Protein AF-0000000083055435 (afdb_homodimer)

pLDDT: mean 70.89, std 23.25, range [21.34, 97.31]

InterPro domains:
  IPR000340 Dual specificity phosphatase, catalytic domain [PF00782] (29-161)
  IPR000387 Tyrosine-specific protein phosphatases domain [PS50056] (89-147)
  IPR016130 Protein-tyrosine phosphatase, active site [PS00383] (111-121)
  IPR020405 Atypical dual specificity phosphatase, subfamily A [PR01909] (41-50)
  IPR020405 Atypical dual specificity phosphatase, subfamily A [PR01909] (74-85)
  IPR020405 Atypical dual specificity phosphatase, subfamily A [PR01909] (94-103)
  IPR020405 Atypical dual specificity phosphatase, subfamily A [PTHR45682] (27-171)
  IPR020422 Dual specificity protein phosphatase domain [PS50054] (19-168)
  IPR020422 Dual specificity protein phosphatase domain [SM00195] (19-165)
  IPR029021 Protein-tyrosine phosphatase-like [G3DSA:3.90.190.10] (31-179)
  IPR029021 Protein-tyrosine phosphatase-like [SSF52799] (38-167)

Organism: Echeneis naucrates (NCBI:txid173247)

Nearest PDB structures (foldseek):
  2y96-assembly1_A-2  TM=8.129E-01  e=4.635E-14  Homo sapiens
  8tk2-assembly1_A  TM=8.272E-01  e=3.493E-13  Homo sapiens
  8to0-assembly1_Fx  TM=8.257E-01  e=1.146E-12  Mus musculus
  2gwo-assembly2_B  TM=8.443E-01  e=3.760E-12  Homo sapiens
  5gtj-assembly2_C  TM=8.069E-01  e=7.670E-12  Homo sapiens

Radius of gyration: 23.23 Å; Cα contacts (8 Å, |Δi|>4): 559; chains: 2; bounding box: 55×67×46 Å

Foldseek 3Di:
DDPVPPPCCPVVVVVPDDDPLCLCLCLPQLALVCVLDLVNCVVVLAAEEEELFCADPQGNVDDPVSQVVHNHHYHYHNFDPDPPTDLVVCQVVLLVRSCVQVVDVSHHYHFHTNRSPGRSLVNQLSNCCVPVVDDSVRSVVVVCVNNDDDDDPVVVVVVVVVVVLQVVLVVCVVVVVPPQRVVNVVVVVCPPPPPD/DDPVPPPCCPVVVVVPPPPVVCLCLCLPQLALVCVLDLVNCVVVQAAEEEELFCADPQGNVDDPVSQVPHNHHYHYHNFDPDPPTDLVVCQVVLLVRSCVQVVDVSHHYHFHTNRSPGRSLVNQLSNCCVPVVDDSVRSVVVVCVNNDDDDDPVVVVVVVVVVVLQVVLVVCVVVVVPPQRVVNVVVVVCPPPPPD

Solvent-accessible surface area (backbone atoms only — not comparable to full-atom values): 21624 Å² total; per-residue (Å²): 135,81,74,82,60,53,72,66,38,54,66,51,45,69,63,51,73,66,86,73,69,69,63,52,53,49,66,45,69,18,32,40,65,50,80,68,32,62,71,59,36,57,74,71,46,50,29,31,39,38,36,29,10,44,32,91,55,82,44,42,96,63,50,65,70,73,37,60,94,40,88,46,50,66,44,75,33,71,42,58,98,45,52,82,46,78,64,67,80,46,36,47,57,52,26,49,54,51,48,60,47,56,70,38,85,82,46,30,48,41,56,20,15,52,75,38,29,26,58,22,39,46,46,52,36,41,24,38,29,73,76,64,70,35,49,62,68,55,27,50,51,53,49,30,66,63,66,25,64,55,44,48,69,33,49,46,51,49,44,50,53,48,41,53,52,51,51,51,37,51,52,36,55,70,70,65,47,79,66,79,39,58,69,50,57,49,49,68,70,47,68,68,77,66,75,128,135,79,72,83,62,53,72,67,40,53,66,52,45,69,63,52,66,72,76,62,69,67,64,56,55,50,65,47,68,16,31,39,66,50,80,68,32,61,70,58,36,57,74,72,46,50,30,30,39,38,35,29,9,45,31,92,55,82,43,42,95,61,50,65,70,74,37,60,94,40,89,46,50,66,47,76,33,68,42,57,98,45,51,82,46,77,63,67,79,46,36,48,58,51,26,48,54,51,48,62,48,57,69,39,84,83,48,30,50,42,55,21,16,52,76,37,29,25,57,22,40,45,47,52,37,42,24,38,28,74,76,64,69,35,48,61,67,58,28,50,51,52,49,30,64,62,65,25,64,56,44,47,68,33,49,45,52,49,45,50,53,48,40,52,52,52,51,52,37,51,51,35,56,71,70,66,48,79,65,80,41,55,69,49,57,50,48,66,70,46,68,66,77,66,77,126

Sequence (392 aa):
MDRDGFWGSFAAQRLKSHYRLKMYVSFFFIYRKTALERPGLRDLGITHVLNAAEGKWNNVLTGADYYRDMDIQYYGVEADDKPTFNISQYFCPAAQFMHKALSRPQNKVLVHCVMGRSRSATLVLAYLMMKHRLTVVDAIEHVRQRRCILPNHGFLKQLRALDITLQEDRLREKRGDESSSVQDRYYASAELPLSPMDRDGFWGSFAAQRLKSHYRLKMYVSFFFIYRKTALERPGLRDLGITHVLNAAEGKWNNVLTGADYYRDMDIQYYGVEADDKPTFNISQYFCPAAQFMHKALSRPQNKVLVHCVMGRSRSATLVLAYLMMKHRLTVVDAIEHVRQRRCILPNHGFLKQLRALDITLQEDRLREKRGDESSSVQDRYYASAELPLSP

Secondary structure (DSSP, 8-state):
--GGGHHHHHHHHHTTSS------------SHHHHH-HHHHHHHT--EEEETT-SSSS-----GGGGTTTT-EEEE-----STTS-GGGGHHHHHHHHHHHHTSTT--EEEE-SSSSSHHHHHHHHHHHHHH---HHHHHHHHHHHHS----HHHHHHHHHHHHHHHHHHHHHHHT-----HHHHHHHS-------/--GGGHHHHHHHHHTTSS------------SHHHHH-HHHHHHHT--EEEETT-SSSS-----GGGGTTTT-EEEE-----STTS-GGGGHHHHHHHHHHHHTSTT--EEEE-SSSSSHHHHHHHHHHHHHH---HHHHHHHHHHHHS----HHHHHHHHHHHHHHHHHHHHHHHT-----HHHHHHHH-------

Structure (mmCIF, N/CA/C/O backbone):
data_AF-0000000083055435-model_v1
#
loop_
_entity.id
_entity.type
_entity.pdbx_description
1 polymer 'Dual specificity protein phosphatase'
#
loop_
_atom_site.group_PDB
_atom_site.id
_atom_site.type_symbol
_atom_site.label_atom_id
_atom_site.label_alt_id
_atom_site.label_comp_id
_atom_site.label_asym_id
_atom_site.label_entity_id
_atom_site.label_seq_id
_atom_site.pdbx_PDB_ins_code
_atom_site.Cartn_x
_atom_site.Cartn_y
_atom_site.Cartn_z
_atom_site.occupancy
_atom_site.B_iso_or_equiv
_atom_site.auth_seq_id
_atom_site.auth_comp_id
_atom_site.auth_asym_id
_atom_site.auth_atom_id
_atom_site.pdbx_PDB_model_num
ATOM 1 N N . MET A 1 1 ? 28.484 22.312 -17.062 1 21.56 1 MET A N 1
ATOM 2 C CA . MET A 1 1 ? 27.984 20.938 -17.156 1 21.56 1 MET A CA 1
ATOM 3 C C . MET A 1 1 ? 27.031 20.641 -15.992 1 21.56 1 MET A C 1
ATOM 5 O O . MET A 1 1 ? 27.406 20.766 -14.828 1 21.56 1 MET A O 1
ATOM 9 N N . ASP A 1 2 ? 25.734 20.875 -16.125 1 23.17 2 ASP A N 1
ATOM 10 C CA . ASP A 1 2 ? 24.641 21.172 -15.219 1 23.17 2 ASP A CA 1
ATOM 11 C C . ASP A 1 2 ? 24.188 19.922 -14.469 1 23.17 2 ASP A C 1
ATOM 13 O O . ASP A 1 2 ? 23.766 18.953 -15.078 1 23.17 2 ASP A O 1
ATOM 17 N N . ARG A 1 3 ? 24.719 19.625 -13.312 1 25.67 3 ARG A N 1
ATOM 18 C CA . ARG A 1 3 ? 24.734 18.562 -12.312 1 25.67 3 ARG A CA 1
ATOM 19 C C . ARG A 1 3 ? 23.344 18.266 -11.797 1 25.67 3 ARG A C 1
ATOM 21 O O . ARG A 1 3 ? 23.156 17.406 -10.922 1 25.67 3 ARG A O 1
ATOM 28 N N . ASP A 1 4 ? 22.516 19.078 -11.984 1 27.52 4 ASP A N 1
ATOM 29 C CA . ASP A 1 4 ? 21.172 19.078 -11.43 1 27.52 4 ASP A CA 1
ATOM 30 C C . ASP A 1 4 ? 20.328 17.953 -12.023 1 27.52 4 ASP A C 1
ATOM 32 O O . ASP A 1 4 ? 19.219 17.703 -11.562 1 27.52 4 ASP A O 1
ATOM 36 N N . GLY A 1 5 ? 20.688 17.328 -13.336 1 28.44 5 GLY A N 1
ATOM 37 C CA . GLY A 1 5 ? 20.125 16.281 -14.195 1 28.44 5 GLY A CA 1
ATOM 38 C C . GLY A 1 5 ? 20.188 14.898 -13.578 1 28.44 5 GLY A C 1
ATOM 39 O O . GLY A 1 5 ? 19.578 13.961 -14.078 1 28.44 5 GLY A O 1
ATOM 40 N N . PHE A 1 6 ? 21.172 14.648 -12.781 1 28.08 6 PHE A N 1
ATOM 41 C CA . PHE A 1 6 ? 21.656 13.344 -12.367 1 28.08 6 PHE A CA 1
ATOM 42 C C . PHE A 1 6 ? 20.641 12.656 -11.453 1 28.08 6 PHE A C 1
ATOM 44 O O . PHE A 1 6 ? 20.406 11.453 -11.586 1 28.08 6 PHE A O 1
ATOM 51 N N . TRP A 1 7 ? 20.141 13.398 -10.469 1 27.81 7 TRP A N 1
ATOM 52 C CA . TRP A 1 7 ? 19.422 12.703 -9.406 1 27.81 7 TRP A CA 1
ATOM 53 C C . TRP A 1 7 ? 18.094 12.172 -9.922 1 27.81 7 TRP A C 1
ATOM 55 O O . TRP A 1 7 ? 17.625 11.117 -9.484 1 27.81 7 TRP A O 1
ATOM 65 N N . GLY A 1 8 ? 17.375 12.852 -10.805 1 31.09 8 GLY A N 1
ATOM 66 C CA . GLY A 1 8 ? 16.125 12.5 -11.469 1 31.09 8 GLY A CA 1
ATOM 67 C C . GLY A 1 8 ? 16.25 11.281 -12.359 1 31.09 8 GLY A C 1
ATOM 68 O O . GLY A 1 8 ? 15.32 10.477 -12.461 1 31.09 8 GLY A O 1
ATOM 69 N N . SER A 1 9 ? 17.344 11.211 -13.133 1 31.09 9 SER A N 1
ATOM 70 C CA . SER A 1 9 ? 17.656 10.281 -14.211 1 31.09 9 SER A CA 1
ATOM 71 C C . SER A 1 9 ? 17.984 8.891 -13.656 1 31.09 9 SER A C 1
ATOM 73 O O . SER A 1 9 ? 17.562 7.879 -14.227 1 31.09 9 SER A O 1
ATOM 75 N N . PHE A 1 10 ? 18.906 8.883 -12.656 1 27.5 10 PHE A N 1
ATOM 76 C CA . PHE A 1 10 ? 19.406 7.57 -12.273 1 27.5 10 PHE A CA 1
ATOM 77 C C . PHE A 1 10 ? 18.297 6.711 -11.695 1 27.5 10 PHE A C 1
ATOM 79 O O . PHE A 1 10 ? 18.188 5.523 -12.008 1 27.5 10 PHE A O 1
ATOM 86 N N . ALA A 1 11 ? 17.531 7.25 -10.68 1 27.39 11 ALA A N 1
ATOM 87 C CA . ALA A 1 11 ? 16.438 6.398 -10.203 1 27.39 11 ALA A CA 1
ATOM 88 C C . ALA A 1 11 ? 15.383 6.199 -11.289 1 27.39 11 ALA A C 1
ATOM 90 O O . ALA A 1 11 ? 14.875 5.09 -11.477 1 27.39 11 ALA A O 1
ATOM 91 N N . ALA A 1 12 ? 15.031 7.148 -12.07 1 28.09 12 ALA A N 1
ATOM 92 C CA . ALA A 1 12 ? 14.133 7.09 -13.211 1 28.09 12 ALA A CA 1
ATOM 93 C C . ALA A 1 12 ? 14.727 6.25 -14.336 1 28.09 12 ALA A C 1
ATOM 95 O O . ALA A 1 12 ? 14.016 5.5 -15.008 1 28.09 12 ALA A O 1
ATOM 96 N N . GLN A 1 13 ? 15.977 6.457 -14.727 1 28.84 13 GLN A N 1
ATOM 97 C CA . GLN A 1 13 ? 16.625 5.738 -15.82 1 28.84 13 GLN A CA 1
ATOM 98 C C . GLN A 1 13 ? 16.75 4.25 -15.5 1 28.84 13 GLN A C 1
ATOM 100 O O . GLN A 1 13 ? 16.625 3.408 -16.391 1 28.84 13 GLN A O 1
ATOM 105 N N . ARG A 1 14 ? 17.375 4.004 -14.312 1 28.69 14 ARG A N 1
ATOM 106 C CA . ARG A 1 14 ? 17.453 2.561 -14.125 1 28.69 14 ARG A CA 1
ATOM 107 C C . ARG A 1 14 ? 16.078 1.928 -14.102 1 28.69 14 ARG A C 1
ATOM 109 O O . ARG A 1 14 ? 15.922 0.732 -14.367 1 28.69 14 ARG A O 1
ATOM 116 N N . LEU A 1 15 ? 15.133 2.717 -13.695 1 27.73 15 LEU A N 1
ATOM 117 C CA . LEU A 1 15 ? 13.758 2.234 -13.844 1 27.73 15 LEU A CA 1
ATOM 118 C C . LEU A 1 15 ? 13.383 2.102 -15.32 1 27.73 15 LEU A C 1
ATOM 120 O O . LEU A 1 15 ? 12.328 1.559 -15.648 1 27.73 15 LEU A O 1
ATOM 124 N N . LYS A 1 16 ? 13.969 2.768 -16.266 1 29.12 16 LYS A N 1
ATOM 125 C CA . LYS A 1 16 ? 13.539 2.744 -17.656 1 29.12 16 LYS A CA 1
ATOM 126 C C . LYS A 1 16 ? 13.68 1.345 -18.25 1 29.12 16 LYS A C 1
ATOM 128 O O . LYS A 1 16 ? 12.812 0.891 -19 1 29.12 16 LYS A O 1
ATOM 133 N N . SER A 1 17 ? 14.992 0.975 -18.672 1 27.47 17 SER A N 1
ATOM 134 C CA . SER A 1 17 ? 15.039 -0.02 -19.75 1 27.47 17 SER A CA 1
ATOM 135 C C . SER A 1 17 ? 14.219 -1.256 -19.375 1 27.47 17 SER A C 1
ATOM 137 O O . SER A 1 17 ? 13.648 -1.909 -20.25 1 27.47 17 SER A O 1
ATOM 139 N N . HIS A 1 18 ? 14.852 -2.059 -18.531 1 25.56 18 HIS A N 1
ATOM 140 C CA . HIS A 1 18 ? 14.445 -3.451 -18.672 1 25.56 18 HIS A CA 1
ATOM 141 C C . HIS A 1 18 ? 12.922 -3.582 -18.656 1 25.56 18 HIS A C 1
ATOM 143 O O . HIS A 1 18 ? 12.219 -2.641 -18.281 1 25.56 18 HIS A O 1
ATOM 149 N N . TYR A 1 19 ? 12.547 -5.02 -18.312 1 25.83 19 TYR A N 1
ATOM 150 C CA . TYR A 1 19 ? 11.359 -5.832 -18.531 1 25.83 19 TYR A CA 1
ATOM 151 C C . TYR A 1 19 ? 10.102 -5.078 -18.141 1 25.83 19 TYR A C 1
ATOM 153 O O . TYR A 1 19 ? 10.031 -4.5 -17.047 1 25.83 19 TYR A O 1
ATOM 161 N N . ARG A 1 20 ? 9.367 -4.367 -19.016 1 28.09 20 ARG A N 1
ATOM 162 C CA . ARG A 1 20 ? 7.984 -4.152 -19.422 1 28.09 20 ARG A CA 1
ATOM 163 C C . ARG A 1 20 ? 7.047 -5.129 -18.719 1 28.09 20 ARG A C 1
ATOM 165 O O . ARG A 1 20 ? 6.102 -5.637 -19.312 1 28.09 20 ARG A O 1
ATOM 172 N N . LEU A 1 21 ? 7.59 -6.168 -18.125 1 26.03 21 LEU A N 1
ATOM 173 C CA . LEU A 1 21 ? 6.492 -6.973 -17.609 1 26.03 21 LEU A CA 1
ATOM 174 C C . LEU A 1 21 ? 5.422 -6.086 -16.984 1 26.03 21 LEU A C 1
ATOM 176 O O . LEU A 1 21 ? 5.656 -5.461 -15.945 1 26.03 21 LEU A O 1
ATOM 180 N N . LYS A 1 22 ? 4.832 -5.234 -17.766 1 29.84 22 LYS A N 1
ATOM 181 C CA . LYS A 1 22 ? 3.52 -4.695 -17.406 1 29.84 22 LYS A CA 1
ATOM 182 C C . LYS A 1 22 ? 2.771 -5.633 -16.469 1 29.84 22 LYS A C 1
ATOM 184 O O . LYS A 1 22 ? 2 -6.484 -16.922 1 29.84 22 LYS A O 1
ATOM 189 N N . MET A 1 23 ? 3.479 -6.598 -16 1 30.77 23 MET A N 1
ATOM 190 C CA . MET A 1 23 ? 2.613 -7.309 -15.07 1 30.77 23 MET A CA 1
ATOM 191 C C . MET A 1 23 ? 1.79 -6.328 -14.234 1 30.77 23 MET A C 1
ATOM 193 O O . MET A 1 23 ? 2.328 -5.637 -13.367 1 30.77 23 MET A O 1
ATOM 197 N N . TYR A 1 24 ? 1.136 -5.496 -14.984 1 31.17 24 TYR A N 1
ATOM 198 C CA . TYR A 1 24 ? 0.028 -4.816 -14.32 1 31.17 24 TYR A CA 1
ATOM 199 C C . TYR A 1 24 ? -0.556 -5.676 -13.203 1 31.17 24 TYR A C 1
ATOM 201 O O . TYR A 1 24 ? -1.454 -6.484 -13.445 1 31.17 24 TYR A O 1
ATOM 209 N N . VAL A 1 25 ? 0.164 -6.66 -12.773 1 34.22 25 VAL A N 1
ATOM 210 C CA . VAL A 1 25 ? -0.535 -6.984 -11.539 1 34.22 25 VAL A CA 1
ATOM 211 C C . VAL A 1 25 ? -1.051 -5.703 -10.883 1 34.22 25 VAL A C 1
ATOM 213 O O . VAL A 1 25 ? -0.262 -4.859 -10.453 1 34.22 25 VAL A O 1
ATOM 216 N N . SER A 1 26 ? -1.634 -4.902 -11.734 1 36.22 26 SER A N 1
ATOM 217 C CA . SER A 1 26 ? -2.41 -3.854 -11.078 1 36.22 26 SER A CA 1
ATOM 218 C C . SER A 1 26 ? -2.703 -4.211 -9.625 1 36.22 26 SER A C 1
ATOM 220 O O . SER A 1 26 ? -3.455 -5.148 -9.344 1 36.22 26 SER A O 1
ATOM 222 N N . PHE A 1 27 ? -1.696 -4.395 -8.93 1 36.97 27 PHE A N 1
ATOM 223 C CA . PHE A 1 27 ? -1.851 -4.402 -7.477 1 36.97 27 PHE A CA 1
ATOM 224 C C . PHE A 1 27 ? -3.113 -3.652 -7.066 1 36.97 27 PHE A C 1
ATOM 226 O O . PHE A 1 27 ? -3.123 -2.422 -7.02 1 36.97 27 PHE A O 1
ATOM 233 N N . PHE A 1 28 ? -4.012 -3.732 -7.957 1 38.53 28 PHE A N 1
ATOM 234 C CA . PHE A 1 28 ? -5.273 -3.217 -7.445 1 38.53 28 PHE A CA 1
ATOM 235 C C . PHE A 1 28 ? -5.387 -3.461 -5.941 1 38.53 28 PHE A C 1
ATOM 237 O O . PHE A 1 28 ? -4.695 -4.32 -5.395 1 38.53 28 PHE A O 1
ATOM 244 N N . PHE A 1 29 ? -6.125 -2.672 -5.42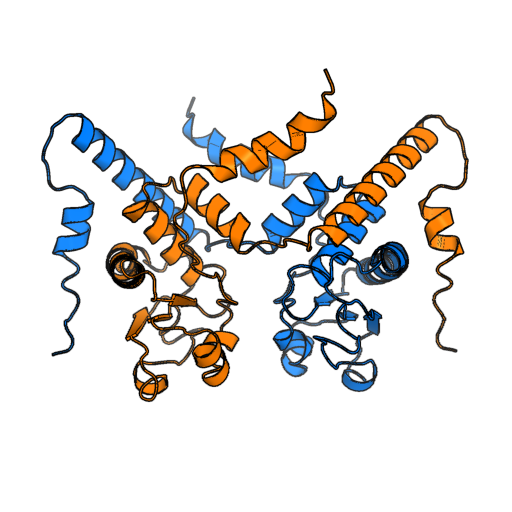6 1 40 29 PHE A N 1
ATOM 245 C CA . PHE A 1 29 ? -6.551 -2.615 -4.035 1 40 29 PHE A CA 1
ATOM 246 C C . PHE A 1 29 ? -6.824 -4.012 -3.494 1 40 29 PHE A C 1
ATOM 248 O O . PHE A 1 29 ? -7.805 -4.652 -3.883 1 40 29 PHE A O 1
ATOM 255 N N . ILE A 1 30 ? -5.863 -4.988 -3.873 1 47.5 30 ILE A N 1
ATOM 256 C CA . ILE A 1 30 ? -5.891 -6.344 -3.336 1 47.5 30 ILE A CA 1
ATOM 257 C C . ILE A 1 30 ? -6.652 -6.359 -2.012 1 47.5 30 ILE A C 1
ATOM 259 O O . ILE A 1 30 ? -6.75 -7.398 -1.355 1 47.5 30 ILE A O 1
ATOM 263 N N . TYR A 1 31 ? -7.227 -5.109 -1.763 1 47.06 31 TYR A N 1
ATOM 264 C CA . TYR A 1 31 ? -8.031 -5.188 -0.547 1 47.06 31 TYR A CA 1
ATOM 265 C C . TYR A 1 31 ? -9.32 -5.957 -0.793 1 47.06 31 TYR A C 1
ATOM 267 O O . TYR A 1 31 ? -9.836 -5.977 -1.913 1 47.06 31 TYR A O 1
ATOM 275 N N . ARG A 1 32 ? -9.578 -6.84 0.079 1 50.19 32 ARG A N 1
ATOM 276 C CA . ARG A 1 32 ? -10.805 -7.633 0.144 1 50.19 32 ARG A CA 1
ATOM 277 C C . ARG A 1 32 ? -11.969 -6.902 -0.515 1 50.19 32 ARG A C 1
ATOM 279 O O . ARG A 1 32 ? -12.719 -7.492 -1.294 1 50.19 32 ARG A O 1
ATOM 286 N N . LYS A 1 33 ? -12.031 -5.637 -0.41 1 52.06 33 LYS A N 1
ATOM 287 C CA . LYS A 1 33 ? -13.258 -4.961 -0.83 1 52.06 33 LYS A CA 1
ATOM 288 C C . LYS A 1 33 ? -13.352 -4.895 -2.352 1 52.06 33 LYS A C 1
ATOM 290 O O . LYS A 1 33 ? -14.445 -4.973 -2.912 1 52.06 33 LYS A O 1
ATOM 295 N N . THR A 1 34 ? -12.281 -4.891 -2.994 1 55.12 34 THR A N 1
ATOM 296 C CA . THR A 1 34 ? -12.312 -4.82 -4.453 1 55.12 34 THR A CA 1
ATOM 297 C C . THR A 1 34 ? -12.797 -6.145 -5.043 1 55.12 34 THR A C 1
ATOM 299 O O . THR A 1 34 ? -13.586 -6.156 -5.988 1 55.12 34 THR A O 1
ATOM 302 N N . ALA A 1 35 ? -12.336 -7.16 -4.375 1 57.59 35 ALA A N 1
ATOM 303 C CA . ALA A 1 35 ? -12.703 -8.477 -4.883 1 57.59 35 ALA A CA 1
ATOM 304 C C . ALA A 1 35 ? -14.203 -8.719 -4.746 1 57.59 35 ALA A C 1
ATOM 306 O O . ALA A 1 35 ? -14.781 -9.508 -5.492 1 57.59 35 ALA A O 1
ATOM 307 N N . LEU A 1 36 ? -14.758 -7.82 -3.912 1 61.31 36 LEU A N 1
ATOM 308 C CA . LEU A 1 36 ? -16.172 -8.031 -3.633 1 61.31 36 LEU A CA 1
ATOM 309 C C . LEU A 1 36 ? -17.031 -7.078 -4.449 1 61.31 36 LEU A C 1
ATOM 311 O O . LEU A 1 36 ? -18.266 -7.219 -4.484 1 61.31 36 LEU A O 1
ATOM 315 N N . GLU A 1 37 ? -16.406 -6.207 -5.18 1 69.31 37 GLU A N 1
ATOM 316 C CA . GLU A 1 37 ? -17.156 -5.238 -5.988 1 69.31 37 GLU A CA 1
ATOM 317 C C . GLU A 1 37 ? -17.172 -5.645 -7.457 1 69.31 37 GLU A C 1
ATOM 319 O O . GLU A 1 37 ? -16.375 -5.152 -8.258 1 69.31 37 GLU A O 1
ATOM 324 N N . ARG A 1 38 ? -18.25 -6.441 -7.824 1 78.62 38 ARG A N 1
ATOM 325 C CA . ARG A 1 38 ? -18.312 -7.023 -9.156 1 78.62 38 ARG A CA 1
ATOM 326 C C . ARG A 1 38 ? -18.375 -5.941 -10.227 1 78.62 38 ARG A C 1
ATOM 328 O O . ARG A 1 38 ? -17.641 -6.004 -11.219 1 78.62 38 ARG A O 1
ATOM 335 N N . PRO A 1 39 ? -19.219 -4.926 -10.016 1 71.5 39 PRO A N 1
ATOM 336 C CA . PRO A 1 39 ? -19.234 -3.885 -11.039 1 71.5 39 PRO A CA 1
ATOM 337 C C . PRO A 1 39 ? -17.875 -3.215 -11.227 1 71.5 39 PRO A C 1
ATOM 339 O O . PRO A 1 39 ? -17.484 -2.898 -12.352 1 71.5 39 PRO A O 1
ATOM 342 N N . GLY A 1 40 ? -17.188 -3.021 -10.156 1 70.5 40 GLY A N 1
ATOM 343 C CA . GLY A 1 40 ? -15.859 -2.443 -10.234 1 70.5 40 GLY A CA 1
ATOM 344 C C . GLY A 1 40 ? -14.867 -3.322 -10.969 1 70.5 40 GLY A C 1
ATOM 345 O O . GLY A 1 40 ? -14.047 -2.826 -11.742 1 70.5 40 GLY A O 1
ATOM 346 N N . LEU A 1 41 ? -15 -4.562 -10.766 1 76.88 41 LEU A N 1
ATOM 347 C CA . LEU A 1 41 ? -14.125 -5.516 -11.445 1 76.88 41 LEU A CA 1
ATOM 348 C C . LEU A 1 41 ? -14.383 -5.508 -12.945 1 76.88 41 LEU A C 1
ATOM 350 O O . LEU A 1 41 ? -13.438 -5.562 -13.742 1 76.88 41 LEU A O 1
ATOM 354 N N . ARG A 1 42 ? -15.602 -5.41 -13.273 1 81.94 42 ARG A N 1
ATOM 355 C CA . ARG A 1 42 ? -15.977 -5.348 -14.68 1 81.94 42 ARG A CA 1
ATOM 356 C C . ARG A 1 42 ? -15.43 -4.09 -15.336 1 81.94 42 ARG A C 1
ATOM 358 O O . ARG A 1 42 ? -14.898 -4.145 -16.453 1 81.94 42 ARG A O 1
ATOM 365 N N . ASP A 1 43 ? -15.562 -3.061 -14.641 1 73.88 43 ASP A N 1
ATOM 366 C CA . ASP A 1 43 ? -15.102 -1.78 -15.172 1 73.88 43 ASP A CA 1
ATOM 367 C C . ASP A 1 43 ? -13.594 -1.787 -15.391 1 73.88 43 ASP A C 1
ATOM 369 O O . ASP A 1 43 ? -13.094 -1.167 -16.328 1 73.88 43 ASP A O 1
ATOM 373 N N . LEU A 1 44 ? -12.945 -2.479 -14.562 1 71.88 44 LEU A N 1
ATOM 374 C CA . LEU A 1 44 ? -11.492 -2.551 -14.641 1 71.88 44 LEU A CA 1
ATOM 375 C C . LEU A 1 44 ? -11.055 -3.557 -15.703 1 71.88 44 LEU A C 1
ATOM 377 O O . LEU A 1 44 ? -9.891 -3.568 -16.109 1 71.88 44 LEU A O 1
ATOM 381 N N . GLY A 1 45 ? -11.953 -4.375 -16.109 1 80.38 45 GLY A N 1
ATOM 382 C CA . GLY A 1 45 ? -11.656 -5.375 -17.125 1 80.38 45 GLY A CA 1
ATOM 383 C C . GLY A 1 45 ? -10.891 -6.566 -16.578 1 80.38 45 GLY A C 1
ATOM 384 O O . GLY A 1 45 ? -10.094 -7.184 -17.281 1 80.38 45 GLY A O 1
ATOM 385 N N . ILE A 1 46 ? -11.156 -6.832 -15.328 1 84 46 ILE A N 1
ATOM 386 C CA . ILE A 1 46 ? -10.508 -7.98 -14.711 1 84 46 ILE A CA 1
ATOM 387 C C . ILE A 1 46 ? -10.984 -9.273 -15.375 1 84 46 ILE A C 1
ATOM 389 O O . ILE A 1 46 ? -12.188 -9.469 -15.555 1 84 46 ILE A O 1
ATOM 393 N N . THR A 1 47 ? -9.992 -10.125 -15.68 1 89.38 47 THR A N 1
ATOM 394 C CA . THR A 1 47 ? -10.344 -11.367 -16.359 1 89.38 47 THR A CA 1
ATOM 395 C C . THR A 1 47 ? -10.008 -12.578 -15.484 1 89.38 47 THR A C 1
ATOM 397 O O . THR A 1 47 ? -10.523 -13.672 -15.711 1 89.38 47 THR A O 1
ATOM 400 N N . HIS A 1 48 ? -9.094 -12.406 -14.609 1 89.44 48 HIS A N 1
ATOM 401 C CA . HIS A 1 48 ? -8.641 -13.469 -13.719 1 89.44 48 HIS A CA 1
ATOM 402 C C . HIS A 1 48 ? -8.594 -13 -12.266 1 89.44 48 HIS A C 1
ATOM 404 O O . HIS A 1 48 ? -8.18 -11.867 -11.992 1 89.44 48 HIS A O 1
ATOM 410 N N . VAL A 1 49 ? -9.055 -13.875 -11.328 1 88.56 49 VAL A N 1
ATOM 411 C CA . VAL A 1 49 ? -9 -13.578 -9.898 1 88.56 49 VAL A CA 1
ATOM 412 C C . VAL A 1 49 ? -8.297 -14.719 -9.164 1 88.56 49 VAL A C 1
ATOM 414 O O . VAL A 1 49 ? -8.672 -15.883 -9.312 1 88.56 49 VAL A O 1
ATOM 417 N N . LEU A 1 50 ? -7.203 -14.391 -8.547 1 90.81 50 LEU A N 1
ATOM 418 C CA . LEU A 1 50 ? -6.562 -15.281 -7.586 1 90.81 50 LEU A CA 1
ATOM 419 C C . LEU A 1 50 ? -6.867 -14.844 -6.156 1 90.81 50 LEU A C 1
ATOM 421 O O . LEU A 1 50 ? -6.383 -13.812 -5.699 1 90.81 50 LEU A O 1
ATOM 425 N N . ASN A 1 51 ? -7.723 -15.633 -5.516 1 89.5 51 ASN A N 1
ATOM 426 C CA . ASN A 1 51 ? -8.078 -15.422 -4.117 1 89.5 51 ASN A CA 1
ATOM 427 C C . ASN A 1 51 ? -7.16 -16.203 -3.178 1 89.5 51 ASN A C 1
ATOM 429 O O . ASN A 1 51 ? -7.262 -17.422 -3.074 1 89.5 51 ASN A O 1
ATOM 433 N N . ALA A 1 52 ? -6.285 -15.453 -2.412 1 91.12 52 ALA A N 1
ATOM 434 C CA . ALA A 1 52 ? -5.297 -16.094 -1.548 1 91.12 52 ALA A CA 1
ATOM 435 C C . ALA A 1 52 ? -5.863 -16.328 -0.15 1 91.12 52 ALA A C 1
ATOM 437 O O . ALA A 1 52 ? -5.129 -16.703 0.768 1 91.12 52 ALA A O 1
ATOM 438 N N . ALA A 1 53 ? -7.133 -16.047 0.044 1 89.88 53 ALA A N 1
ATOM 439 C CA . ALA A 1 53 ? -7.754 -16.188 1.359 1 89.88 53 ALA A CA 1
ATOM 440 C C . ALA A 1 53 ? -9.078 -16.938 1.271 1 89.88 53 ALA A C 1
ATOM 442 O O . ALA A 1 53 ? -10.078 -16.531 1.869 1 89.88 53 ALA A O 1
ATOM 443 N N . GLU A 1 54 ? -9.172 -17.969 0.447 1 88.19 54 GLU A N 1
ATOM 444 C CA . GLU A 1 54 ? -10.398 -18.75 0.306 1 88.19 54 GLU A CA 1
ATOM 445 C C . GLU A 1 54 ? -10.562 -19.734 1.453 1 88.19 54 GLU A C 1
ATOM 447 O O . GLU A 1 54 ? -11.57 -20.453 1.531 1 88.19 54 GLU A O 1
ATOM 452 N N . GLY A 1 55 ? -9.828 -19.75 2.492 1 80.12 55 GLY A N 1
ATOM 453 C CA . GLY A 1 55 ? -9.875 -20.719 3.578 1 80.12 55 GLY A CA 1
ATOM 454 C C . GLY A 1 55 ? -10.945 -20.406 4.609 1 80.12 55 GLY A C 1
ATOM 455 O O . GLY A 1 55 ? -11.898 -19.672 4.324 1 80.12 55 GLY A O 1
ATOM 456 N N . LYS A 1 56 ? -10.883 -21.094 5.641 1 77.5 56 LYS A N 1
ATOM 457 C CA . LYS A 1 56 ? -11.93 -21.078 6.664 1 77.5 56 LYS A CA 1
ATOM 458 C C . LYS A 1 56 ? -11.789 -19.859 7.57 1 77.5 56 LYS A C 1
ATOM 460 O O . LYS A 1 56 ? -12.789 -19.312 8.047 1 77.5 56 LYS A O 1
ATOM 465 N N . TRP A 1 57 ? -10.602 -19.422 7.777 1 74.19 57 TRP A N 1
ATOM 466 C CA . TRP A 1 57 ? -10.352 -18.344 8.734 1 74.19 57 TRP A CA 1
ATOM 467 C C . TRP A 1 57 ? -9.859 -17.094 8.031 1 74.19 57 TRP A C 1
ATOM 469 O O . TRP A 1 57 ? -9.039 -17.172 7.113 1 74.19 57 TRP A O 1
ATOM 479 N N . ASN A 1 58 ? -10.367 -15.875 8.555 1 75.25 58 ASN A N 1
ATOM 480 C CA . ASN A 1 58 ? -9.906 -14.625 7.961 1 75.25 58 ASN A CA 1
ATOM 481 C C . ASN A 1 58 ? -9.883 -14.703 6.438 1 75.25 58 ASN A C 1
ATOM 483 O O . ASN A 1 58 ? -8.844 -14.477 5.816 1 75.25 58 ASN A O 1
ATOM 487 N N . ASN A 1 59 ? -11.016 -14.992 5.938 1 76.81 59 ASN A N 1
ATOM 488 C CA . ASN A 1 59 ? -11.148 -15.359 4.535 1 76.81 59 ASN A CA 1
ATOM 489 C C . ASN A 1 59 ? -11.945 -14.312 3.754 1 76.81 59 ASN A C 1
ATOM 491 O O . ASN A 1 59 ? -12.438 -13.344 4.332 1 76.81 59 ASN A O 1
ATOM 495 N N . VAL A 1 60 ? -11.82 -14.383 2.49 1 77.38 60 VAL A N 1
ATOM 496 C CA . VAL A 1 60 ? -12.703 -13.703 1.551 1 77.38 60 VAL A CA 1
ATOM 497 C C . VAL A 1 60 ? -13.57 -14.727 0.816 1 77.38 60 VAL A C 1
ATOM 499 O O . VAL A 1 60 ? -13.062 -15.508 0.007 1 77.38 60 VAL A O 1
ATOM 502 N N . LEU A 1 61 ? -14.758 -14.727 1.253 1 76.56 61 LEU A N 1
ATOM 503 C CA . LEU A 1 61 ? -15.664 -15.75 0.736 1 76.56 61 LEU A CA 1
ATOM 504 C C . LEU A 1 61 ? -16.156 -15.391 -0.659 1 76.56 61 LEU A C 1
ATOM 506 O O . LEU A 1 61 ? -17.266 -14.867 -0.811 1 76.56 61 LEU A O 1
ATOM 510 N N . THR A 1 62 ? -15.203 -15.508 -1.423 1 78.44 62 THR A N 1
ATOM 511 C CA . THR A 1 62 ? -15.57 -15.5 -2.834 1 78.44 62 THR A CA 1
ATOM 512 C C . THR A 1 62 ? -15.266 -16.844 -3.479 1 78.44 62 THR A C 1
ATOM 514 O O . THR A 1 62 ? -14.68 -17.734 -2.844 1 78.44 62 THR A O 1
ATOM 517 N N . GLY A 1 63 ? -15.852 -17.281 -4.5 1 81.19 63 GLY A N 1
ATOM 518 C CA . GLY A 1 63 ? -15.688 -18.484 -5.281 1 81.19 63 GLY A CA 1
ATOM 519 C C . GLY A 1 63 ? -15.984 -18.297 -6.758 1 81.19 63 GLY A C 1
ATOM 520 O O . GLY A 1 63 ? -16.359 -17.203 -7.18 1 81.19 63 GLY A O 1
ATOM 521 N N . ALA A 1 64 ? -15.656 -19.469 -7.312 1 81.62 64 ALA A N 1
ATOM 522 C CA . ALA A 1 64 ? -15.93 -19.422 -8.75 1 81.62 64 ALA A CA 1
ATOM 523 C C . ALA A 1 64 ? -17.375 -19 -9.023 1 81.62 64 ALA A C 1
ATOM 525 O O . ALA A 1 64 ? -17.641 -18.266 -9.977 1 81.62 64 ALA A O 1
ATOM 526 N N . ASP A 1 65 ? -18.219 -19.297 -8.102 1 85.81 65 ASP A N 1
ATOM 527 C CA . ASP A 1 65 ? -19.641 -19.016 -8.297 1 85.81 65 ASP A CA 1
ATOM 528 C C . ASP A 1 65 ? -19.938 -17.531 -8.109 1 85.81 65 ASP A C 1
ATOM 530 O O . ASP A 1 65 ? -20.891 -17 -8.703 1 85.81 65 ASP A O 1
ATOM 534 N N . TYR A 1 66 ? -19.141 -16.953 -7.289 1 85.88 66 TYR A N 1
ATOM 535 C CA . TYR A 1 66 ? -19.328 -15.531 -7.035 1 85.88 66 TYR A CA 1
ATOM 536 C C . TYR A 1 66 ? -19.141 -14.719 -8.312 1 85.88 66 TYR A C 1
ATOM 538 O O . TYR A 1 66 ? -19.797 -13.695 -8.508 1 85.88 66 TYR A O 1
ATOM 546 N N . TYR A 1 67 ? -18.344 -15.289 -9.156 1 85.5 67 TYR A N 1
ATOM 547 C CA . TYR A 1 67 ? -18.031 -14.57 -10.391 1 85.5 67 TYR A CA 1
ATOM 548 C C . TYR A 1 67 ? -18.703 -15.219 -11.594 1 85.5 67 TYR A C 1
ATOM 550 O O . TYR A 1 67 ? -18.344 -14.953 -12.734 1 85.5 67 TYR A O 1
ATOM 558 N N . ARG A 1 68 ? -19.594 -16.125 -11.492 1 82.12 68 ARG A N 1
ATOM 559 C CA . ARG A 1 68 ? -20.188 -16.969 -12.523 1 82.12 68 ARG A CA 1
ATOM 560 C C . ARG A 1 68 ? -20.766 -16.125 -13.656 1 82.12 68 ARG A C 1
ATOM 562 O O . ARG A 1 68 ? -20.719 -16.531 -14.82 1 82.12 68 ARG A O 1
ATOM 569 N N . ASP A 1 69 ? -21.25 -14.984 -13.398 1 84.69 69 ASP A N 1
ATOM 570 C CA . ASP A 1 69 ? -21.859 -14.18 -14.461 1 84.69 69 ASP A CA 1
ATOM 571 C C . ASP A 1 69 ? -20.844 -13.18 -15.031 1 84.69 69 ASP A C 1
ATOM 573 O O . ASP A 1 69 ? -21.219 -12.281 -15.781 1 84.69 69 ASP A O 1
ATOM 577 N N . MET A 1 70 ? -19.734 -13.617 -14.594 1 83.44 70 MET A N 1
ATOM 578 C CA . MET A 1 70 ? -18.641 -12.805 -15.117 1 83.44 70 MET A CA 1
ATOM 579 C C . MET A 1 70 ? -17.672 -13.656 -15.922 1 83.44 70 MET A C 1
ATOM 581 O O . MET A 1 70 ? -17.656 -14.883 -15.789 1 83.44 70 MET A O 1
ATOM 585 N N . ASP A 1 71 ? -17.078 -13.18 -17.094 1 87.94 71 ASP A N 1
ATOM 586 C CA . ASP A 1 71 ? -16.031 -13.844 -17.859 1 87.94 71 ASP A CA 1
ATOM 587 C C . ASP A 1 71 ? -14.688 -13.805 -17.125 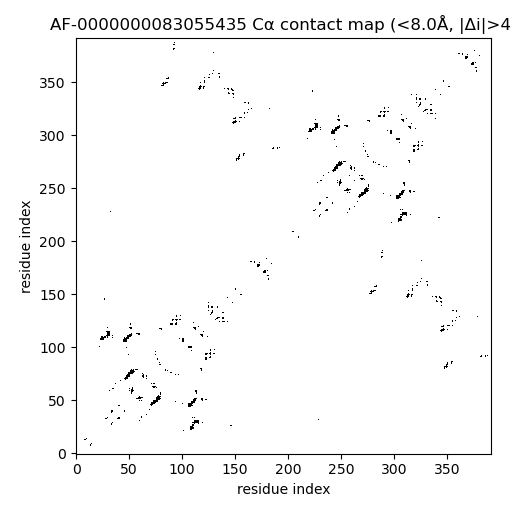1 87.94 71 ASP A C 1
ATOM 589 O O . ASP A 1 71 ? -13.711 -13.273 -17.641 1 87.94 71 ASP A O 1
ATOM 593 N N . ILE A 1 72 ? -14.836 -14.297 -15.789 1 90.88 72 ILE A N 1
ATOM 594 C CA . ILE A 1 72 ? -13.625 -14.266 -14.969 1 90.88 72 ILE A CA 1
ATOM 595 C C . ILE A 1 72 ? -13.18 -15.688 -14.648 1 90.88 72 ILE A C 1
ATOM 597 O O . ILE A 1 72 ? -13.992 -16.516 -14.227 1 90.88 72 ILE A O 1
ATOM 601 N N . GLN A 1 73 ? -11.969 -16.047 -14.922 1 93.38 73 GLN A N 1
ATOM 602 C CA . GLN A 1 73 ? -11.344 -17.266 -14.453 1 93.38 73 GLN A CA 1
ATOM 603 C C . GLN A 1 73 ? -10.867 -17.125 -13.008 1 93.38 73 GLN A C 1
ATOM 605 O O . GLN A 1 73 ? -10.227 -16.141 -12.656 1 93.38 73 GLN A O 1
ATOM 610 N N . TYR A 1 74 ? -11.234 -18.109 -12.211 1 92.75 74 TYR A N 1
ATOM 611 C CA . TYR A 1 74 ? -11.031 -18 -10.766 1 92.75 74 TYR A CA 1
ATOM 612 C C . TYR A 1 74 ? -10.102 -19.094 -10.266 1 92.75 74 TYR A C 1
ATOM 614 O O . TYR A 1 74 ? -10.195 -20.25 -10.688 1 92.75 74 TYR A O 1
ATOM 622 N N . TYR A 1 75 ? -9.188 -18.734 -9.383 1 94.31 75 TYR A N 1
ATOM 623 C CA . TYR A 1 75 ? -8.344 -19.656 -8.641 1 94.31 75 TYR A CA 1
ATOM 624 C C . TYR A 1 75 ? -8.32 -19.312 -7.156 1 94.31 75 TYR A C 1
ATOM 626 O O . TYR A 1 75 ? -7.887 -18.219 -6.777 1 94.31 75 TYR A O 1
ATOM 634 N N . GLY A 1 76 ? -8.789 -20.188 -6.359 1 94 76 GLY A N 1
ATOM 635 C CA . GLY A 1 76 ? -8.828 -19.984 -4.922 1 94 76 GLY A CA 1
ATOM 636 C C . GLY A 1 76 ? -7.77 -20.781 -4.176 1 94 76 GLY A C 1
ATOM 637 O O . GLY A 1 76 ? -7.531 -21.953 -4.492 1 94 76 GLY A O 1
ATOM 638 N N . VAL A 1 77 ? -7.086 -20.094 -3.252 1 94.88 77 VAL A N 1
ATOM 639 C CA . VAL A 1 77 ? -6.082 -20.703 -2.379 1 94.88 77 VAL A CA 1
ATOM 640 C C . VAL A 1 77 ? -6.551 -20.625 -0.928 1 94.88 77 VAL A C 1
ATOM 642 O O . VAL A 1 77 ? -6.965 -19.578 -0.452 1 94.88 77 VAL A O 1
ATOM 645 N N . GLU A 1 78 ? -6.547 -21.781 -0.27 1 94.62 78 GLU A N 1
ATOM 646 C CA . GLU A 1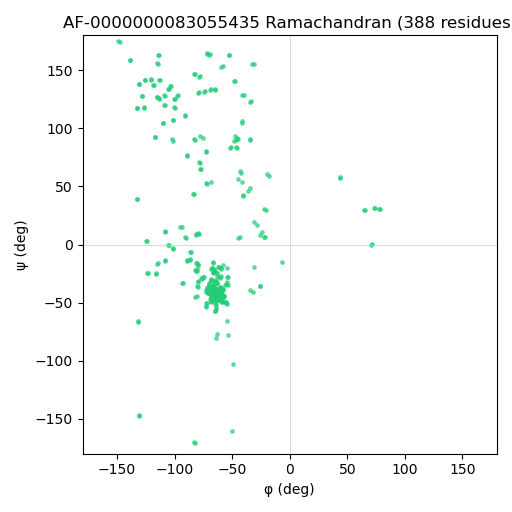 78 ? -6.898 -21.812 1.146 1 94.62 78 GLU A CA 1
ATOM 647 C C . GLU A 1 78 ? -5.668 -21.609 2.025 1 94.62 78 GLU A C 1
ATOM 649 O O . GLU A 1 78 ? -5.211 -22.547 2.686 1 94.62 78 GLU A O 1
ATOM 654 N N . ALA A 1 79 ? -5.238 -20.406 2.09 1 94.19 79 ALA A N 1
ATOM 655 C CA . ALA A 1 79 ? -4.066 -20.094 2.906 1 94.19 79 ALA A CA 1
ATOM 656 C C . ALA A 1 79 ? -4.477 -19.422 4.215 1 94.19 79 ALA A C 1
ATOM 658 O O . ALA A 1 79 ? -5.387 -18.594 4.234 1 94.19 79 ALA A O 1
ATOM 659 N N . ASP A 1 80 ? -3.836 -19.859 5.32 1 92.06 80 ASP A N 1
ATOM 660 C CA . ASP A 1 80 ? -3.967 -19.203 6.617 1 92.06 80 ASP A CA 1
ATOM 661 C C . ASP A 1 80 ? -2.791 -18.25 6.875 1 92.06 80 ASP A C 1
ATOM 663 O O . ASP A 1 80 ? -1.632 -18.656 6.758 1 92.06 80 ASP A O 1
ATOM 667 N N . ASP A 1 81 ? -3.088 -17.047 7.203 1 86.75 81 ASP A N 1
ATOM 668 C CA . ASP A 1 81 ? -2.02 -16.078 7.418 1 86.75 81 ASP A CA 1
ATOM 669 C C . ASP A 1 81 ? -1.35 -16.281 8.773 1 86.75 81 ASP A C 1
ATOM 671 O O . ASP A 1 81 ? -1.418 -15.414 9.641 1 86.75 81 ASP A O 1
ATOM 675 N N . LYS A 1 82 ? -0.751 -17.328 8.906 1 90 82 LYS A N 1
ATOM 676 C CA . LYS A 1 82 ? 0.052 -17.719 10.062 1 90 82 LYS A CA 1
ATOM 677 C C . LYS A 1 82 ? 1.462 -18.125 9.641 1 90 82 LYS A C 1
ATOM 679 O O . LYS A 1 82 ? 1.643 -18.781 8.617 1 90 82 LYS A O 1
ATOM 684 N N . PRO A 1 83 ? 2.434 -17.75 10.469 1 87.06 83 PRO A N 1
ATOM 685 C CA . PRO A 1 83 ? 3.816 -18.078 10.109 1 87.06 83 PRO A CA 1
ATOM 686 C C . PRO A 1 83 ? 4.047 -19.594 9.953 1 87.06 83 PRO A C 1
ATOM 688 O O . PRO A 1 83 ? 4.941 -20 9.219 1 87.06 83 PRO A O 1
ATOM 691 N N . THR A 1 84 ? 3.178 -20.359 10.539 1 94.56 84 THR A N 1
ATOM 692 C CA . THR A 1 84 ? 3.369 -21.797 10.523 1 94.56 84 THR A CA 1
ATOM 693 C C . THR A 1 84 ? 2.713 -22.422 9.289 1 94.56 84 THR A C 1
ATOM 695 O O . THR A 1 84 ? 2.936 -23.594 8.984 1 94.56 84 THR A O 1
ATOM 698 N N . PHE A 1 85 ? 1.892 -21.719 8.609 1 95.06 85 PHE A N 1
ATOM 699 C CA . PHE A 1 85 ? 1.221 -22.25 7.434 1 95.06 85 PHE A CA 1
ATOM 700 C C . PHE A 1 85 ? 2.215 -22.469 6.297 1 95.06 85 PHE A C 1
ATOM 702 O O . PHE A 1 85 ? 3.049 -21.609 6.02 1 95.06 85 PHE A O 1
ATOM 709 N N . ASN A 1 86 ? 2.121 -23.672 5.652 1 97.31 86 ASN A N 1
ATOM 710 C CA . ASN A 1 86 ? 2.967 -23.969 4.5 1 97.31 86 ASN A CA 1
ATOM 711 C C . ASN A 1 86 ? 2.393 -23.391 3.213 1 97.31 86 ASN A C 1
ATOM 713 O O . ASN A 1 86 ? 1.704 -24.078 2.465 1 97.31 86 ASN A O 1
ATOM 717 N N . ILE A 1 87 ? 2.734 -22.203 2.832 1 96.19 87 ILE A N 1
ATOM 718 C CA . ILE A 1 87 ? 2.178 -21.531 1.66 1 96.19 87 ILE A CA 1
ATOM 719 C C . ILE A 1 87 ? 2.98 -21.922 0.418 1 96.19 87 ILE A C 1
ATOM 721 O O . ILE A 1 87 ? 2.547 -21.672 -0.709 1 96.19 87 ILE A O 1
ATOM 725 N N . SER A 1 88 ? 4.117 -22.516 0.579 1 95.75 88 SER A N 1
ATOM 726 C CA . SER A 1 88 ? 4.969 -22.875 -0.549 1 95.75 88 SER A CA 1
ATOM 727 C C . SER A 1 88 ? 4.285 -23.891 -1.457 1 95.75 88 SER A C 1
ATOM 729 O O . SER A 1 88 ? 4.578 -23.969 -2.652 1 95.75 88 SER A O 1
ATOM 731 N N . GLN A 1 89 ? 3.381 -24.609 -0.902 1 96.94 89 GLN A N 1
ATOM 732 C CA . GLN A 1 89 ? 2.656 -25.594 -1.698 1 96.94 89 GLN A CA 1
ATOM 733 C C . GLN A 1 89 ? 1.876 -24.922 -2.826 1 96.94 89 GLN A C 1
ATOM 735 O O . GLN A 1 89 ? 1.528 -25.562 -3.816 1 96.94 89 GLN A O 1
ATOM 740 N N . TYR A 1 90 ? 1.617 -23.656 -2.75 1 96.38 90 TYR A N 1
ATOM 741 C CA . TYR A 1 90 ? 0.812 -22.953 -3.744 1 96.38 90 TYR A CA 1
ATOM 742 C C . TYR A 1 90 ? 1.688 -22.094 -4.648 1 96.38 90 TYR A C 1
ATOM 744 O O . TYR A 1 90 ? 1.189 -21.438 -5.57 1 96.38 90 TYR A O 1
ATOM 752 N N . PHE A 1 91 ? 3.014 -22.078 -4.426 1 96.06 91 PHE A N 1
ATOM 753 C CA . PHE A 1 91 ? 3.885 -21.219 -5.223 1 96.06 91 PHE A CA 1
ATOM 754 C C . PHE A 1 91 ? 3.766 -21.562 -6.703 1 96.06 91 PHE A C 1
ATOM 756 O O . PHE A 1 91 ? 3.467 -20.688 -7.52 1 96.06 91 PHE A O 1
ATOM 763 N N . CYS A 1 92 ? 3.863 -22.781 -7.023 1 95.31 92 CYS A N 1
ATOM 764 C CA . CYS A 1 92 ? 3.914 -23.188 -8.422 1 95.31 92 CYS A CA 1
ATOM 765 C C . CYS A 1 92 ? 2.549 -23.047 -9.086 1 95.31 92 CYS A C 1
ATOM 767 O O . CYS A 1 92 ? 2.412 -22.359 -10.102 1 95.31 92 CYS A O 1
ATOM 769 N N . PRO A 1 93 ? 1.509 -23.625 -8.508 1 96.81 93 PRO A N 1
ATOM 770 C CA . PRO A 1 93 ? 0.219 -23.5 -9.188 1 96.81 93 PRO A CA 1
ATOM 771 C C . PRO A 1 93 ? -0.233 -22.047 -9.312 1 96.81 93 PRO A C 1
ATOM 773 O O . PRO A 1 93 ? -0.802 -21.656 -10.344 1 96.81 93 PRO A O 1
ATOM 776 N N . ALA A 1 94 ? -0.019 -21.25 -8.344 1 95.56 94 ALA A N 1
ATOM 777 C CA . ALA A 1 94 ? -0.391 -19.844 -8.414 1 95.56 94 ALA A CA 1
ATOM 778 C C . ALA A 1 94 ? 0.423 -19.109 -9.484 1 95.56 94 ALA A C 1
ATOM 780 O O . ALA A 1 94 ? -0.12 -18.312 -10.25 1 95.56 94 ALA A O 1
ATOM 781 N N . ALA A 1 95 ? 1.679 -19.406 -9.492 1 93.62 95 ALA A N 1
ATOM 782 C CA . ALA A 1 95 ? 2.543 -18.766 -10.492 1 93.62 95 ALA A CA 1
ATOM 783 C C . ALA A 1 95 ? 2.111 -19.156 -11.906 1 93.62 95 ALA A C 1
ATOM 785 O O . ALA A 1 95 ? 2.092 -18.297 -12.805 1 93.62 95 ALA A O 1
ATOM 786 N N . GLN A 1 96 ? 1.758 -20.375 -12.102 1 94.75 96 GLN A N 1
ATOM 787 C CA . GLN A 1 96 ? 1.306 -20.828 -13.406 1 94.75 96 GLN A CA 1
ATOM 788 C C . GLN A 1 96 ? 0.002 -20.156 -13.812 1 94.75 96 GLN A C 1
ATOM 790 O O . GLN A 1 96 ? -0.157 -19.734 -14.961 1 94.75 96 GLN A O 1
ATOM 795 N N . PHE A 1 97 ? -0.874 -20.078 -12.953 1 94.44 97 PHE A N 1
ATOM 796 C CA . PHE A 1 97 ? -2.141 -19.406 -13.203 1 94.44 97 PHE A CA 1
ATOM 797 C C . PHE A 1 97 ? -1.905 -17.969 -13.664 1 94.44 97 PHE A C 1
ATOM 799 O O . PHE A 1 97 ? -2.459 -17.547 -14.68 1 94.44 97 PHE A O 1
ATOM 806 N N . MET A 1 98 ? -1.091 -17.297 -12.883 1 92.06 98 MET A N 1
ATOM 807 C CA . MET A 1 98 ? -0.793 -15.906 -13.211 1 92.06 98 MET A CA 1
ATOM 808 C C . MET A 1 98 ? -0.054 -15.812 -14.547 1 92.06 98 MET A C 1
ATOM 810 O O . MET A 1 98 ? -0.375 -14.969 -15.383 1 92.06 98 MET A O 1
ATOM 814 N N . HIS A 1 99 ? 0.862 -16.703 -14.766 1 90.75 99 HIS A N 1
ATOM 815 C CA . HIS A 1 99 ? 1.682 -16.688 -15.969 1 90.75 99 HIS A CA 1
ATOM 816 C C . HIS A 1 99 ? 0.836 -16.938 -17.219 1 90.75 99 HIS A C 1
ATOM 818 O O . HIS A 1 99 ? 0.976 -16.219 -18.219 1 90.75 99 HIS A O 1
ATOM 824 N N . LYS A 1 100 ? 0.044 -17.906 -17.109 1 94.12 100 LYS A N 1
ATOM 825 C CA . LYS A 1 100 ? -0.848 -18.219 -18.234 1 94.12 100 LYS A CA 1
ATOM 826 C C . LYS A 1 100 ? -1.774 -17.047 -18.531 1 94.12 100 LYS A C 1
ATOM 828 O O . LYS A 1 100 ? -1.962 -16.672 -19.688 1 94.12 100 LYS A O 1
ATOM 833 N N . ALA A 1 101 ? -2.346 -16.516 -17.531 1 91.06 101 ALA A N 1
ATOM 834 C CA . ALA A 1 101 ? -3.248 -15.383 -17.703 1 91.06 101 ALA A CA 1
ATOM 835 C C . ALA A 1 101 ? -2.531 -14.203 -18.344 1 91.06 101 ALA A C 1
ATOM 837 O O . ALA A 1 101 ? -3.037 -13.609 -19.297 1 91.06 101 ALA A O 1
ATOM 838 N N . LEU A 1 102 ? -1.365 -13.977 -17.891 1 88.38 102 LEU A N 1
ATOM 839 C CA . LEU A 1 102 ? -0.673 -12.75 -18.266 1 88.38 102 LEU A CA 1
ATOM 840 C C . LEU A 1 102 ? 0.084 -12.938 -19.578 1 88.38 102 LEU A C 1
ATOM 842 O O . LEU A 1 102 ? 0.671 -11.984 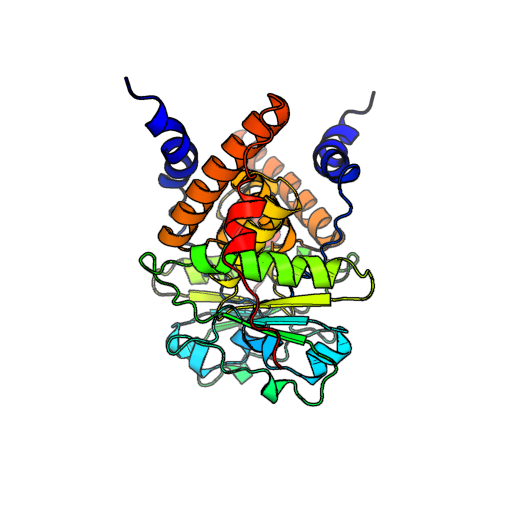-20.094 1 88.38 102 LEU A O 1
ATOM 846 N N . SER A 1 103 ? 0.085 -14.125 -20.016 1 86.69 103 SER A N 1
ATOM 847 C CA . SER A 1 103 ? 0.666 -14.367 -21.328 1 86.69 103 SER A CA 1
ATOM 848 C C . SER A 1 103 ? -0.151 -13.695 -22.422 1 86.69 103 SER A C 1
ATOM 850 O O . SER A 1 103 ? 0.348 -13.477 -23.531 1 86.69 103 SER A O 1
ATOM 852 N N . ARG A 1 104 ? -1.367 -13.398 -22.172 1 87.94 104 ARG A N 1
ATOM 853 C CA . ARG A 1 104 ? -2.223 -12.625 -23.062 1 87.94 104 ARG A CA 1
ATOM 854 C C . ARG A 1 104 ? -2.322 -11.172 -22.609 1 87.94 104 ARG A C 1
ATOM 856 O O . ARG A 1 104 ? -2.811 -10.898 -21.516 1 87.94 104 ARG A O 1
ATOM 863 N N . PRO A 1 105 ? -2.016 -10.266 -23.5 1 82.19 105 PRO A N 1
ATOM 864 C CA . PRO A 1 105 ? -1.908 -8.867 -23.094 1 82.19 105 PRO A CA 1
ATOM 865 C C . PRO A 1 105 ? -3.246 -8.273 -22.656 1 82.19 105 PRO A C 1
ATOM 867 O O . PRO A 1 105 ? -3.275 -7.324 -21.875 1 82.19 105 PRO A O 1
ATOM 870 N N . GLN A 1 106 ? -4.312 -8.781 -23.094 1 84.56 106 GLN A N 1
ATOM 871 C CA . GLN A 1 106 ? -5.621 -8.219 -22.766 1 84.56 106 GLN A CA 1
ATOM 872 C C . GLN A 1 106 ? -6.074 -8.656 -21.375 1 84.56 106 GLN A C 1
ATOM 874 O O . GLN A 1 106 ? -7.023 -8.102 -20.828 1 84.56 106 GLN A O 1
ATOM 879 N N . ASN A 1 107 ? -5.418 -9.695 -20.922 1 86.81 107 ASN A N 1
ATOM 880 C CA . ASN A 1 107 ? -5.848 -10.234 -19.625 1 86.81 107 ASN A CA 1
ATOM 881 C C . ASN A 1 107 ? -5.32 -9.398 -18.469 1 86.81 107 ASN A C 1
ATOM 883 O O . ASN A 1 107 ? -4.223 -8.844 -18.547 1 86.81 107 ASN A O 1
ATOM 887 N N . LYS A 1 108 ? -6.238 -9.312 -17.375 1 82.44 108 LYS A N 1
ATOM 888 C CA . LYS A 1 108 ? -5.918 -8.633 -16.125 1 82.44 108 LYS A CA 1
ATOM 889 C C . LYS A 1 108 ? -6.191 -9.539 -14.93 1 82.44 108 LYS A C 1
ATOM 891 O O . LYS A 1 108 ? -7.285 -10.102 -14.805 1 82.44 108 LYS A O 1
ATOM 896 N N . VAL A 1 109 ? -5.121 -9.625 -14.117 1 85.81 109 VAL A N 1
ATOM 897 C CA . VAL A 1 109 ? -5.223 -10.539 -12.984 1 85.81 109 VAL A CA 1
ATOM 898 C C . VAL A 1 109 ? -5.336 -9.742 -11.68 1 85.81 109 VAL A C 1
ATOM 900 O O . VAL A 1 109 ? -4.547 -8.82 -11.438 1 85.81 109 VAL A O 1
ATOM 903 N N . LEU A 1 110 ? -6.348 -10.078 -10.914 1 83.38 110 LEU A N 1
ATOM 904 C CA . LEU A 1 110 ? -6.473 -9.594 -9.539 1 83.38 110 LEU A CA 1
ATOM 905 C C . LEU A 1 110 ? -6.012 -10.648 -8.547 1 83.38 110 LEU A C 1
ATOM 907 O O . LEU A 1 110 ? -6.52 -11.773 -8.547 1 83.38 110 LEU A O 1
ATOM 911 N N . VAL A 1 111 ? -4.965 -10.281 -7.816 1 85.31 111 VAL A N 1
ATOM 912 C CA . VAL A 1 111 ? -4.527 -11.117 -6.707 1 85.31 111 VAL A CA 1
ATOM 913 C C . VAL A 1 111 ? -4.863 -10.438 -5.383 1 85.31 111 VAL A C 1
ATOM 915 O O . VAL A 1 111 ? -4.43 -9.312 -5.125 1 85.31 111 VAL A O 1
ATOM 918 N N . HIS A 1 112 ? -5.707 -11.188 -4.594 1 78.75 112 HIS A N 1
ATOM 919 C CA . HIS A 1 112 ? -6.109 -10.523 -3.357 1 78.75 112 HIS A CA 1
ATOM 920 C C . HIS A 1 112 ? -6.113 -11.492 -2.184 1 78.75 112 HIS A C 1
ATOM 922 O O . HIS A 1 112 ? -6.086 -12.711 -2.381 1 78.75 112 HIS A O 1
ATOM 928 N N . CYS A 1 113 ? -6.027 -10.984 -1.024 1 81.5 113 CYS A N 1
ATOM 929 C CA . CYS A 1 113 ? -6.332 -11.672 0.226 1 81.5 113 CYS A CA 1
ATOM 930 C C . CYS A 1 113 ? -7.242 -10.828 1.107 1 81.5 113 CYS A C 1
ATOM 932 O O . CYS A 1 113 ? -8.18 -10.195 0.615 1 81.5 113 CYS A O 1
ATOM 934 N N . VAL A 1 114 ? -7.105 -10.922 2.408 1 73.38 114 VAL A N 1
ATOM 935 C CA . VAL A 1 114 ? -7.969 -10.141 3.283 1 73.38 114 VAL A CA 1
ATOM 936 C C . VAL A 1 114 ? -7.438 -8.711 3.391 1 73.38 114 VAL A C 1
ATOM 938 O O . VAL A 1 114 ? -8.156 -7.75 3.109 1 73.38 114 VAL A O 1
ATOM 941 N N . MET A 1 115 ? -6.145 -8.539 3.562 1 68.25 115 MET A N 1
ATOM 942 C CA . MET A 1 115 ? -5.566 -7.215 3.764 1 68.25 115 MET A CA 1
ATOM 943 C C . MET A 1 115 ? -4.648 -6.84 2.607 1 68.25 115 MET A C 1
ATOM 945 O O . MET A 1 115 ? -4.309 -5.668 2.434 1 68.25 115 MET A O 1
ATOM 949 N N . GLY A 1 116 ? -4.203 -7.809 1.757 1 72.12 116 GLY A N 1
ATOM 950 C CA . GLY A 1 116 ? -3.273 -7.527 0.674 1 72.12 116 GLY A CA 1
ATOM 951 C C . GLY A 1 116 ? -1.854 -7.285 1.153 1 72.12 116 GLY A C 1
ATOM 952 O O . GLY A 1 116 ? -1.11 -6.516 0.543 1 72.12 116 GLY A O 1
ATOM 953 N N . ARG A 1 117 ? -1.429 -7.941 2.268 1 72.25 117 ARG A N 1
ATOM 954 C CA . ARG A 1 117 ? -0.128 -7.641 2.855 1 72.25 117 ARG A CA 1
ATOM 955 C C . ARG A 1 117 ? 0.734 -8.891 2.949 1 72.25 117 ARG A C 1
ATOM 957 O O . ARG A 1 117 ? 1.964 -8.812 2.943 1 72.25 117 ARG A O 1
ATOM 964 N N . SER A 1 118 ? 0.151 -10.016 2.992 1 80.62 118 SER A N 1
ATOM 965 C CA . SER A 1 118 ? 0.946 -11.203 3.295 1 80.62 118 SER A CA 1
ATOM 966 C C . SER A 1 118 ? 0.66 -12.328 2.307 1 80.62 118 SER A C 1
ATOM 968 O O . SER A 1 118 ? 1.483 -12.625 1.438 1 80.62 118 SER A O 1
ATOM 970 N N . ARG A 1 119 ? -0.568 -12.859 2.33 1 85.5 119 ARG A N 1
ATOM 971 C CA . ARG A 1 119 ? -0.88 -14.047 1.537 1 85.5 119 ARG A CA 1
ATOM 972 C C . ARG A 1 119 ? -0.782 -13.75 0.045 1 85.5 119 ARG A C 1
ATOM 974 O O . ARG A 1 119 ? -0.027 -14.406 -0.676 1 85.5 119 ARG A O 1
ATOM 981 N N . SER A 1 120 ? -1.581 -12.719 -0.391 1 85.5 120 SER A N 1
ATOM 982 C CA . SER A 1 120 ? -1.555 -12.359 -1.804 1 85.5 120 SER A CA 1
ATOM 983 C C . SER A 1 120 ? -0.178 -11.852 -2.219 1 85.5 120 SER A C 1
ATOM 985 O O . SER A 1 120 ? 0.331 -12.211 -3.281 1 85.5 120 SER A O 1
ATOM 987 N N . ALA A 1 121 ? 0.435 -11.078 -1.371 1 83.19 121 ALA A N 1
ATOM 988 C CA . ALA A 1 121 ? 1.767 -10.555 -1.67 1 83.19 121 ALA A CA 1
ATOM 989 C C . ALA A 1 121 ? 2.771 -11.688 -1.848 1 83.19 121 ALA A C 1
ATOM 991 O O . ALA A 1 121 ? 3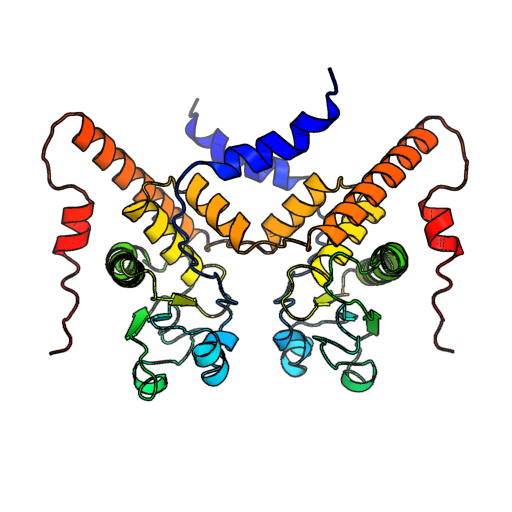.582 -11.672 -2.777 1 83.19 121 ALA A O 1
ATOM 992 N N . THR A 1 122 ? 2.689 -12.641 -0.999 1 89.75 122 THR A N 1
ATOM 993 C CA . THR A 1 122 ? 3.617 -13.766 -1.046 1 89.75 122 THR A CA 1
ATOM 994 C C . THR A 1 122 ? 3.516 -14.492 -2.383 1 89.75 122 THR A C 1
ATOM 996 O O . THR A 1 122 ? 4.531 -14.805 -3.008 1 89.75 122 THR A O 1
ATOM 999 N N . LEU A 1 123 ? 2.342 -14.688 -2.822 1 91.75 123 LEU A N 1
ATOM 1000 C CA . LEU A 1 123 ? 2.145 -15.414 -4.07 1 91.75 123 LEU A CA 1
ATOM 1001 C C . LEU A 1 123 ? 2.609 -14.586 -5.262 1 91.75 123 LEU A C 1
ATOM 1003 O O . LEU A 1 123 ? 3.158 -15.133 -6.227 1 91.75 123 LEU A O 1
ATOM 1007 N N . VAL A 1 124 ? 2.42 -13.367 -5.25 1 88.81 124 VAL A N 1
ATOM 1008 C CA . VAL A 1 124 ? 2.912 -12.492 -6.309 1 88.81 124 VAL A CA 1
ATOM 1009 C C . VAL A 1 124 ? 4.441 -12.5 -6.32 1 88.81 124 VAL A C 1
ATOM 1011 O O . VAL A 1 124 ? 5.059 -12.57 -7.383 1 88.81 124 VAL A O 1
ATOM 1014 N N . LEU A 1 125 ? 5.02 -12.445 -5.133 1 86.81 125 LEU A N 1
ATOM 1015 C CA . LEU A 1 125 ? 6.477 -12.492 -5.051 1 86.81 125 LEU A CA 1
ATOM 1016 C C . LEU A 1 125 ? 7.012 -13.789 -5.645 1 86.81 125 LEU A C 1
ATOM 1018 O O . LEU A 1 125 ? 7.961 -13.773 -6.43 1 86.81 125 LEU A O 1
ATOM 1022 N N . ALA A 1 126 ? 6.379 -14.859 -5.262 1 92.94 126 ALA A N 1
ATOM 1023 C CA . ALA A 1 126 ? 6.793 -16.141 -5.812 1 92.94 126 ALA A CA 1
ATOM 1024 C C . ALA A 1 126 ? 6.691 -16.156 -7.336 1 92.94 126 ALA A C 1
ATOM 1026 O O . ALA A 1 126 ? 7.582 -16.656 -8.023 1 92.94 126 ALA A O 1
ATOM 1027 N N . TYR A 1 127 ? 5.656 -15.672 -7.855 1 92 127 TYR A N 1
ATOM 1028 C CA . TYR A 1 127 ? 5.473 -15.57 -9.297 1 92 127 TYR A CA 1
ATOM 1029 C C . TYR A 1 127 ? 6.621 -14.805 -9.945 1 92 127 TYR A C 1
ATOM 1031 O O . TYR A 1 127 ? 7.199 -15.258 -10.938 1 92 127 TYR A O 1
ATOM 1039 N N . LEU A 1 128 ? 6.941 -13.648 -9.391 1 88 128 LEU A N 1
ATOM 1040 C CA . LEU A 1 128 ? 8 -12.812 -9.938 1 88 128 LEU A CA 1
ATOM 1041 C C . LEU A 1 128 ? 9.344 -13.539 -9.891 1 88 128 LEU A C 1
ATOM 1043 O O . LEU A 1 128 ? 10.148 -13.422 -10.82 1 88 128 LEU A O 1
ATOM 1047 N N . MET A 1 129 ? 9.508 -14.219 -8.82 1 89.25 129 MET A N 1
ATOM 1048 C CA . MET A 1 129 ? 10.766 -14.953 -8.672 1 89.25 129 MET A CA 1
ATOM 1049 C C . MET A 1 129 ? 10.836 -16.109 -9.672 1 89.25 129 MET A C 1
ATOM 1051 O O . MET A 1 129 ? 11.867 -16.312 -10.312 1 89.25 129 MET A O 1
ATOM 1055 N N . MET A 1 130 ? 9.797 -16.812 -9.852 1 92.06 130 MET A N 1
ATOM 1056 C CA . MET A 1 130 ? 9.781 -18.031 -10.641 1 92.06 130 MET A CA 1
ATOM 1057 C C . MET A 1 130 ? 9.719 -17.719 -12.133 1 92.06 130 MET A C 1
ATOM 1059 O O . MET A 1 130 ? 10.359 -18.391 -12.945 1 92.06 130 MET A O 1
ATOM 1063 N N . LYS A 1 131 ? 8.977 -16.656 -12.477 1 90.5 131 LYS A N 1
ATOM 1064 C CA . LYS A 1 131 ? 8.695 -16.453 -13.898 1 90.5 131 LYS A CA 1
ATOM 1065 C C . LYS A 1 131 ? 9.477 -15.266 -14.445 1 90.5 131 LYS A C 1
ATOM 1067 O O . LYS A 1 131 ? 9.625 -15.117 -15.664 1 90.5 131 LYS A O 1
ATOM 1072 N N . HIS A 1 132 ? 10.023 -14.484 -13.547 1 87.06 132 HIS A N 1
ATOM 1073 C CA . HIS A 1 132 ? 10.758 -13.32 -14.016 1 87.06 132 HIS A CA 1
ATOM 1074 C C . HIS A 1 132 ? 12.18 -13.312 -13.469 1 87.06 132 HIS A C 1
ATOM 1076 O O . HIS A 1 132 ? 12.875 -12.297 -13.547 1 87.06 132 HIS A O 1
ATOM 1082 N N . ARG A 1 133 ? 12.578 -14.328 -12.742 1 87.12 133 ARG A N 1
ATOM 1083 C CA . ARG A 1 133 ? 13.945 -14.602 -12.305 1 87.12 133 ARG A CA 1
ATOM 1084 C C . ARG A 1 133 ? 14.438 -13.516 -11.352 1 87.12 133 ARG A C 1
ATOM 1086 O O . ARG A 1 133 ? 15.609 -13.156 -11.375 1 87.12 133 ARG A O 1
ATOM 1093 N N . LEU A 1 134 ? 13.539 -12.945 -10.641 1 85 134 LEU A N 1
ATOM 1094 C CA . LEU A 1 134 ? 13.93 -11.984 -9.617 1 85 134 LEU A CA 1
ATOM 1095 C C . LEU A 1 134 ? 14.352 -12.688 -8.336 1 85 134 LEU A C 1
ATOM 1097 O O . LEU A 1 134 ? 13.805 -13.734 -7.988 1 85 134 LEU A O 1
ATOM 1101 N N . THR A 1 135 ? 15.312 -12.047 -7.688 1 84 135 THR A N 1
ATOM 1102 C CA . THR A 1 135 ? 15.586 -12.484 -6.324 1 84 135 THR A CA 1
ATOM 1103 C C . THR A 1 135 ? 14.461 -12.062 -5.383 1 84 135 THR A C 1
ATOM 1105 O O . THR A 1 135 ? 13.633 -11.219 -5.738 1 84 135 THR A O 1
ATOM 1108 N N . VAL A 1 136 ? 14.453 -12.68 -4.199 1 85.75 13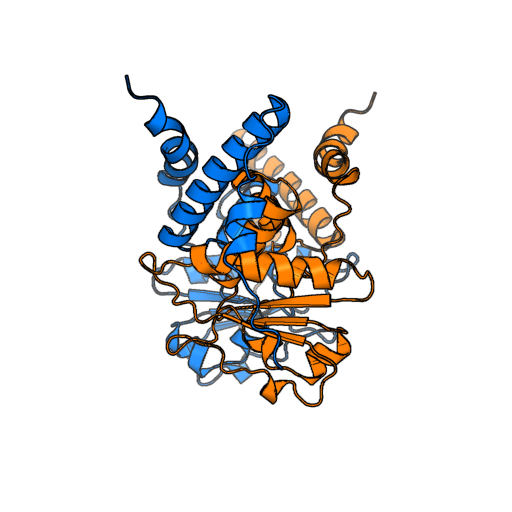6 VAL A N 1
ATOM 1109 C CA . VAL A 1 136 ? 13.414 -12.336 -3.24 1 85.75 136 VAL A CA 1
ATOM 1110 C C . VAL A 1 136 ? 13.516 -10.852 -2.879 1 85.75 136 VAL A C 1
ATOM 1112 O O . VAL A 1 136 ? 12.5 -10.172 -2.75 1 85.75 136 VAL A O 1
ATOM 1115 N N . VAL A 1 137 ? 14.695 -10.312 -2.777 1 76.31 137 VAL A N 1
ATOM 1116 C CA . VAL A 1 137 ? 14.898 -8.914 -2.428 1 76.31 137 VAL A CA 1
ATOM 1117 C C . VAL A 1 137 ? 14.406 -8.016 -3.562 1 76.31 137 VAL A C 1
ATOM 1119 O O . VAL A 1 137 ? 13.664 -7.062 -3.33 1 76.31 137 VAL A O 1
ATOM 1122 N N . ASP A 1 138 ? 14.766 -8.406 -4.785 1 74.88 138 ASP A N 1
ATOM 1123 C CA . ASP A 1 138 ? 14.344 -7.617 -5.938 1 74.88 138 ASP A CA 1
ATOM 1124 C C . ASP A 1 138 ? 12.828 -7.68 -6.117 1 74.88 138 ASP A C 1
ATOM 1126 O O . ASP A 1 138 ? 12.195 -6.688 -6.492 1 74.88 138 ASP A O 1
ATOM 1130 N N . ALA A 1 139 ? 12.305 -8.828 -5.887 1 82.06 139 ALA A N 1
ATOM 1131 C CA . ALA A 1 139 ? 10.859 -9 -6.012 1 82.06 139 ALA A CA 1
ATOM 1132 C C . ALA A 1 139 ? 10.117 -8.125 -5 1 82.06 139 ALA A C 1
ATOM 1134 O O . ALA A 1 139 ? 9.141 -7.453 -5.348 1 82.06 139 ALA A O 1
ATOM 1135 N N . ILE A 1 140 ? 10.508 -8.125 -3.777 1 78.31 140 ILE A N 1
ATOM 1136 C CA . ILE A 1 140 ? 9.906 -7.316 -2.729 1 78.31 140 ILE A CA 1
ATOM 1137 C C . ILE A 1 140 ? 9.984 -5.84 -3.107 1 78.31 140 ILE A C 1
ATOM 1139 O O . ILE A 1 140 ? 8.992 -5.109 -3.002 1 78.31 140 ILE A O 1
ATOM 1143 N N . GLU A 1 141 ? 11.07 -5.434 -3.545 1 70.31 141 GLU A N 1
ATOM 1144 C CA . GLU A 1 141 ? 11.242 -4.047 -3.955 1 70.31 141 GLU A CA 1
ATOM 1145 C C . GLU A 1 141 ? 10.32 -3.693 -5.117 1 70.31 141 GLU A C 1
ATOM 1147 O O . GLU A 1 141 ? 9.734 -2.609 -5.145 1 70.31 141 GLU A O 1
ATOM 1152 N N . HIS A 1 142 ? 10.258 -4.641 -5.992 1 72.12 142 HIS A N 1
ATOM 1153 C CA . HIS A 1 142 ? 9.398 -4.457 -7.156 1 72.12 142 HIS A CA 1
ATOM 1154 C C . HIS A 1 142 ? 7.953 -4.227 -6.742 1 72.12 142 HIS A C 1
ATOM 1156 O O . HIS A 1 142 ? 7.293 -3.316 -7.25 1 72.12 142 HIS A O 1
ATOM 1162 N N . VAL A 1 143 ? 7.461 -5.047 -5.879 1 73.69 143 VAL A N 1
ATOM 1163 C CA . VAL A 1 143 ? 6.078 -4.961 -5.43 1 73.69 143 VAL A CA 1
ATOM 1164 C C . VAL A 1 143 ? 5.891 -3.713 -4.57 1 73.69 143 VAL A C 1
ATOM 1166 O O . VAL A 1 143 ? 4.867 -3.033 -4.668 1 73.69 143 VAL A O 1
ATOM 1169 N N . ARG A 1 144 ? 6.836 -3.463 -3.746 1 65.38 144 ARG A N 1
ATOM 1170 C CA . ARG A 1 144 ? 6.766 -2.283 -2.889 1 65.38 144 ARG A CA 1
ATOM 1171 C C . ARG A 1 144 ? 6.648 -1.009 -3.719 1 65.38 144 ARG A C 1
ATOM 1173 O O . ARG A 1 144 ? 5.91 -0.091 -3.357 1 65.38 144 ARG A O 1
ATOM 1180 N N . GLN A 1 145 ? 7.332 -1.002 -4.758 1 57.16 145 GLN A N 1
ATOM 1181 C CA . GLN A 1 145 ? 7.332 0.174 -5.621 1 57.16 145 GLN A CA 1
ATOM 1182 C C . GLN A 1 145 ? 5.977 0.36 -6.297 1 57.16 145 GLN A C 1
ATOM 1184 O O . GLN A 1 145 ? 5.578 1.487 -6.598 1 57.16 145 GLN A O 1
ATOM 1189 N N . ARG A 1 146 ? 5.387 -0.748 -6.492 1 55.16 146 ARG A N 1
ATOM 1190 C CA . ARG A 1 146 ? 4.141 -0.699 -7.25 1 55.16 146 ARG A CA 1
ATOM 1191 C C . ARG A 1 146 ? 2.939 -0.57 -6.32 1 55.16 146 ARG A C 1
ATOM 1193 O O . ARG A 1 146 ? 1.854 -0.178 -6.754 1 55.16 146 ARG A O 1
ATOM 1200 N N . ARG A 1 147 ? 2.986 -1.104 -5.246 1 54.72 147 ARG A N 1
ATOM 1201 C CA . ARG A 1 147 ? 1.887 -0.971 -4.293 1 54.72 147 ARG A CA 1
ATOM 1202 C C . ARG A 1 147 ? 1.964 0.356 -3.547 1 54.72 147 ARG A C 1
ATOM 1204 O O . ARG A 1 147 ? 0.945 0.876 -3.088 1 54.72 147 ARG A O 1
ATOM 1211 N N . CYS A 1 148 ? 3.172 0.812 -3.561 1 50.31 148 CYS A N 1
ATOM 1212 C CA . CYS A 1 148 ? 3.512 1.89 -2.639 1 50.31 148 CYS A CA 1
ATOM 1213 C C . CYS A 1 148 ? 2.824 3.189 -3.041 1 50.31 148 CYS A C 1
ATOM 1215 O O . CYS A 1 148 ? 2.342 3.318 -4.168 1 50.31 148 CYS A O 1
ATOM 1217 N N . ILE A 1 149 ? 2.791 4.098 -2.137 1 55.19 149 ILE A N 1
ATOM 1218 C CA . ILE A 1 149 ? 2.533 5.527 -2.012 1 55.19 149 ILE A CA 1
ATOM 1219 C C . ILE A 1 149 ? 3.271 6.281 -3.115 1 55.19 149 ILE A C 1
ATOM 1221 O O . ILE A 1 149 ? 4.5 6.227 -3.199 1 55.19 149 ILE A O 1
ATOM 1225 N N . LEU A 1 150 ? 2.594 6.547 -4.359 1 61.91 150 LEU A N 1
ATOM 1226 C CA . LEU A 1 150 ? 3.242 7.473 -5.281 1 61.91 150 LEU A CA 1
ATOM 1227 C C . LEU A 1 150 ? 2.385 8.719 -5.496 1 61.91 150 LEU A C 1
ATOM 1229 O O . LEU A 1 150 ? 1.521 8.734 -6.375 1 61.91 150 LEU A O 1
ATOM 1233 N N . PRO A 1 151 ? 2.668 9.828 -4.625 1 75.88 151 PRO A N 1
ATOM 1234 C CA . PRO A 1 151 ? 1.984 11.078 -4.961 1 75.88 151 PRO A CA 1
ATOM 1235 C C . PRO A 1 151 ? 2.098 11.438 -6.441 1 75.88 151 PRO A C 1
ATOM 1237 O O . PRO A 1 151 ? 3.07 11.055 -7.098 1 75.88 151 PRO A O 1
ATOM 1240 N N . ASN A 1 152 ? 1.033 11.953 -7.008 1 74.12 152 ASN A N 1
ATOM 1241 C CA . ASN A 1 152 ? 1.172 12.398 -8.391 1 74.12 152 ASN A CA 1
ATOM 1242 C C . ASN A 1 152 ? 2.354 13.352 -8.555 1 74.12 152 ASN A C 1
ATOM 1244 O O . ASN A 1 152 ? 2.889 13.859 -7.57 1 74.12 152 ASN A O 1
ATOM 1248 N N . HIS A 1 153 ? 2.846 13.609 -9.734 1 77.44 153 HIS A N 1
ATOM 1249 C CA . HIS A 1 153 ? 4.105 14.305 -9.961 1 77.44 153 HIS A CA 1
ATOM 1250 C C . HIS A 1 153 ? 4.023 15.75 -9.484 1 77.44 153 HIS A C 1
ATOM 1252 O O . HIS A 1 153 ? 5.023 16.328 -9.039 1 77.44 153 HIS A O 1
ATOM 1258 N N . GLY A 1 154 ? 2.902 16.438 -9.609 1 88.56 154 GLY A N 1
ATOM 1259 C CA . GLY A 1 154 ? 2.74 17.781 -9.086 1 88.56 154 GLY A CA 1
ATOM 1260 C C . GLY A 1 154 ? 2.9 17.859 -7.582 1 88.56 154 GLY A C 1
ATOM 1261 O O . GLY A 1 154 ? 3.545 18.766 -7.066 1 88.56 154 GLY A O 1
ATOM 1262 N N . PHE A 1 155 ? 2.348 16.906 -6.922 1 92.5 155 PHE A N 1
ATOM 1263 C CA . PHE A 1 155 ? 2.477 16.844 -5.469 1 92.5 155 PHE A CA 1
ATOM 1264 C C . PHE A 1 155 ? 3.918 16.562 -5.066 1 92.5 155 PHE A C 1
ATOM 1266 O O . PHE A 1 155 ? 4.426 17.141 -4.102 1 92.5 155 PHE A O 1
ATOM 1273 N N . LEU A 1 156 ? 4.547 15.672 -5.785 1 85.69 156 LEU A N 1
ATOM 1274 C CA . LEU A 1 156 ? 5.953 15.391 -5.508 1 85.69 156 LEU A CA 1
ATOM 1275 C C . LEU A 1 156 ? 6.797 16.656 -5.668 1 85.69 156 LEU A C 1
ATOM 1277 O O . LEU A 1 156 ? 7.703 16.906 -4.867 1 85.69 156 LEU A O 1
ATOM 1281 N N . LYS A 1 157 ? 6.523 17.438 -6.66 1 87.75 157 LYS A N 1
ATOM 1282 C CA . LYS A 1 157 ? 7.23 18.688 -6.848 1 87.75 157 LYS A CA 1
ATOM 1283 C C . LYS A 1 157 ? 7.035 19.625 -5.652 1 87.75 157 LYS A C 1
ATOM 1285 O O . LYS A 1 157 ? 7.98 20.266 -5.203 1 87.75 157 LYS A O 1
ATOM 1290 N N . GLN A 1 158 ? 5.867 19.672 -5.211 1 93.31 158 GLN A N 1
ATOM 1291 C CA . GLN A 1 158 ? 5.559 20.516 -4.066 1 93.31 158 GLN A CA 1
ATOM 1292 C C . GLN A 1 158 ? 6.246 20 -2.803 1 93.31 158 GLN A C 1
ATOM 1294 O O . GLN A 1 158 ? 6.699 20.797 -1.975 1 93.31 158 GLN A O 1
ATOM 1299 N N . LEU A 1 159 ? 6.367 18.719 -2.66 1 92.88 159 LEU A N 1
ATOM 1300 C CA . LEU A 1 159 ? 7.102 18.141 -1.538 1 92.88 159 LEU A CA 1
ATOM 1301 C C . LEU A 1 159 ? 8.594 18.438 -1.649 1 92.88 159 LEU A C 1
ATOM 1303 O O . LEU A 1 159 ? 9.258 18.688 -0.64 1 92.88 159 LEU A O 1
ATOM 1307 N N . ARG A 1 160 ? 9.07 18.406 -2.811 1 86.56 160 ARG A N 1
ATOM 1308 C CA . ARG A 1 160 ? 10.469 18.75 -3.023 1 86.56 160 ARG A CA 1
ATOM 1309 C C . ARG A 1 160 ? 10.734 20.203 -2.65 1 86.56 160 ARG A C 1
ATOM 1311 O O . ARG A 1 160 ? 11.75 20.516 -2.025 1 86.56 160 ARG A O 1
ATOM 1318 N N . ALA A 1 161 ? 9.836 21.062 -3.074 1 91.38 161 ALA A N 1
ATOM 1319 C CA . ALA A 1 161 ? 9.953 22.453 -2.688 1 91.38 161 ALA A CA 1
ATOM 1320 C C . ALA A 1 161 ? 9.938 22.609 -1.169 1 91.38 161 ALA A C 1
ATOM 1322 O O . ALA A 1 161 ? 10.703 23.391 -0.607 1 91.38 161 ALA A O 1
ATOM 1323 N N . LEU A 1 162 ? 9.047 21.906 -0.544 1 92.75 162 LEU A N 1
ATOM 1324 C CA . LEU A 1 162 ? 9.008 21.906 0.914 1 92.75 162 LEU A CA 1
ATOM 1325 C C . LEU A 1 162 ? 10.344 21.438 1.488 1 92.75 162 LEU A C 1
ATOM 1327 O O . LEU A 1 162 ? 10.844 22.031 2.453 1 92.75 162 LEU A O 1
ATOM 1331 N N . ASP A 1 163 ? 10.883 20.422 0.929 1 89.06 163 ASP A N 1
ATOM 1332 C CA . ASP A 1 163 ? 12.156 19.875 1.38 1 89.06 163 ASP A CA 1
ATOM 1333 C C . ASP A 1 163 ? 13.258 20.922 1.344 1 89.06 163 ASP A C 1
ATOM 1335 O O . ASP A 1 163 ? 14.031 21.062 2.295 1 89.06 163 ASP A O 1
ATOM 1339 N N . ILE A 1 164 ? 13.312 21.656 0.299 1 86.06 164 ILE A N 1
ATOM 1340 C CA . ILE A 1 164 ? 14.297 22.719 0.124 1 86.06 164 ILE A CA 1
ATOM 1341 C C . ILE A 1 164 ? 14.117 23.781 1.202 1 86.06 164 ILE A C 1
ATOM 1343 O O . ILE A 1 164 ? 15.078 24.188 1.848 1 86.06 164 ILE A O 1
ATOM 1347 N N . THR A 1 165 ? 12.914 24.188 1.386 1 90.69 165 THR A N 1
ATOM 1348 C CA . THR A 1 165 ? 12.594 25.203 2.373 1 90.69 165 THR A CA 1
ATOM 1349 C C . THR A 1 165 ? 13 24.75 3.773 1 90.69 165 THR A C 1
ATOM 1351 O O . THR A 1 165 ? 13.586 25.531 4.539 1 90.69 165 THR A O 1
ATOM 1354 N N . LEU A 1 166 ? 12.68 23.547 4.074 1 91 166 LEU A N 1
ATOM 1355 C CA . LEU A 1 166 ? 12.977 23.016 5.402 1 91 166 LEU A CA 1
ATOM 1356 C C . LEU A 1 166 ? 14.484 22.906 5.609 1 91 166 LEU A C 1
ATOM 1358 O O . LEU A 1 166 ? 14.984 23.141 6.711 1 91 166 LEU A O 1
ATOM 1362 N N . GLN A 1 167 ? 15.156 22.484 4.57 1 83.56 167 GLN A N 1
ATOM 1363 C CA . GLN A 1 167 ? 16.609 22.391 4.66 1 83.56 167 GLN A CA 1
ATOM 1364 C C . GLN A 1 167 ? 17.234 23.75 4.902 1 83.56 167 GLN A C 1
ATOM 1366 O O . GLN A 1 167 ? 18.172 23.891 5.688 1 83.56 167 GLN A O 1
ATOM 1371 N N . GLU A 1 168 ? 16.734 24.734 4.23 1 87.81 168 GLU A N 1
ATOM 1372 C CA . GLU A 1 168 ? 17.203 26.109 4.434 1 87.81 168 GLU A CA 1
ATOM 1373 C C . GLU A 1 168 ? 16.938 26.578 5.863 1 87.81 168 GLU A C 1
ATOM 1375 O O . GLU A 1 168 ? 17.797 27.234 6.477 1 87.81 168 GLU A O 1
ATOM 1380 N N . ASP A 1 169 ? 15.836 26.25 6.32 1 87.25 169 ASP A N 1
ATOM 1381 C CA . ASP A 1 169 ? 15.477 26.625 7.684 1 87.25 169 ASP A CA 1
ATOM 1382 C C . ASP A 1 169 ? 16.391 25.953 8.703 1 87.25 169 ASP A C 1
ATOM 1384 O O . ASP A 1 169 ? 16.797 26.578 9.688 1 87.25 169 ASP A O 1
ATOM 1388 N N . ARG A 1 170 ? 16.688 24.734 8.438 1 84.5 170 ARG A N 1
ATOM 1389 C CA . ARG A 1 170 ? 17.547 23.984 9.336 1 84.5 170 ARG A CA 1
ATOM 1390 C C . ARG A 1 170 ? 18.969 24.562 9.328 1 84.5 170 ARG A C 1
ATOM 1392 O O . ARG A 1 170 ? 19.625 24.609 10.375 1 84.5 170 ARG A O 1
ATOM 1399 N N . LEU A 1 171 ? 19.391 24.984 8.172 1 83.25 171 LEU A N 1
ATOM 1400 C CA . LEU A 1 171 ? 20.703 25.594 8.055 1 83.25 171 LEU A CA 1
ATOM 1401 C C . LEU A 1 171 ? 20.734 26.938 8.781 1 83.25 171 LEU A C 1
ATOM 1403 O O . LEU A 1 171 ? 21.719 27.266 9.438 1 83.25 171 LEU A O 1
ATOM 1407 N N . ARG A 1 172 ? 19.719 27.688 8.672 1 86.94 172 ARG A N 1
ATOM 1408 C CA . ARG A 1 172 ? 19.625 28.969 9.367 1 86.94 172 ARG A CA 1
ATOM 1409 C C . ARG A 1 172 ? 19.641 28.766 10.875 1 86.94 172 ARG A C 1
ATOM 1411 O O . ARG A 1 172 ? 20.266 29.531 11.602 1 86.94 172 ARG A O 1
ATOM 1418 N N . GLU A 1 173 ? 18.875 27.797 11.32 1 83.38 173 GLU A N 1
ATOM 1419 C CA . GLU A 1 173 ? 18.844 27.469 12.742 1 83.38 173 GLU A CA 1
ATOM 1420 C C . GLU A 1 173 ? 20.234 27.109 13.25 1 83.38 173 GLU A C 1
ATOM 1422 O O . GLU A 1 173 ? 20.625 27.484 14.359 1 83.38 173 GLU A O 1
ATOM 1427 N N . LYS A 1 174 ? 20.906 26.453 12.461 1 81.62 174 LYS A N 1
ATOM 1428 C CA . LYS A 1 174 ? 22.266 26.047 12.836 1 81.62 174 LYS A CA 1
ATOM 1429 C C . LYS A 1 174 ? 23.203 27.234 12.875 1 81.62 174 LYS A C 1
ATOM 1431 O O . LYS A 1 174 ? 24.141 27.281 13.68 1 81.62 174 LYS A O 1
ATOM 1436 N N . ARG A 1 175 ? 23 28.188 12.016 1 82.12 175 ARG A N 1
ATOM 1437 C CA . ARG A 1 175 ? 23.859 29.375 11.953 1 82.12 175 ARG A CA 1
ATOM 1438 C C . ARG A 1 175 ? 23.469 30.391 13.016 1 82.12 175 ARG A C 1
ATOM 1440 O O . ARG A 1 175 ? 24.188 31.359 13.242 1 82.12 175 ARG A O 1
ATOM 1447 N N . GLY A 1 176 ? 22.578 30.062 13.961 1 74.69 176 GLY A N 1
ATOM 1448 C CA . GLY A 1 176 ? 22.156 30.984 15 1 74.69 176 GLY A CA 1
ATOM 1449 C C . GLY A 1 176 ? 21.281 32.125 14.484 1 74.69 176 GLY A C 1
ATOM 1450 O O . GLY A 1 176 ? 21.125 33.125 15.148 1 74.69 176 GLY A O 1
ATOM 1451 N N . ASP A 1 177 ? 21.016 32.156 13.219 1 64.25 177 ASP A N 1
ATOM 1452 C CA . ASP A 1 177 ? 20.188 33.219 12.641 1 64.25 177 ASP A CA 1
ATOM 1453 C C . ASP A 1 177 ? 18.719 33.062 13.016 1 64.25 177 ASP A C 1
ATOM 1455 O O . ASP A 1 177 ? 18.125 32 12.773 1 64.25 177 ASP A O 1
ATOM 1459 N N . GLU A 1 178 ? 18.328 33.438 14.133 1 56.47 178 GLU A N 1
ATOM 1460 C CA . GLU A 1 178 ? 17 33.312 14.734 1 56.47 178 GLU A CA 1
ATOM 1461 C C . GLU A 1 178 ? 15.914 33.688 13.727 1 56.47 178 GLU A C 1
ATOM 1463 O O . GLU A 1 178 ? 14.797 34.031 14.109 1 56.47 178 GLU A O 1
ATOM 1468 N N . SER A 1 179 ? 16.156 33.969 12.422 1 53.12 179 SER A N 1
ATOM 1469 C CA . SER A 1 179 ? 15.023 34.406 11.625 1 53.12 179 SER A CA 1
ATOM 1470 C C . SER A 1 179 ? 13.906 33.375 11.625 1 53.12 179 SER A C 1
ATOM 1472 O O . SER A 1 179 ? 14.148 32.188 11.859 1 53.12 179 SER A O 1
ATOM 1474 N N . SER A 1 180 ? 12.602 33.781 11.422 1 51.72 180 SER A N 1
ATOM 1475 C CA . SER A 1 180 ? 11.305 33.125 11.508 1 51.72 180 SER A CA 1
ATOM 1476 C C . SER A 1 180 ? 11.32 31.781 10.766 1 51.72 180 SER A C 1
ATOM 1478 O O . SER A 1 180 ? 11.617 31.734 9.57 1 51.72 180 SER A O 1
ATOM 1480 N N . SER A 1 181 ? 11.672 30.797 11.438 1 52.62 181 SER A N 1
ATOM 1481 C CA . SER A 1 181 ? 11.664 29.438 10.891 1 52.62 181 SER A CA 1
ATOM 1482 C C . SER A 1 181 ? 10.43 29.203 10.023 1 52.62 181 SER A C 1
ATOM 1484 O O . SER A 1 181 ? 9.406 29.875 10.195 1 52.62 181 SER A O 1
ATOM 1486 N N . VAL A 1 182 ? 10.625 28.734 8.875 1 52.5 182 VAL A N 1
ATOM 1487 C CA . VAL A 1 182 ? 9.539 28.344 7.984 1 52.5 182 VAL A CA 1
ATOM 1488 C C . VAL A 1 182 ? 8.375 27.781 8.805 1 52.5 182 VAL A C 1
ATOM 1490 O O . VAL A 1 182 ? 7.211 28.016 8.469 1 52.5 182 VAL A O 1
ATOM 1493 N N . GLN A 1 183 ? 8.719 27.016 9.852 1 50.81 183 GLN A N 1
ATOM 1494 C CA . GLN A 1 183 ? 7.645 26.531 10.711 1 50.81 183 GLN A CA 1
ATOM 1495 C C . GLN A 1 183 ? 6.812 27.688 11.258 1 50.81 183 GLN A C 1
ATOM 1497 O O . GLN A 1 183 ? 5.594 27.578 11.398 1 50.81 183 GLN A O 1
ATOM 1502 N N . ASP A 1 184 ? 7.434 28.766 11.523 1 50.78 184 ASP A N 1
ATOM 1503 C CA . ASP A 1 184 ? 6.762 29.969 11.992 1 50.78 184 ASP A CA 1
ATOM 1504 C C . ASP A 1 184 ? 5.93 30.609 10.875 1 50.78 184 ASP A C 1
ATOM 1506 O O . ASP A 1 184 ? 4.871 31.188 11.133 1 50.78 184 ASP A O 1
ATOM 1510 N N . ARG A 1 185 ? 6.449 30.641 9.734 1 47.69 185 ARG A N 1
ATOM 1511 C CA . ARG A 1 185 ? 5.727 31.219 8.609 1 47.69 185 ARG A CA 1
ATOM 1512 C C . ARG A 1 185 ? 4.52 30.359 8.234 1 47.69 185 ARG A C 1
ATOM 1514 O O . ARG A 1 185 ? 3.461 30.891 7.891 1 47.69 185 ARG A O 1
ATOM 1521 N N . TYR A 1 186 ? 4.773 29.109 8.109 1 48.22 186 TYR A N 1
ATOM 1522 C CA . TYR A 1 186 ? 3.643 28.234 7.836 1 48.22 186 TYR A CA 1
ATOM 1523 C C . TYR A 1 186 ? 2.664 28.234 9.008 1 48.22 186 TYR A C 1
ATOM 1525 O O . TYR A 1 186 ? 1.456 28.062 8.812 1 48.22 186 TYR A O 1
ATOM 1533 N N . TYR A 1 187 ? 3.125 28.406 10.258 1 44.81 187 TYR A N 1
ATOM 1534 C CA . TYR A 1 187 ? 2.234 28.484 11.406 1 44.81 187 TYR A CA 1
ATOM 1535 C C . TYR A 1 187 ? 1.481 29.812 11.43 1 44.81 187 TYR A C 1
ATOM 1537 O O . TYR A 1 187 ? 0.359 29.891 11.93 1 44.81 187 TYR A O 1
ATOM 1545 N N . ALA A 1 188 ? 2.061 30.938 11.125 1 42.72 188 ALA A N 1
ATOM 1546 C CA . ALA A 1 188 ? 1.376 32.219 11.211 1 42.72 188 ALA A CA 1
ATOM 1547 C C . ALA A 1 188 ? 0.141 32.25 10.312 1 42.72 188 ALA A C 1
ATOM 1549 O O . ALA A 1 188 ? -0.867 32.875 10.656 1 42.72 188 ALA A O 1
ATOM 1550 N N . SER A 1 189 ? 0.246 31.656 9.211 1 39.91 189 SER A N 1
ATOM 1551 C CA . SER A 1 189 ? -0.919 31.766 8.344 1 39.91 189 SER A CA 1
ATOM 1552 C C . SER A 1 189 ? -2 30.766 8.727 1 39.91 189 SER A C 1
ATOM 1554 O O . SER A 1 189 ? -3.109 30.797 8.188 1 39.91 189 SER A O 1
ATOM 1556 N N . ALA A 1 190 ? -1.702 29.75 9.352 1 39.56 190 ALA A N 1
ATOM 1557 C CA . ALA A 1 190 ? -2.686 28.703 9.609 1 39.56 190 ALA A CA 1
ATOM 1558 C C . ALA A 1 190 ? -3.537 29.031 10.828 1 39.56 190 ALA A C 1
ATOM 1560 O O . ALA A 1 190 ? -3.193 28.672 11.953 1 39.56 190 ALA A O 1
ATOM 1561 N N . GLU A 1 191 ? -3.98 30.156 10.992 1 35.09 191 GLU A N 1
ATOM 1562 C CA . GLU A 1 191 ? -5.043 30.281 11.984 1 35.09 191 GLU A CA 1
ATOM 1563 C C . GLU A 1 191 ? -6.105 29.203 11.805 1 35.09 191 GLU A C 1
ATOM 1565 O O . GLU A 1 191 ? -6.734 29.109 10.742 1 35.09 191 GLU A O 1
ATOM 1570 N N . LEU A 1 192 ? -5.891 28.016 12.352 1 37.06 192 LEU A N 1
ATOM 1571 C CA . LEU A 1 192 ? -6.918 26.969 12.406 1 37.06 192 LEU A CA 1
ATOM 1572 C C . LEU A 1 192 ? -8.273 27.578 12.766 1 37.06 192 LEU A C 1
ATOM 1574 O O . LEU A 1 192 ? -8.383 28.328 13.734 1 37.06 192 LEU A O 1
ATOM 1578 N N . PRO A 1 193 ? -9.148 27.703 11.898 1 31.36 193 PRO A N 1
ATOM 1579 C CA . PRO A 1 193 ? -10.438 28.172 12.406 1 31.36 193 PRO A CA 1
ATOM 1580 C C . PRO A 1 193 ? -10.945 27.328 13.586 1 31.36 193 PRO A C 1
ATOM 1582 O O . PRO A 1 193 ? -10.953 26.094 13.508 1 31.36 193 PRO A O 1
ATOM 1585 N N . LEU A 1 194 ? -10.508 27.594 14.82 1 30.78 194 LEU A N 1
ATOM 1586 C CA . LEU A 1 194 ? -11.195 27.078 16.016 1 30.78 194 LEU A CA 1
ATOM 1587 C C . LEU A 1 194 ? -12.703 27.031 15.781 1 30.78 194 LEU A C 1
ATOM 1589 O O . LEU A 1 194 ? -13.297 28 15.305 1 30.78 194 LEU A O 1
ATOM 1593 N N . SER A 1 195 ? -13.203 25.875 15.25 1 29.14 195 SER A N 1
ATOM 1594 C CA . SER A 1 195 ? -14.648 25.984 15.43 1 29.14 195 SER A CA 1
ATOM 1595 C C . SER A 1 195 ? -15 26.719 16.719 1 29.14 195 SER A C 1
ATOM 1597 O O . SER A 1 195 ? -14.383 26.484 17.75 1 29.14 195 SER A O 1
ATOM 1599 N N . PRO A 1 196 ? -15.742 27.766 16.531 1 28.62 196 PRO A N 1
ATOM 1600 C CA . PRO A 1 196 ? -16.266 28.375 17.75 1 28.62 196 PRO A CA 1
ATOM 1601 C C . PRO A 1 196 ? -16.891 27.359 18.703 1 28.62 196 PRO A C 1
ATOM 1603 O O . PRO A 1 196 ? -17.344 26.297 18.266 1 28.62 196 PRO A O 1
ATOM 1606 N N . MET B 1 1 ? 33.719 -17.047 12.742 1 21.34 1 MET B N 1
ATOM 1607 C CA . MET B 1 1 ? 33 -15.797 12.898 1 21.34 1 MET B CA 1
ATOM 1608 C C . MET B 1 1 ? 31.938 -15.648 11.82 1 21.34 1 MET B C 1
ATOM 1610 O O . MET B 1 1 ? 32.25 -15.633 10.633 1 21.34 1 MET B O 1
ATOM 1614 N N . ASP B 1 2 ? 30.75 -16.156 12 1 22.89 2 ASP B N 1
ATOM 1615 C CA . ASP B 1 2 ? 29.703 -16.656 11.109 1 22.89 2 ASP B CA 1
ATOM 1616 C C . ASP B 1 2 ? 28.938 -15.492 10.477 1 22.89 2 ASP B C 1
ATOM 1618 O O . ASP B 1 2 ? 28.344 -14.672 11.188 1 22.89 2 ASP B O 1
ATOM 1622 N N . ARG B 1 3 ? 29.297 -15.016 9.305 1 25.2 3 ARG B N 1
ATOM 1623 C CA . ARG B 1 3 ? 29 -13.938 8.367 1 25.2 3 ARG B CA 1
ATOM 1624 C C . ARG B 1 3 ? 27.516 -13.914 8.008 1 25.2 3 ARG B C 1
ATOM 1626 O O . ARG B 1 3 ? 27.078 -13.078 7.219 1 25.2 3 ARG B O 1
ATOM 1633 N N . ASP B 1 4 ? 26.938 -14.914 8.203 1 27.62 4 ASP B N 1
ATOM 1634 C CA . ASP B 1 4 ? 25.578 -15.164 7.766 1 27.62 4 ASP B CA 1
ATOM 1635 C C . ASP B 1 4 ? 24.578 -14.273 8.508 1 27.62 4 ASP B C 1
ATOM 1637 O O . ASP B 1 4 ? 23.406 -14.234 8.172 1 27.62 4 ASP B O 1
ATOM 1641 N N . GLY B 1 5 ? 24.953 -13.633 9.812 1 28.5 5 GLY B N 1
ATOM 1642 C CA . GLY B 1 5 ? 24.281 -12.766 10.773 1 28.5 5 GLY B CA 1
ATOM 1643 C C . GLY B 1 5 ? 24.031 -11.375 10.234 1 28.5 5 GLY B C 1
ATOM 1644 O O . GLY B 1 5 ? 23.328 -10.578 10.867 1 28.5 5 GLY B O 1
ATOM 1645 N N . PHE B 1 6 ? 24.859 -10.883 9.375 1 28.05 6 PHE B N 1
ATOM 1646 C CA . PHE B 1 6 ? 25.062 -9.5 8.969 1 28.05 6 PHE B CA 1
ATOM 1647 C C . PHE B 1 6 ? 23.859 -8.969 8.203 1 28.05 6 PHE B C 1
ATOM 1649 O O . PHE B 1 6 ? 23.438 -7.832 8.414 1 28.05 6 PHE B O 1
ATOM 1656 N N . TRP B 1 7 ? 23.406 -9.781 7.258 1 28.11 7 TRP B N 1
ATOM 1657 C CA . TRP B 1 7 ? 22.469 -9.18 6.316 1 28.11 7 TRP B CA 1
ATOM 1658 C C . TRP B 1 7 ? 21.125 -8.875 6.988 1 28.11 7 TRP B C 1
ATOM 1660 O O . TRP B 1 7 ? 20.469 -7.891 6.652 1 28.11 7 TRP B O 1
ATOM 1670 N N . GLY B 1 8 ? 20.625 -9.68 7.895 1 30.67 8 GLY B N 1
ATOM 1671 C CA . GLY B 1 8 ? 19.422 -9.539 8.68 1 30.67 8 GLY B CA 1
ATOM 1672 C C . GLY B 1 8 ? 19.438 -8.336 9.609 1 30.67 8 GLY B C 1
ATOM 1673 O O . GLY B 1 8 ? 18.406 -7.695 9.82 1 30.67 8 GLY B O 1
ATOM 1674 N N . SER B 1 9 ? 20.578 -8.102 10.273 1 31 9 SER B N 1
ATOM 1675 C CA . SER B 1 9 ? 20.828 -7.156 11.359 1 31 9 SER B CA 1
ATOM 1676 C C . SER B 1 9 ? 20.844 -5.719 10.859 1 31 9 SER B C 1
ATOM 1678 O O . SER B 1 9 ? 20.312 -4.82 11.516 1 31 9 SER B O 1
ATOM 1680 N N . PHE B 1 10 ? 21.672 -5.527 9.758 1 27.56 10 PHE B N 1
ATOM 1681 C CA . PHE B 1 10 ? 21.922 -4.125 9.438 1 27.56 10 PHE B CA 1
ATOM 1682 C C . PHE B 1 10 ? 20.625 -3.436 9.008 1 27.56 10 PHE B C 1
ATOM 1684 O O . PHE B 1 10 ? 20.359 -2.309 9.43 1 27.56 10 PHE B O 1
ATOM 1691 N N . ALA B 1 11 ? 19.891 -4.031 8.047 1 27.72 11 ALA B N 1
ATOM 1692 C CA . ALA B 1 11 ? 18.656 -3.33 7.691 1 27.72 11 ALA B CA 1
ATOM 1693 C C . ALA B 1 11 ? 17.672 -3.32 8.859 1 27.72 11 ALA B C 1
ATOM 1695 O O . ALA B 1 11 ? 17.016 -2.305 9.125 1 27.72 11 ALA B O 1
ATOM 1696 N N . ALA B 1 12 ? 17.5 -4.363 9.602 1 28 12 ALA B N 1
ATOM 1697 C CA . ALA B 1 12 ? 16.719 -4.453 10.828 1 28 12 ALA B CA 1
ATOM 1698 C C . ALA B 1 12 ? 17.281 -3.547 11.922 1 28 12 ALA B C 1
ATOM 1700 O O . ALA B 1 12 ? 16.531 -2.924 12.672 1 28 12 ALA B O 1
ATOM 1701 N N . GLN B 1 13 ? 18.562 -3.529 12.18 1 28.64 13 GLN B N 1
ATOM 1702 C CA . GLN B 1 13 ? 19.188 -2.738 13.227 1 28.64 13 GLN B CA 1
ATOM 1703 C C . GLN B 1 13 ? 19.016 -1.244 12.969 1 28.64 13 GLN B C 1
ATOM 1705 O O . GLN B 1 13 ? 18.859 -0.458 13.906 1 28.64 13 GLN B O 1
ATOM 1710 N N . ARG B 1 14 ? 19.469 -0.87 11.766 1 29.06 14 ARG B N 1
ATOM 1711 C CA . ARG B 1 14 ? 19.312 0.573 11.625 1 29.06 14 ARG B CA 1
ATOM 1712 C C . ARG B 1 14 ? 17.844 0.975 11.734 1 29.06 14 ARG B C 1
ATOM 1714 O O . ARG B 1 14 ? 17.531 2.107 12.109 1 29.06 14 ARG B O 1
ATOM 1721 N N . LEU B 1 15 ? 17.031 0.091 11.352 1 28.38 15 LEU B N 1
ATOM 1722 C CA . LEU B 1 15 ? 15.609 0.332 11.578 1 28.38 15 LEU B CA 1
ATOM 1723 C C . LEU B 1 15 ? 15.289 0.312 13.07 1 28.38 15 LEU B C 1
ATOM 1725 O O . LEU B 1 15 ? 14.164 0.618 13.477 1 28.38 15 LEU B O 1
ATOM 1729 N N . LYS B 1 16 ? 16.062 -0.253 13.969 1 28.8 16 LYS B N 1
ATOM 1730 C CA . LYS B 1 16 ? 15.742 -0.347 15.391 1 28.8 16 LYS B CA 1
ATOM 1731 C C . LYS B 1 16 ? 15.648 1.037 16.031 1 28.8 16 LYS B C 1
ATOM 1733 O O . LYS B 1 16 ? 14.766 1.284 16.859 1 28.8 16 LYS B O 1
ATOM 1738 N N . SER B 1 17 ? 16.891 1.624 16.281 1 27.55 17 SER B N 1
ATOM 1739 C CA . SER B 1 17 ? 16.875 2.598 17.359 1 27.55 17 SER B CA 1
ATOM 1740 C C . SER B 1 17 ? 15.742 3.602 17.188 1 27.55 17 SER B C 1
ATOM 1742 O O . SER B 1 17 ? 14.977 3.85 18.125 1 27.55 17 SER B O 1
ATOM 1744 N N . HIS B 1 18 ? 16.188 4.809 16.703 1 26.36 18 HIS B N 1
ATOM 1745 C CA . HIS B 1 18 ? 15.461 6.031 17.031 1 26.36 18 HIS B CA 1
ATOM 1746 C C . HIS B 1 18 ? 13.992 5.91 16.656 1 26.36 18 HIS B C 1
ATOM 1748 O O . HIS B 1 18 ? 13.133 6.543 17.266 1 26.36 18 HIS B O 1
ATOM 1754 N N . TYR B 1 19 ? 13.789 5.82 15.406 1 26.89 19 TYR B N 1
ATOM 1755 C CA . TYR B 1 19 ? 12.531 6.484 15.094 1 26.89 19 TYR B CA 1
ATOM 1756 C C . TYR B 1 19 ? 11.352 5.711 15.68 1 26.89 19 TYR B C 1
ATOM 1758 O O . TYR B 1 19 ? 10.992 4.645 15.18 1 26.89 19 TYR B O 1
ATOM 1766 N N . ARG B 1 20 ? 11.289 5.379 16.953 1 28.23 20 ARG B N 1
ATOM 1767 C CA . ARG B 1 20 ? 10.078 5.059 17.703 1 28.23 20 ARG B CA 1
ATOM 1768 C C . ARG B 1 20 ? 8.875 5.828 17.156 1 28.23 20 ARG B C 1
ATOM 1770 O O . ARG B 1 20 ? 7.898 6.047 17.875 1 28.23 20 ARG B O 1
ATOM 1777 N N . LEU B 1 21 ? 9.156 6.875 16.438 1 28.22 21 LEU B N 1
ATOM 1778 C CA . LEU B 1 21 ? 7.867 7.508 16.141 1 28.22 21 LEU B CA 1
ATOM 1779 C C . LEU B 1 21 ? 6.828 6.465 15.75 1 28.22 21 LEU B C 1
ATOM 1781 O O . LEU B 1 21 ? 6.961 5.809 14.719 1 28.22 21 LEU B O 1
ATOM 1785 N N . LYS B 1 22 ? 6.539 5.617 16.688 1 29.98 22 LYS B N 1
ATOM 1786 C CA . LYS B 1 22 ? 5.316 4.828 16.578 1 29.98 22 LYS B CA 1
ATOM 1787 C C . LYS B 1 22 ? 4.273 5.547 15.727 1 29.98 22 LYS B C 1
ATOM 1789 O O . LYS B 1 22 ? 3.377 6.203 16.25 1 29.98 22 LYS B O 1
ATOM 1794 N N . MET B 1 23 ? 4.676 6.602 15.141 1 30.97 23 MET B N 1
ATOM 1795 C CA . MET B 1 23 ? 3.543 7.129 14.383 1 30.97 23 MET B CA 1
ATOM 1796 C C . MET B 1 23 ? 2.828 6.012 13.625 1 30.97 23 MET B C 1
ATOM 1798 O O . MET B 1 23 ? 3.375 5.449 12.68 1 30.97 23 MET B O 1
ATOM 1802 N N . TYR B 1 24 ? 2.443 5.074 14.422 1 31.62 24 TYR B N 1
ATOM 1803 C CA . TYR B 1 24 ? 1.427 4.184 13.867 1 31.62 24 TYR B CA 1
ATOM 1804 C C . TYR B 1 24 ? 0.536 4.922 12.875 1 31.62 24 TYR B C 1
ATOM 1806 O O . TYR B 1 24 ? -0.476 5.512 13.258 1 31.62 24 TYR B O 1
ATOM 1814 N N . VAL B 1 25 ? 0.982 6.031 12.375 1 34.28 25 VAL B N 1
ATOM 1815 C CA . VAL B 1 25 ? 0.049 6.234 11.273 1 34.28 25 VAL B CA 1
ATOM 1816 C C . VAL B 1 25 ? -0.348 4.883 10.68 1 34.28 25 VAL B C 1
ATOM 1818 O O . VAL B 1 25 ? 0.488 4.18 10.109 1 34.28 25 VAL B O 1
ATOM 1821 N N . SER B 1 26 ? -0.698 4.02 11.609 1 35.97 26 SER B N 1
ATOM 1822 C CA . SER B 1 26 ? -1.367 2.848 11.055 1 35.97 26 SER B CA 1
ATOM 1823 C C . SER B 1 26 ? -1.905 3.131 9.656 1 35.97 26 SER B C 1
ATOM 1825 O O . SER B 1 26 ? -2.834 3.924 9.492 1 35.97 26 SER B O 1
ATOM 1827 N N . PHE B 1 27 ? -1.058 3.443 8.812 1 36.84 27 PHE B N 1
ATOM 1828 C CA . PHE B 1 27 ? -1.411 3.398 7.402 1 36.84 27 PHE B CA 1
ATOM 1829 C C . PHE B 1 27 ? -2.611 2.488 7.172 1 36.84 27 PHE B C 1
ATOM 1831 O O . PHE B 1 27 ? -2.475 1.264 7.152 1 36.84 27 PHE B O 1
ATOM 1838 N N . PHE B 1 28 ? -3.402 2.453 8.195 1 38.78 28 PHE B N 1
ATOM 1839 C CA . PHE B 1 28 ? -4.633 1.757 7.836 1 38.78 28 PHE B CA 1
ATOM 1840 C C . PHE B 1 28 ? -4.984 1.997 6.371 1 38.78 28 PHE B C 1
ATOM 1842 O O . PHE B 1 28 ? -4.512 2.961 5.766 1 38.78 28 PHE B O 1
ATOM 1849 N N . PHE B 1 29 ? -5.68 1.101 5.93 1 39.84 29 PHE B N 1
ATOM 1850 C CA . PHE B 1 29 ? -6.281 0.952 4.609 1 39.84 29 PHE B CA 1
ATOM 1851 C C . PHE B 1 29 ? -6.836 2.283 4.113 1 39.84 29 PHE B C 1
ATOM 1853 O O . PHE B 1 29 ? -7.828 2.783 4.645 1 39.84 29 PHE B O 1
ATOM 1860 N N . ILE B 1 30 ? -5.996 3.41 4.375 1 47.53 30 ILE B N 1
ATOM 1861 C CA . ILE B 1 30 ? -6.309 4.727 3.834 1 47.53 30 ILE B CA 1
ATOM 1862 C C . ILE B 1 30 ? -7.234 4.582 2.625 1 47.53 30 ILE B C 1
ATOM 1864 O O . ILE B 1 30 ? -7.59 5.578 1.987 1 47.53 30 ILE B O 1
ATOM 1868 N N . TYR B 1 31 ? -7.637 3.254 2.48 1 47.12 31 TYR B N 1
ATOM 1869 C CA . TYR B 1 31 ? -8.594 3.15 1.384 1 47.12 31 TYR B CA 1
ATOM 1870 C C . TYR B 1 31 ? -9.953 3.697 1.794 1 47.12 31 TYR B C 1
ATOM 1872 O O . TYR B 1 31 ? -10.32 3.662 2.973 1 47.12 31 TYR B O 1
ATOM 1880 N N . ARG B 1 32 ? -10.461 4.5 0.969 1 50.53 32 ARG B N 1
ATOM 1881 C CA . ARG B 1 32 ? -11.797 5.078 1.069 1 50.53 32 ARG B CA 1
ATOM 1882 C C . ARG B 1 32 ? -12.727 4.176 1.871 1 50.53 32 ARG B C 1
ATOM 1884 O O . ARG B 1 32 ? -13.461 4.645 2.744 1 50.53 32 ARG B O 1
ATOM 1891 N N . LYS B 1 33 ? -12.609 2.922 1.766 1 52.22 33 LYS B N 1
ATOM 1892 C CA . LYS B 1 33 ? -13.633 2.055 2.34 1 52.22 33 LYS B CA 1
ATOM 1893 C C . LYS B 1 33 ? -13.516 1.995 3.859 1 52.22 33 LYS B C 1
ATOM 1895 O O . LYS B 1 33 ? -14.523 1.905 4.562 1 52.22 33 LYS B O 1
ATOM 1900 N N . THR B 1 34 ? -12.367 2.178 4.344 1 55.5 34 THR B N 1
ATOM 1901 C CA . THR B 1 34 ? -12.203 2.119 5.793 1 55.5 34 THR B CA 1
ATOM 1902 C C . THR B 1 34 ? -12.812 3.346 6.461 1 55.5 34 THR B C 1
ATOM 1904 O O . THR B 1 34 ? -13.461 3.234 7.504 1 55.5 34 THR B O 1
ATOM 1907 N N . ALA B 1 35 ? -12.633 4.41 5.746 1 58 35 ALA B N 1
ATOM 1908 C CA . ALA B 1 35 ? -13.148 5.656 6.312 1 58 35 ALA B CA 1
ATOM 1909 C C . ALA B 1 35 ? -14.672 5.637 6.391 1 58 35 ALA B C 1
ATOM 1911 O O . ALA B 1 35 ? -15.266 6.332 7.219 1 58 35 ALA B O 1
ATOM 1912 N N . LEU B 1 36 ? -15.164 4.66 5.629 1 61.31 36 LEU B N 1
ATOM 1913 C CA . LEU B 1 36 ? -16.625 4.629 5.555 1 61.31 36 LEU B CA 1
ATOM 1914 C C . LEU B 1 36 ? -17.188 3.549 6.469 1 61.31 36 LEU B C 1
ATOM 1916 O O . LEU B 1 36 ? -18.406 3.486 6.684 1 61.31 36 LEU B O 1
ATOM 1920 N N . GLU B 1 37 ? -16.344 2.805 7.094 1 69.94 37 GLU B N 1
ATOM 1921 C CA . GLU B 1 37 ? -16.781 1.732 7.98 1 69.94 37 GLU B CA 1
ATOM 1922 C C . GLU B 1 37 ? -16.688 2.146 9.445 1 69.94 37 GLU B C 1
ATOM 1924 O O . GLU B 1 37 ? -15.711 1.81 10.125 1 69.94 37 GLU B O 1
ATOM 1929 N N . ARG B 1 38 ? -17.812 2.752 9.961 1 78.81 38 ARG B N 1
ATOM 1930 C CA . ARG B 1 38 ? -17.797 3.334 11.297 1 78.81 38 ARG B CA 1
ATOM 1931 C C . ARG B 1 38 ? -17.531 2.27 12.352 1 78.81 38 ARG B C 1
ATOM 1933 O O . ARG B 1 38 ? -16.703 2.467 13.242 1 78.81 38 ARG B O 1
ATOM 1940 N N . PRO B 1 39 ? -18.203 1.124 12.234 1 71.56 39 PRO B N 1
ATOM 1941 C CA . PRO B 1 39 ? -17.906 0.105 13.242 1 71.56 39 PRO B CA 1
ATOM 1942 C C . PRO B 1 39 ? -16.453 -0.327 13.234 1 71.56 39 PRO B C 1
ATOM 1944 O O . PRO B 1 39 ? -15.859 -0.557 14.297 1 71.56 39 PRO B O 1
ATOM 1947 N N . GLY B 1 40 ? -15.906 -0.412 12.094 1 70.5 40 GLY B N 1
ATOM 1948 C CA . GLY B 1 40 ? -14.5 -0.759 11.984 1 70.5 40 GLY B CA 1
ATOM 1949 C C . GLY B 1 40 ? -13.578 0.284 12.594 1 70.5 40 GLY B C 1
ATOM 1950 O O . GLY B 1 40 ? -12.594 -0.056 13.25 1 70.5 40 GLY B O 1
ATOM 1951 N N . LEU B 1 41 ? -13.938 1.492 12.422 1 76.81 41 LEU B N 1
ATOM 1952 C CA . LEU B 1 41 ? -13.156 2.586 12.984 1 76.81 41 LEU B CA 1
ATOM 1953 C C . LEU B 1 41 ? -13.203 2.559 14.508 1 76.81 41 LEU B C 1
ATOM 1955 O O . LEU B 1 41 ? -12.188 2.781 15.172 1 76.81 41 LEU B O 1
ATOM 1959 N N . ARG B 1 42 ? -14.344 2.258 14.984 1 81.88 42 ARG B N 1
ATOM 1960 C CA . ARG B 1 42 ? -14.516 2.156 16.438 1 81.88 42 ARG B CA 1
ATOM 1961 C C . ARG B 1 42 ? -13.68 1.017 17 1 81.88 42 ARG B C 1
ATOM 1963 O O . ARG B 1 42 ? -13.031 1.173 18.047 1 81.88 42 ARG B O 1
ATOM 1970 N N . ASP B 1 43 ? -13.727 -0.027 16.328 1 73.88 43 ASP B N 1
ATOM 1971 C CA . ASP B 1 43 ? -12.992 -1.204 16.781 1 73.88 43 ASP B CA 1
ATOM 1972 C C . ASP B 1 43 ? -11.484 -0.942 16.797 1 73.88 43 ASP B C 1
ATOM 1974 O O . ASP B 1 43 ? -10.773 -1.458 17.656 1 73.88 43 ASP B O 1
ATOM 1978 N N . LEU B 1 44 ? -11.078 -0.16 15.891 1 71.81 44 LEU B N 1
ATOM 1979 C CA . LEU B 1 44 ? -9.664 0.156 15.781 1 71.81 44 LEU B CA 1
ATOM 1980 C C . LEU B 1 44 ? -9.266 1.24 16.781 1 71.81 44 LEU B C 1
ATOM 1982 O O . LEU B 1 44 ? -8.078 1.451 17.031 1 71.81 44 LEU B O 1
ATOM 1986 N N . GLY B 1 45 ? -10.234 1.91 17.297 1 80.31 45 GLY B N 1
ATOM 1987 C CA . GLY B 1 45 ? -9.977 2.963 18.266 1 80.31 45 GLY B CA 1
ATOM 1988 C C . GLY B 1 45 ? -9.5 4.258 17.641 1 80.31 45 GLY B C 1
ATOM 1989 O O . GLY B 1 45 ? -8.734 5.008 18.25 1 80.31 45 GLY B O 1
ATOM 1990 N N . ILE B 1 46 ? -9.969 4.449 16.438 1 83.94 46 ILE B N 1
ATOM 1991 C CA . ILE B 1 46 ? -9.609 5.684 15.742 1 83.94 46 ILE B CA 1
ATOM 1992 C C . ILE B 1 46 ? -10.203 6.883 16.469 1 83.94 46 ILE B C 1
ATOM 1994 O O . ILE B 1 46 ? -11.391 6.879 16.812 1 83.94 46 ILE B O 1
ATOM 1998 N N . THR B 1 47 ? -9.344 7.887 16.656 1 89.19 47 THR B N 1
ATOM 1999 C CA . THR B 1 47 ? -9.805 9.062 17.391 1 89.19 47 THR B CA 1
ATOM 2000 C C . THR B 1 47 ? -9.797 10.297 16.484 1 89.19 47 THR B C 1
ATOM 2002 O O . THR B 1 47 ? -10.461 11.289 16.797 1 89.19 47 THR B O 1
ATOM 2005 N N . HIS B 1 48 ? -8.992 10.281 15.5 1 89.19 48 HIS B N 1
ATOM 2006 C CA . HIS B 1 48 ? -8.852 11.391 14.562 1 89.19 48 HIS B CA 1
ATOM 2007 C C . HIS B 1 48 ? -8.922 10.906 13.117 1 89.19 48 HIS B C 1
ATOM 2009 O O . HIS B 1 48 ? -8.367 9.859 12.781 1 89.19 48 HIS B O 1
ATOM 2015 N N . VAL B 1 49 ? -9.648 11.688 12.266 1 88.44 49 VAL B N 1
ATOM 2016 C CA . VAL B 1 49 ? -9.742 11.383 10.836 1 88.44 49 VAL B CA 1
ATOM 2017 C C . VAL B 1 49 ? -9.344 12.609 10.023 1 88.44 49 VAL B C 1
ATOM 2019 O O . VAL B 1 49 ? -9.883 13.703 10.234 1 88.44 49 VAL B O 1
ATOM 2022 N N . LEU B 1 50 ? -8.289 12.461 9.258 1 90.62 50 LEU B N 1
ATOM 2023 C CA . LEU B 1 50 ? -7.938 13.438 8.227 1 90.62 50 LEU B CA 1
ATOM 2024 C C . LEU B 1 50 ? -8.352 12.938 6.852 1 90.62 50 LEU B C 1
ATOM 2026 O O . LEU B 1 50 ? -7.77 11.992 6.324 1 90.62 50 LEU B O 1
ATOM 2030 N N . ASN B 1 51 ? -9.406 13.562 6.336 1 89.44 51 ASN B N 1
ATOM 2031 C CA . ASN B 1 51 ? -9.906 13.266 4.996 1 89.44 51 ASN B CA 1
ATOM 2032 C C . ASN B 1 51 ? -9.266 14.172 3.949 1 89.44 51 ASN B C 1
ATOM 2034 O O . ASN B 1 51 ? -9.594 15.359 3.871 1 89.44 51 ASN B O 1
ATOM 2038 N N . ALA B 1 52 ? -8.398 13.578 3.057 1 91.06 52 ALA B N 1
ATOM 2039 C CA . ALA B 1 52 ? -7.664 14.367 2.072 1 91.06 52 ALA B CA 1
ATOM 2040 C C . ALA B 1 52 ? -8.445 14.484 0.766 1 91.06 52 ALA B C 1
ATOM 2042 O O . ALA B 1 52 ? -7.914 14.953 -0.242 1 91.06 52 ALA B O 1
ATOM 2043 N N . ALA B 1 53 ? -9.672 13.992 0.759 1 89.94 53 ALA B N 1
ATOM 2044 C CA . ALA B 1 53 ? -10.477 14 -0.459 1 89.94 53 ALA B CA 1
ATOM 2045 C C . ALA B 1 53 ? -11.883 14.523 -0.185 1 89.94 53 ALA B C 1
ATOM 2047 O O . ALA B 1 53 ? -12.867 13.945 -0.645 1 89.94 53 ALA B O 1
ATOM 2048 N N . GLU B 1 54 ? -12.031 15.539 0.65 1 87.88 54 GLU B N 1
ATOM 2049 C CA . GLU B 1 54 ? -13.344 16.094 0.963 1 87.88 54 GLU B CA 1
ATOM 2050 C C . GLU B 1 54 ? -13.82 17.031 -0.142 1 87.88 54 GLU B C 1
ATOM 2052 O O . GLU B 1 54 ? -14.938 17.547 -0.083 1 87.88 54 GLU B O 1
ATOM 2057 N N . GLY B 1 55 ? -13.242 17.156 -1.273 1 79.62 55 GLY B N 1
ATOM 2058 C CA . GLY B 1 55 ? -13.602 18.078 -2.334 1 79.62 55 GLY B CA 1
ATOM 2059 C C . GLY B 1 55 ? -14.727 17.578 -3.211 1 79.62 55 GLY B C 1
ATOM 2060 O O . GLY B 1 55 ? -15.492 16.688 -2.807 1 79.62 55 GLY B O 1
ATOM 2061 N N . LYS B 1 56 ? -14.938 18.25 -4.227 1 77 56 LYS B N 1
ATOM 2062 C CA . LYS B 1 56 ? -16.094 18.047 -5.094 1 77 56 LYS B CA 1
ATOM 2063 C C . LYS B 1 56 ? -15.875 16.859 -6.027 1 77 56 LYS B C 1
ATOM 2065 O O . LYS B 1 56 ? -16.828 16.156 -6.375 1 77 56 LYS B O 1
ATOM 2070 N N . TRP B 1 57 ? -14.672 16.641 -6.402 1 73.88 57 TRP B N 1
ATOM 2071 C CA . TRP B 1 57 ? -14.375 15.609 -7.398 1 73.88 57 TRP B CA 1
ATOM 2072 C C . TRP B 1 57 ? -13.586 14.461 -6.777 1 73.88 57 TRP B C 1
ATOM 2074 O O . TRP B 1 57 ? -12.68 14.688 -5.977 1 73.88 57 TRP B O 1
ATOM 2084 N N . ASN B 1 58 ? -13.945 13.188 -7.242 1 74.5 58 ASN B N 1
ATOM 2085 C CA . ASN B 1 58 ? -13.203 12.031 -6.734 1 74.5 58 ASN B CA 1
ATOM 2086 C C . ASN B 1 58 ? -12.984 12.133 -5.227 1 74.5 58 ASN B C 1
ATOM 2088 O O . ASN B 1 58 ? -11.852 12.086 -4.754 1 74.5 58 ASN B O 1
ATOM 2092 N N . ASN B 1 59 ? -14.062 12.219 -4.57 1 76.56 59 ASN B N 1
ATOM 2093 C CA . ASN B 1 59 ? -14.07 12.578 -3.156 1 76.56 59 ASN B CA 1
ATOM 2094 C C . ASN B 1 59 ? -14.562 11.422 -2.287 1 76.56 59 ASN B C 1
ATOM 2096 O O . ASN B 1 59 ? -14.953 10.375 -2.803 1 76.56 59 ASN B O 1
ATOM 2100 N N . VAL B 1 60 ? -14.281 11.531 -1.05 1 77.19 60 VAL B N 1
ATOM 2101 C CA . VAL B 1 60 ? -14.898 10.727 -0.005 1 77.19 60 VAL B CA 1
ATOM 2102 C C . VAL B 1 60 ? -15.812 11.602 0.851 1 77.19 60 VAL B C 1
ATOM 2104 O O . VAL B 1 60 ? -15.336 12.461 1.6 1 77.19 60 VAL B O 1
ATOM 2107 N N . LEU B 1 61 ? -17.047 11.406 0.587 1 76.31 61 LEU B N 1
ATOM 2108 C CA . LEU B 1 61 ? -18.016 12.273 1.229 1 76.31 61 LEU B CA 1
ATOM 2109 C C . LEU B 1 61 ? -18.266 11.852 2.676 1 76.31 61 LEU B C 1
ATOM 2111 O O . LEU B 1 61 ? -19.234 11.156 2.969 1 76.31 61 LEU B O 1
ATOM 2115 N N . THR B 1 62 ? -17.25 12.141 3.299 1 78.38 62 THR B N 1
ATOM 2116 C CA . THR B 1 62 ? -17.422 12.086 4.746 1 78.38 62 THR B CA 1
ATOM 2117 C C . THR B 1 62 ? -17.266 13.484 5.355 1 78.38 62 THR B C 1
ATOM 2119 O O . THR B 1 62 ? -16.953 14.445 4.652 1 78.38 62 THR B O 1
ATOM 2122 N N . GLY B 1 63 ? -17.766 13.805 6.461 1 81 63 GLY B N 1
ATOM 2123 C CA . GLY B 1 63 ? -17.703 15.047 7.227 1 81 63 GLY B CA 1
ATOM 2124 C C . GLY B 1 63 ? -17.766 14.82 8.727 1 81 63 GLY B C 1
ATOM 2125 O O . GLY B 1 63 ? -17.891 13.688 9.188 1 81 63 GLY B O 1
ATOM 2126 N N . ALA B 1 64 ? -17.578 16.031 9.234 1 81.25 64 ALA B N 1
ATOM 2127 C CA . ALA B 1 64 ? -17.641 15.961 10.695 1 81.25 64 ALA B CA 1
ATOM 2128 C C . ALA B 1 64 ? -18.938 15.312 11.156 1 81.25 64 ALA B C 1
ATOM 2130 O O . ALA B 1 64 ? -18.953 14.57 12.133 1 81.25 64 ALA B O 1
ATOM 2131 N N . ASP B 1 65 ? -19.938 15.445 10.352 1 85.69 65 ASP B N 1
ATOM 2132 C CA . ASP B 1 65 ? -21.25 14.938 10.734 1 85.69 65 ASP B CA 1
ATOM 2133 C C . ASP B 1 65 ? -21.328 13.422 10.57 1 85.69 65 ASP B C 1
ATOM 2135 O O . ASP B 1 65 ? -22.078 12.75 11.273 1 85.69 65 ASP B O 1
ATOM 2139 N N . TYR B 1 66 ? -20.547 12.969 9.648 1 86.06 66 TYR B N 1
ATOM 2140 C CA . TYR B 1 66 ? -20.531 11.531 9.406 1 86.06 66 TYR B CA 1
ATOM 2141 C C . TYR B 1 66 ? -20.031 10.781 10.633 1 86.06 66 TYR B C 1
ATOM 2143 O O . TYR B 1 66 ? -20.484 9.664 10.906 1 86.06 66 TYR B O 1
ATOM 2151 N N . TYR B 1 67 ? -19.234 11.484 11.383 1 85.56 67 TYR B N 1
ATOM 2152 C CA . TYR B 1 67 ? -18.641 10.844 12.547 1 85.56 67 TYR B CA 1
ATOM 2153 C C . TYR B 1 67 ? -19.25 11.383 13.836 1 85.56 67 TYR B C 1
ATOM 2155 O O . TYR B 1 67 ? -18.688 11.195 14.922 1 85.56 67 TYR B O 1
ATOM 2163 N N . ARG B 1 68 ? -20.281 12.109 13.867 1 82.19 68 ARG B N 1
ATOM 2164 C CA . ARG B 1 68 ? -20.875 12.852 14.977 1 82.19 68 ARG B CA 1
ATOM 2165 C C . ARG B 1 68 ? -21.125 11.938 16.172 1 82.19 68 ARG B C 1
ATOM 2167 O O . ARG B 1 68 ? -21 12.359 17.328 1 82.19 68 ARG B O 1
ATOM 2174 N N . ASP B 1 69 ? -21.469 10.734 15.969 1 84.62 69 ASP B N 1
ATOM 217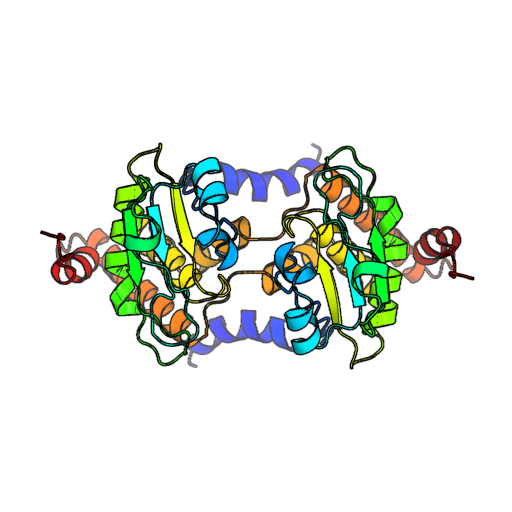5 C CA . ASP B 1 69 ? -21.766 9.852 17.094 1 84.62 69 ASP B CA 1
ATOM 2176 C C . ASP B 1 69 ? -20.531 9.055 17.516 1 84.62 69 ASP B C 1
ATOM 2178 O O . ASP B 1 69 ? -20.641 8.109 18.297 1 84.62 69 ASP B O 1
ATOM 2182 N N . MET B 1 70 ? -19.594 9.664 16.938 1 83.38 70 MET B N 1
ATOM 2183 C CA . MET B 1 70 ? -18.312 9.055 17.297 1 83.38 70 MET B CA 1
ATOM 2184 C C . MET B 1 70 ? -17.406 10.07 17.969 1 83.38 70 MET B C 1
ATOM 2186 O O . MET B 1 70 ? -17.609 11.273 17.844 1 83.38 70 MET B O 1
ATOM 2190 N N . ASP B 1 71 ? -16.562 9.711 19.047 1 87.88 71 ASP B N 1
ATOM 2191 C CA . ASP B 1 71 ? -15.555 10.555 19.672 1 87.88 71 ASP B CA 1
ATOM 2192 C C . ASP B 1 71 ? -14.344 10.734 18.766 1 87.88 71 ASP B C 1
ATOM 2194 O O . ASP B 1 71 ? -13.227 10.367 19.125 1 87.88 71 ASP B O 1
ATOM 2198 N N . ILE B 1 72 ? -14.75 11.188 17.453 1 90.75 72 ILE B N 1
ATOM 2199 C CA . ILE B 1 72 ? -13.68 11.344 16.469 1 90.75 72 ILE B CA 1
ATOM 2200 C C . ILE B 1 72 ? -13.523 12.82 16.109 1 90.75 72 ILE B C 1
ATOM 2202 O O . ILE B 1 72 ? -14.516 13.5 15.82 1 90.75 72 ILE B O 1
ATOM 2206 N N . GLN B 1 73 ? -12.367 13.383 16.234 1 93.31 73 GLN B N 1
ATOM 2207 C CA . GLN B 1 73 ? -12.031 14.695 15.688 1 93.31 73 GLN B CA 1
ATOM 2208 C C . GLN B 1 73 ? -11.734 14.609 14.195 1 93.31 73 GLN B C 1
ATOM 2210 O O . GLN B 1 73 ? -10.992 13.734 13.75 1 93.31 73 GLN B O 1
ATOM 2215 N N . TYR B 1 74 ? -12.375 15.508 13.461 1 92.69 74 TYR B N 1
ATOM 2216 C CA . TYR B 1 74 ? -12.352 15.414 12.008 1 92.69 74 TYR B CA 1
ATOM 2217 C C . TYR B 1 74 ? -11.688 16.641 11.391 1 92.69 74 TYR B C 1
ATOM 2219 O O . TYR B 1 74 ? -11.922 17.766 11.836 1 92.69 74 TYR B O 1
ATOM 2227 N N . TYR B 1 75 ? -10.852 16.422 10.398 1 94.25 75 TYR B N 1
ATOM 2228 C CA . TYR B 1 75 ? -10.281 17.469 9.555 1 94.25 75 TYR B CA 1
ATOM 2229 C C . TYR B 1 75 ? -10.398 17.109 8.078 1 94.25 75 TYR B C 1
ATOM 2231 O O . TYR B 1 75 ? -9.844 16.109 7.633 1 94.25 75 TYR B O 1
ATOM 2239 N N . GLY B 1 76 ? -11.117 17.891 7.371 1 93.94 76 GLY B N 1
ATOM 2240 C CA . GLY B 1 76 ? -11.312 17.656 5.949 1 93.94 76 GLY B CA 1
ATOM 2241 C C . GLY B 1 76 ? -10.523 18.609 5.074 1 93.94 76 GLY B C 1
ATOM 2242 O O . GLY B 1 76 ? -10.453 19.812 5.359 1 93.94 76 GLY B O 1
ATOM 2243 N N . VAL B 1 77 ? -9.852 18.047 4.062 1 94.75 77 VAL B N 1
ATOM 2244 C CA . VAL B 1 77 ? -9.094 18.797 3.068 1 94.75 77 VAL B CA 1
ATOM 2245 C C . VAL B 1 77 ? -9.734 18.625 1.692 1 94.75 77 VAL B C 1
ATOM 2247 O O . VAL B 1 77 ? -10.023 17.5 1.267 1 94.75 77 VAL B O 1
ATOM 2250 N N . GLU B 1 78 ? -10.016 19.75 1.039 1 94.56 78 GLU B N 1
ATOM 2251 C CA . GLU B 1 78 ? -10.547 19.703 -0.319 1 94.56 78 GLU B CA 1
ATOM 2252 C C . GLU B 1 78 ? -9.422 19.703 -1.353 1 94.56 78 GLU B C 1
ATOM 2254 O O . GLU B 1 78 ? -9.211 20.703 -2.043 1 94.56 78 GLU B O 1
ATOM 2259 N N . ALA B 1 79 ? -8.812 18.578 -1.495 1 94.06 79 ALA B N 1
ATOM 2260 C CA . ALA B 1 79 ? -7.727 18.453 -2.463 1 94.06 79 ALA B CA 1
ATOM 2261 C C . ALA B 1 79 ? -8.188 17.703 -3.709 1 94.06 79 ALA B C 1
ATOM 2263 O O . ALA B 1 79 ? -8.93 16.719 -3.609 1 94.06 79 ALA B O 1
ATOM 2264 N N . ASP B 1 80 ? -7.793 18.234 -4.879 1 92 80 ASP B N 1
ATOM 2265 C CA . ASP B 1 80 ? -7.98 17.531 -6.148 1 92 80 ASP B CA 1
ATOM 2266 C C . ASP B 1 80 ? -6.711 16.797 -6.566 1 92 80 ASP B C 1
ATOM 2268 O O . ASP B 1 80 ? -5.629 17.391 -6.594 1 92 80 ASP B O 1
ATOM 2272 N N . ASP B 1 81 ? -6.84 15.555 -6.875 1 86.62 81 ASP B N 1
ATOM 2273 C CA . ASP B 1 81 ? -5.664 14.773 -7.242 1 86.62 81 ASP B CA 1
ATOM 2274 C C . ASP B 1 81 ? -5.23 15.07 -8.672 1 86.62 81 ASP B C 1
ATOM 2276 O O . ASP B 1 81 ? -5.273 14.195 -9.539 1 86.62 81 ASP B O 1
ATOM 2280 N N . LYS B 1 82 ? -4.836 16.203 -8.875 1 90.06 82 LYS B N 1
ATOM 2281 C CA . LYS B 1 82 ? -4.273 16.719 -10.125 1 90.06 82 LYS B CA 1
ATOM 2282 C C . LYS B 1 82 ? -2.906 17.359 -9.891 1 90.06 82 LYS B C 1
ATOM 2284 O O . LYS B 1 82 ? -2.701 18.047 -8.891 1 90.06 82 LYS B O 1
ATOM 2289 N N . PRO B 1 83 ? -2.004 17.141 -10.844 1 86.75 83 PRO B N 1
ATOM 2290 C CA . PRO B 1 83 ? -0.66 17.688 -10.672 1 86.75 83 PRO B CA 1
ATOM 2291 C C . PRO B 1 83 ? -0.666 19.219 -10.539 1 86.75 83 PRO B C 1
ATOM 2293 O O . PRO B 1 83 ? 0.243 19.797 -9.93 1 86.75 83 PRO B O 1
ATOM 2296 N N . THR B 1 84 ? -1.722 19.828 -11 1 94.5 84 THR B N 1
ATOM 2297 C CA . THR B 1 84 ? -1.776 21.281 -10.992 1 94.5 84 THR B CA 1
ATOM 2298 C C . THR B 1 84 ? -2.354 21.797 -9.68 1 94.5 84 THR B C 1
ATOM 2300 O O . THR B 1 84 ? -2.297 23 -9.398 1 94.5 84 THR B O 1
ATOM 2303 N N . PHE B 1 85 ? -2.947 20.984 -8.891 1 95 85 PHE B N 1
ATOM 2304 C CA . PHE B 1 85 ? -3.535 21.406 -7.629 1 95 85 PHE B CA 1
ATOM 2305 C C . PHE B 1 85 ? -2.451 21.797 -6.633 1 95 85 PHE B C 1
ATOM 2307 O O . PHE B 1 85 ? -1.454 21.094 -6.477 1 95 85 PHE B O 1
ATOM 2314 N N . ASN B 1 86 ? -2.645 22.969 -5.973 1 97.25 86 ASN B N 1
ATOM 2315 C CA . ASN B 1 86 ? -1.718 23.438 -4.941 1 97.25 86 ASN B CA 1
ATOM 2316 C C . ASN B 1 86 ? -2.01 22.781 -3.594 1 97.25 86 ASN B C 1
ATOM 2318 O O . ASN B 1 86 ? -2.697 23.359 -2.754 1 97.25 86 ASN B O 1
ATOM 2322 N N . ILE B 1 87 ? -1.428 21.672 -3.275 1 96.06 87 ILE B N 1
ATOM 2323 C CA . ILE B 1 87 ? -1.703 20.938 -2.045 1 96.06 87 ILE B CA 1
ATOM 2324 C C . ILE B 1 87 ? -0.819 21.469 -0.918 1 96.06 87 ILE B C 1
ATOM 2326 O O . ILE B 1 87 ? -1.054 21.172 0.255 1 96.06 87 ILE B O 1
ATOM 2330 N N . SER B 1 88 ? 0.168 22.25 -1.229 1 95.62 88 SER B N 1
ATOM 2331 C CA . SER B 1 88 ? 1.092 22.766 -0.222 1 95.62 88 SER B CA 1
ATOM 2332 C C . SER B 1 88 ? 0.374 23.672 0.779 1 95.62 88 SER B C 1
ATOM 2334 O O . SER B 1 88 ? 0.808 23.797 1.926 1 95.62 88 SER B O 1
ATOM 2336 N N . GLN B 1 89 ? -0.709 24.219 0.361 1 96.75 89 GLN B N 1
ATOM 2337 C CA . GLN B 1 89 ? -1.479 25.078 1.255 1 96.75 89 GLN B CA 1
ATOM 2338 C C . GLN B 1 89 ? -1.976 24.297 2.471 1 96.75 89 GLN B C 1
ATOM 2340 O O . GLN B 1 89 ? -2.285 24.891 3.508 1 96.75 89 GLN B O 1
ATOM 2345 N N . TYR B 1 90 ? -2.023 23 2.416 1 96.19 90 TYR B N 1
ATOM 2346 C CA . TYR B 1 90 ? -2.557 22.188 3.504 1 96.19 90 TYR B CA 1
ATOM 2347 C C . TYR B 1 90 ? -1.434 21.5 4.273 1 96.19 90 TYR B C 1
ATOM 2349 O O . TYR B 1 90 ? -1.687 20.781 5.246 1 96.19 90 TYR B O 1
ATOM 2357 N N . PHE B 1 91 ? -0.176 21.703 3.875 1 96 91 PHE B N 1
ATOM 2358 C CA . PHE B 1 91 ? 0.925 21.016 4.539 1 96 91 PHE B CA 1
ATOM 2359 C C . PHE B 1 91 ? 0.95 21.359 6.027 1 96 91 PHE B C 1
ATOM 2361 O O . PHE B 1 91 ? 0.914 20.453 6.871 1 96 91 PHE B O 1
ATOM 2368 N N . CYS B 1 92 ? 0.886 22.578 6.336 1 95.12 92 CYS B N 1
ATOM 2369 C CA . CYS B 1 92 ? 1.055 23 7.723 1 95.12 92 CYS B CA 1
ATOM 2370 C C . CYS B 1 92 ? -0.166 22.641 8.555 1 95.12 92 CYS B C 1
ATOM 2372 O O . CYS B 1 92 ? -0.044 21.953 9.57 1 95.12 92 CYS B O 1
ATOM 2374 N N . PRO B 1 93 ? -1.355 23.047 8.133 1 96.69 93 PRO B N 1
ATOM 2375 C CA . PRO B 1 93 ? -2.502 22.703 8.984 1 96.69 93 PRO B CA 1
ATOM 2376 C C . PRO B 1 93 ? -2.682 21.203 9.156 1 96.69 93 PRO B C 1
ATOM 2378 O O . PRO B 1 93 ? -3.029 20.734 10.25 1 96.69 93 PRO B O 1
ATOM 2381 N N . ALA B 1 94 ? -2.471 20.438 8.156 1 95.38 94 ALA B N 1
ATOM 2382 C CA . ALA B 1 94 ? -2.588 18.984 8.266 1 95.38 94 ALA B CA 1
ATOM 2383 C C . ALA B 1 94 ? -1.528 18.422 9.203 1 95.38 94 ALA B C 1
ATOM 2385 O O . ALA B 1 94 ? -1.821 17.547 10.031 1 95.38 94 ALA B O 1
ATOM 2386 N N . ALA B 1 95 ? -0.35 18.906 9.047 1 93.44 95 ALA B N 1
ATOM 2387 C CA . ALA B 1 95 ? 0.733 18.453 9.906 1 93.44 95 ALA B CA 1
ATOM 2388 C C . ALA B 1 95 ? 0.44 18.766 11.375 1 93.44 95 ALA B C 1
ATOM 2390 O O . ALA B 1 95 ? 0.681 17.938 12.258 1 93.44 95 ALA B O 1
ATOM 2391 N N . GLN B 1 96 ? -0.079 19.906 11.625 1 94.5 96 GLN B N 1
ATOM 2392 C CA . GLN B 1 96 ? -0.421 20.312 12.984 1 94.5 96 GLN B CA 1
ATOM 2393 C C . GLN B 1 96 ? -1.525 19.422 13.555 1 94.5 96 GLN B C 1
ATOM 2395 O O . GLN B 1 96 ? -1.456 19 14.711 1 94.5 96 GLN B O 1
ATOM 2400 N N . PHE B 1 97 ? -2.488 19.203 12.812 1 94.19 97 PHE B N 1
ATOM 2401 C CA . PHE B 1 97 ? -3.576 18.328 13.227 1 94.19 97 PHE B CA 1
ATOM 2402 C C . PHE B 1 97 ? -3.043 16.969 13.641 1 94.19 97 PHE B C 1
ATOM 2404 O O . PHE B 1 97 ? -3.379 16.453 14.719 1 94.19 97 PHE B O 1
ATOM 2411 N N . MET B 1 98 ? -2.248 16.422 12.758 1 92 98 MET B N 1
ATOM 2412 C CA . MET B 1 98 ? -1.677 15.109 13.031 1 92 98 MET B CA 1
ATOM 2413 C C . MET B 1 98 ? -0.761 15.156 14.25 1 92 98 MET B C 1
ATOM 2415 O O . MET B 1 98 ? -0.817 14.273 15.109 1 92 98 MET B O 1
ATOM 2419 N N . HIS B 1 99 ? 0.021 16.188 14.359 1 90.5 99 HIS B N 1
ATOM 2420 C CA . HIS B 1 99 ? 0.987 16.328 15.438 1 90.5 99 HIS B CA 1
ATOM 2421 C C . HIS B 1 99 ? 0.287 16.438 16.797 1 90.5 99 HIS B C 1
ATOM 2423 O O . HIS B 1 99 ? 0.674 15.781 17.75 1 90.5 99 HIS B O 1
ATOM 2429 N N . LYS B 1 100 ? -0.659 17.266 16.812 1 93.94 100 LYS B N 1
ATOM 2430 C CA . LYS B 1 100 ? -1.431 17.438 18.047 1 93.94 100 LYS B CA 1
ATOM 2431 C C . LYS B 1 100 ? -2.098 16.125 18.453 1 93.94 100 LYS B C 1
ATOM 2433 O O . LYS B 1 100 ? -2.059 15.75 19.625 1 93.94 100 LYS B O 1
ATOM 2438 N N . ALA B 1 101 ? -2.705 15.516 17.531 1 90.75 101 ALA B N 1
ATOM 2439 C CA . ALA B 1 101 ? -3.373 14.25 17.812 1 90.75 101 ALA B CA 1
ATOM 2440 C C . ALA B 1 101 ? -2.387 13.211 18.344 1 90.75 101 ALA B C 1
ATOM 2442 O O . ALA B 1 101 ? -2.654 12.555 19.344 1 90.75 101 ALA B O 1
ATOM 2443 N N . LEU B 1 102 ? -1.275 13.164 17.719 1 88.12 102 LEU B N 1
ATOM 2444 C CA . LEU B 1 102 ? -0.341 12.078 18 1 88.12 102 LEU B CA 1
ATOM 2445 C C . LEU B 1 102 ? 0.543 12.414 19.188 1 88.12 102 LEU B C 1
ATOM 2447 O O . LEU B 1 102 ? 1.344 11.578 19.625 1 88.12 102 LEU B O 1
ATOM 2451 N N . SER B 1 103 ? 0.409 13.594 19.641 1 86.25 103 SER B N 1
ATOM 2452 C CA . SER B 1 103 ? 1.112 13.953 20.875 1 86.25 103 SER B CA 1
ATOM 2453 C C . SER B 1 103 ? 0.573 13.172 22.062 1 86.25 103 SER B C 1
ATOM 2455 O O . SER B 1 103 ? 1.245 13.055 23.094 1 86.25 103 SER B O 1
ATOM 2457 N N . ARG B 1 104 ? -0.596 12.68 21.984 1 87.56 104 ARG B N 1
ATOM 2458 C CA . ARG B 1 104 ? -1.183 11.789 22.969 1 87.56 104 ARG B CA 1
ATOM 2459 C C . ARG B 1 104 ? -1.1 10.336 22.516 1 87.56 104 ARG B C 1
ATOM 2461 O O . ARG B 1 104 ? -1.687 9.961 21.484 1 87.56 104 ARG B O 1
ATOM 2468 N N . PRO B 1 105 ? -0.521 9.5 23.344 1 82.06 105 PRO B N 1
ATOM 2469 C CA . PRO B 1 105 ? -0.232 8.133 22.906 1 82.06 105 PRO B CA 1
ATOM 2470 C C . PRO B 1 105 ? -1.496 7.316 22.656 1 82.06 105 PRO B C 1
ATOM 2472 O O . PRO B 1 105 ? -1.472 6.359 21.875 1 82.06 105 PRO B O 1
ATOM 2475 N N . GLN B 1 106 ? -2.57 7.641 23.234 1 84.25 106 GLN B N 1
ATOM 2476 C CA . GLN B 1 106 ? -3.795 6.863 23.078 1 84.25 106 GLN B CA 1
ATOM 2477 C C . GLN B 1 106 ? -4.5 7.195 21.766 1 84.25 106 GLN B C 1
ATOM 2479 O O . GLN B 1 106 ? -5.402 6.473 21.344 1 84.25 106 GLN B O 1
ATOM 2484 N N . ASN B 1 107 ? -4.109 8.32 21.234 1 86.44 107 ASN B N 1
ATOM 2485 C CA . ASN B 1 107 ? -4.793 8.758 20.016 1 86.44 107 ASN B CA 1
ATOM 2486 C C . ASN B 1 107 ? -4.293 8 18.797 1 86.44 107 ASN B C 1
ATOM 2488 O O . ASN B 1 107 ? -3.117 7.645 18.719 1 86.44 107 ASN B O 1
ATOM 2492 N N . LYS B 1 108 ? -5.316 7.75 17.844 1 82.44 108 LYS B N 1
ATOM 2493 C CA . LYS B 1 108 ? -5.059 7.117 16.547 1 82.44 108 LYS B CA 1
ATOM 2494 C C . LYS B 1 108 ? -5.641 7.945 15.406 1 82.44 108 LYS B C 1
ATOM 2496 O O . LYS B 1 108 ? -6.82 8.312 15.438 1 82.44 108 LYS B O 1
ATOM 2501 N N . VAL B 1 109 ? -4.723 8.195 14.445 1 85.62 109 VAL B N 1
ATOM 2502 C CA . VAL B 1 109 ? -5.129 9.062 13.344 1 85.62 109 VAL B CA 1
ATOM 2503 C C . VAL B 1 109 ? -5.277 8.234 12.07 1 85.62 109 VAL B C 1
ATOM 2505 O O . VAL B 1 109 ? -4.387 7.461 11.711 1 85.62 109 VAL B O 1
ATOM 2508 N N . LEU B 1 110 ? -6.426 8.398 11.453 1 83.38 110 LEU B N 1
ATOM 2509 C CA . LEU B 1 110 ? -6.652 7.875 10.109 1 83.38 110 LEU B CA 1
ATOM 2510 C C . LEU B 1 110 ? -6.512 8.977 9.07 1 83.38 110 LEU B C 1
ATOM 2512 O O . LEU B 1 110 ? -7.191 10.008 9.148 1 83.38 110 LEU B O 1
ATOM 2516 N N . VAL B 1 111 ? -5.523 8.773 8.188 1 85.06 111 VAL B N 1
ATOM 2517 C CA . VAL B 1 111 ? -5.387 9.656 7.035 1 85.06 111 VAL B CA 1
ATOM 2518 C C . VAL B 1 111 ? -5.777 8.914 5.762 1 85.06 111 VAL B C 1
ATOM 2520 O O . VAL B 1 111 ? -5.203 7.875 5.438 1 85.06 111 VAL B O 1
ATOM 2523 N N . HIS B 1 112 ? -6.824 9.508 5.113 1 78.75 112 HIS B N 1
ATOM 2524 C CA . HIS B 1 112 ? -7.27 8.766 3.939 1 78.75 112 HIS B CA 1
ATOM 2525 C C . HIS B 1 112 ? -7.594 9.711 2.785 1 78.75 112 HIS B C 1
ATOM 2527 O O . HIS B 1 112 ? -7.742 10.922 2.988 1 78.75 112 HIS B O 1
ATOM 2533 N N . CYS B 1 113 ? -7.586 9.203 1.606 1 81.44 113 CYS B N 1
ATOM 2534 C CA . CYS B 1 113 ? -8.164 9.812 0.416 1 81.44 113 CYS B CA 1
ATOM 2535 C C . CYS B 1 113 ? -9.039 8.82 -0.342 1 81.44 113 CYS B C 1
ATOM 2537 O O . CYS B 1 113 ? -9.797 8.062 0.266 1 81.44 113 CYS B O 1
ATOM 2539 N N . VAL B 1 114 ? -9.078 8.914 -1.642 1 73.31 114 VAL B N 1
ATOM 2540 C CA . VAL B 1 114 ? -9.914 7.984 -2.4 1 73.31 114 VAL B CA 1
ATOM 2541 C C . VAL B 1 114 ? -9.164 6.664 -2.59 1 73.31 114 VAL B C 1
ATOM 2543 O O . VAL B 1 114 ? -9.672 5.602 -2.215 1 73.31 114 VAL B O 1
ATOM 2546 N N . MET B 1 115 ? -7.902 6.699 -2.947 1 68.19 115 MET B N 1
ATOM 2547 C CA . MET B 1 115 ? -7.145 5.488 -3.24 1 68.19 115 MET B CA 1
ATOM 2548 C C . MET B 1 115 ? -6.027 5.285 -2.223 1 68.19 115 MET B C 1
ATOM 2550 O O . MET B 1 115 ? -5.473 4.188 -2.111 1 68.19 115 MET B O 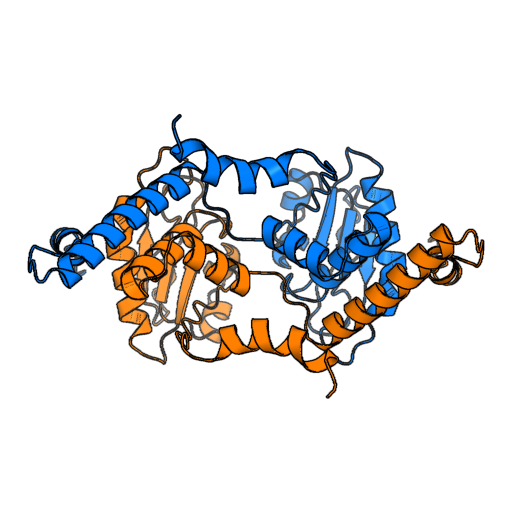1
ATOM 2554 N N . GLY B 1 116 ? -5.645 6.324 -1.414 1 71.94 116 GLY B N 1
ATOM 2555 C CA . GLY B 1 116 ? -4.543 6.211 -0.47 1 71.94 116 GLY B CA 1
ATOM 2556 C C . GLY B 1 116 ? -3.182 6.211 -1.138 1 71.94 116 GLY B C 1
ATOM 2557 O O . GLY B 1 116 ? -2.242 5.59 -0.643 1 71.94 116 GLY B O 1
ATOM 2558 N N . ARG B 1 117 ? -3.035 6.93 -2.287 1 72.12 117 ARG B N 1
ATOM 2559 C CA . ARG B 1 117 ? -1.793 6.844 -3.047 1 72.12 117 ARG B CA 1
ATOM 2560 C C . ARG B 1 117 ? -1.174 8.227 -3.242 1 72.12 117 ARG B C 1
ATOM 2562 O O . ARG B 1 117 ? 0.043 8.344 -3.4 1 72.12 117 ARG B O 1
ATOM 2569 N N . SER B 1 118 ? -1.919 9.227 -3.203 1 80.44 118 SER B N 1
ATOM 2570 C CA . SER B 1 118 ? -1.379 10.523 -3.6 1 80.44 118 SER B CA 1
ATOM 2571 C C . SER B 1 118 ? -1.715 11.602 -2.572 1 80.44 118 SER B C 1
ATOM 2573 O O . SER B 1 118 ? -0.843 12.039 -1.822 1 80.44 118 SER B O 1
ATOM 2575 N N . ARG B 1 119 ? -3.014 11.922 -2.438 1 85.38 119 ARG B N 1
ATOM 2576 C CA . ARG B 1 119 ? -3.414 13.047 -1.601 1 85.38 119 ARG B CA 1
ATOM 2577 C C . ARG B 1 119 ? -3.068 12.789 -0.138 1 85.38 119 ARG B C 1
ATOM 2579 O O . ARG B 1 119 ? -2.344 13.57 0.48 1 85.38 119 ARG B O 1
ATOM 2586 N N . SER B 1 120 ? -3.609 11.641 0.405 1 85.25 120 SER B N 1
ATOM 2587 C CA . SER B 1 120 ? -3.336 11.305 1.799 1 85.25 120 SER B CA 1
ATOM 2588 C C . SER B 1 120 ? -1.85 11.047 2.023 1 85.25 120 SER B C 1
ATOM 2590 O O . SER B 1 120 ? -1.274 11.508 3.01 1 85.25 120 SER B O 1
ATOM 2592 N N . ALA B 1 121 ? -1.246 10.367 1.098 1 83.06 121 ALA B N 1
ATOM 2593 C CA . ALA B 1 121 ? 0.182 10.086 1.212 1 83.06 121 ALA B CA 1
ATOM 2594 C C . ALA B 1 121 ? 0.995 11.375 1.263 1 83.06 121 ALA B C 1
ATOM 2596 O O . ALA B 1 121 ? 1.913 11.508 2.076 1 83.06 121 ALA B O 1
ATOM 2597 N N . THR B 1 122 ? 0.647 12.297 0.441 1 89.69 122 THR B N 1
ATOM 2598 C CA . THR B 1 122 ? 1.37 13.562 0.373 1 89.69 122 THR B CA 1
ATOM 2599 C C . THR B 1 122 ? 1.322 14.289 1.715 1 89.69 122 THR B C 1
ATOM 2601 O O . THR B 1 122 ? 2.346 14.773 2.203 1 89.69 122 THR B O 1
ATOM 2604 N N . LEU B 1 123 ? 0.205 14.289 2.314 1 91.69 123 LEU B N 1
ATOM 2605 C CA . LEU B 1 123 ? 0.054 14.992 3.584 1 91.69 123 LEU B CA 1
ATOM 2606 C C . LEU B 1 123 ? 0.811 14.273 4.695 1 91.69 123 LEU B C 1
ATOM 2608 O O . LEU B 1 123 ? 1.384 14.914 5.578 1 91.69 123 LEU B O 1
ATOM 2612 N N . VAL B 1 124 ? 0.824 13.031 4.688 1 88.56 124 VAL B N 1
ATOM 2613 C CA . VAL B 1 124 ? 1.596 12.266 5.664 1 88.56 124 VAL B CA 1
ATOM 2614 C C . VAL B 1 124 ? 3.086 12.531 5.465 1 88.56 124 VAL B C 1
ATOM 2616 O O . VAL B 1 124 ? 3.824 12.719 6.438 1 88.56 124 VAL B O 1
ATOM 2619 N N . LEU B 1 125 ? 3.498 12.562 4.223 1 86.88 125 LEU B N 1
ATOM 2620 C CA . LEU B 1 125 ? 4.898 12.852 3.939 1 86.88 125 LEU B CA 1
ATOM 2621 C C . LEU B 1 125 ? 5.285 14.227 4.465 1 86.88 125 LEU B C 1
ATOM 2623 O O . LEU B 1 125 ? 6.324 14.383 5.113 1 86.88 125 LEU B O 1
ATOM 2627 N N . ALA B 1 126 ? 4.438 15.172 4.191 1 92.94 126 ALA B N 1
ATOM 2628 C CA . ALA B 1 126 ? 4.695 16.516 4.691 1 92.94 126 ALA B CA 1
ATOM 2629 C C . ALA B 1 126 ? 4.801 16.531 6.211 1 92.94 126 ALA B C 1
ATOM 2631 O O . ALA B 1 126 ? 5.68 17.188 6.773 1 92.94 126 ALA B O 1
ATOM 2632 N N . TYR B 1 127 ? 3.955 15.883 6.852 1 91.94 127 TYR B N 1
ATOM 2633 C CA . TYR B 1 127 ? 3.988 15.773 8.305 1 91.94 127 TYR B CA 1
ATOM 2634 C C . TYR B 1 127 ? 5.324 15.219 8.781 1 91.94 127 TYR B C 1
ATOM 2636 O O . TYR B 1 127 ? 5.949 15.773 9.688 1 91.94 127 TYR B O 1
ATOM 2644 N N . LEU B 1 128 ? 5.75 14.125 8.18 1 87.75 128 LEU B N 1
ATOM 2645 C CA . LEU B 1 128 ? 7.004 13.484 8.57 1 87.75 128 LEU B CA 1
ATOM 2646 C C . LEU B 1 128 ? 8.18 14.422 8.352 1 87.75 128 LEU B C 1
ATOM 2648 O O . LEU B 1 128 ? 9.109 14.461 9.156 1 87.75 128 LEU B O 1
ATOM 2652 N N . MET B 1 129 ? 8.086 15.117 7.277 1 89.06 129 MET B N 1
ATOM 2653 C CA . MET B 1 129 ? 9.164 16.047 6.965 1 89.06 129 MET B CA 1
ATOM 2654 C C . MET B 1 129 ? 9.188 17.203 7.953 1 89.06 129 MET B C 1
ATOM 2656 O O . MET B 1 129 ? 10.242 17.594 8.453 1 89.06 129 MET B O 1
ATOM 2660 N N . MET B 1 130 ? 8.078 17.719 8.289 1 91.88 130 MET B N 1
ATOM 2661 C CA . MET B 1 130 ? 7.961 18.938 9.086 1 91.88 130 MET B CA 1
ATOM 2662 C C . MET B 1 130 ? 8.148 18.641 10.57 1 91.88 130 MET B C 1
ATOM 2664 O O . MET B 1 130 ? 8.773 19.422 11.289 1 91.88 130 MET B O 1
ATOM 2668 N N . LYS B 1 131 ? 7.66 17.484 11 1 90.19 131 LYS B N 1
ATOM 2669 C CA . LYS B 1 131 ? 7.613 17.25 12.438 1 90.19 131 LYS B CA 1
ATOM 2670 C C . LYS B 1 131 ? 8.648 16.219 12.867 1 90.19 131 LYS B C 1
ATOM 2672 O O . LYS B 1 131 ? 8.977 16.109 14.047 1 90.19 131 LYS B O 1
ATOM 2677 N N . HIS B 1 132 ? 9.18 15.523 11.891 1 86.75 132 HIS B N 1
ATOM 2678 C CA . HIS B 1 132 ? 10.156 14.5 12.242 1 86.75 132 HIS B CA 1
ATOM 2679 C C . HIS B 1 132 ? 11.477 14.727 11.516 1 86.75 132 HIS B C 1
ATOM 2681 O O . HIS B 1 132 ? 12.336 13.844 11.492 1 86.75 132 HIS B O 1
ATOM 2687 N N . ARG B 1 133 ? 11.602 15.781 10.758 1 87 133 ARG B N 1
ATOM 2688 C CA . ARG B 1 133 ? 12.836 16.266 10.141 1 87 133 ARG B CA 1
ATOM 2689 C C . ARG B 1 133 ? 13.367 15.273 9.109 1 87 133 ARG B C 1
ATOM 2691 O O . ARG B 1 133 ? 14.578 15.102 8.969 1 87 133 ARG B O 1
ATOM 2698 N N . LEU B 1 134 ? 12.484 14.555 8.516 1 84.88 134 LEU B N 1
ATOM 2699 C CA . LEU B 1 134 ? 12.891 13.656 7.445 1 84.88 134 LEU B CA 1
ATOM 2700 C C . LEU B 1 134 ? 13.008 14.406 6.121 1 84.88 134 LEU B C 1
ATOM 2702 O O . LEU B 1 134 ? 12.242 15.336 5.863 1 84.88 134 LEU B O 1
ATOM 2706 N N . THR B 1 135 ? 13.961 13.93 5.348 1 83.56 135 THR B N 1
ATOM 2707 C CA . THR B 1 135 ? 13.977 14.383 3.961 1 83.56 135 THR B CA 1
ATOM 2708 C C . THR B 1 135 ? 12.82 13.766 3.18 1 83.56 135 THR B C 1
ATOM 2710 O O . THR B 1 135 ? 12.203 12.805 3.633 1 83.56 135 THR B O 1
ATOM 2713 N N . VAL B 1 136 ? 12.547 14.359 2.02 1 85.69 136 VAL B N 1
ATOM 2714 C CA . VAL B 1 136 ? 11.461 13.828 1.207 1 85.69 136 VAL B CA 1
ATOM 2715 C C . VAL B 1 136 ? 11.766 12.383 0.821 1 85.69 136 VAL B C 1
ATOM 2717 O O . VAL B 1 136 ? 10.867 11.531 0.825 1 85.69 136 VAL B O 1
ATOM 2720 N N . VAL B 1 137 ? 12.992 12.039 0.558 1 76.12 137 VAL B N 1
ATOM 2721 C CA . VAL B 1 137 ? 13.383 10.688 0.172 1 76.12 137 VAL B CA 1
ATOM 2722 C C . VAL B 1 137 ? 13.203 9.742 1.356 1 76.12 137 VAL B C 1
ATOM 2724 O O . VAL B 1 137 ? 12.609 8.672 1.218 1 76.12 137 VAL B O 1
ATOM 2727 N N . ASP B 1 138 ? 13.656 10.203 2.521 1 74.81 138 ASP B N 1
ATOM 2728 C CA . ASP B 1 138 ? 13.523 9.375 3.715 1 74.81 138 ASP B CA 1
ATOM 2729 C C . ASP B 1 138 ? 12.062 9.18 4.094 1 74.81 138 ASP B C 1
ATOM 2731 O O . ASP B 1 138 ? 11.664 8.102 4.535 1 74.81 138 ASP B O 1
ATOM 2735 N N . ALA B 1 139 ? 11.32 10.219 3.939 1 82 139 ALA B N 1
ATOM 2736 C CA . ALA B 1 139 ? 9.898 10.141 4.262 1 82 139 ALA B CA 1
ATOM 2737 C C . ALA B 1 139 ? 9.18 9.148 3.35 1 82 139 ALA B C 1
ATOM 2739 O O . ALA B 1 139 ? 8.391 8.32 3.816 1 82 139 ALA B O 1
ATOM 2740 N N . ILE B 1 140 ? 9.414 9.195 2.082 1 78.06 140 ILE B N 1
ATOM 2741 C CA . ILE B 1 140 ? 8.82 8.273 1.117 1 78.06 140 ILE B CA 1
ATOM 2742 C C . ILE B 1 140 ? 9.195 6.836 1.469 1 78.06 140 ILE B C 1
ATOM 2744 O O . ILE B 1 140 ? 8.344 5.949 1.488 1 78.06 140 ILE B O 1
ATOM 2748 N N . GLU B 1 141 ? 10.391 6.633 1.761 1 70.31 141 GLU B N 1
ATOM 2749 C CA . GLU B 1 141 ? 10.844 5.297 2.127 1 70.31 141 GLU B CA 1
ATOM 2750 C C . GLU B 1 141 ? 10.164 4.809 3.4 1 70.31 141 GLU B C 1
ATOM 2752 O O . GLU B 1 141 ? 9.773 3.641 3.494 1 70.31 141 GLU B O 1
ATOM 2757 N N . HIS B 1 142 ? 10.055 5.742 4.273 1 72 142 HIS B N 1
ATOM 2758 C CA . HIS B 1 142 ? 9.398 5.43 5.539 1 72 142 HIS B CA 1
ATOM 2759 C C . HIS B 1 142 ? 7.969 4.957 5.316 1 72 142 HIS B C 1
ATOM 2761 O O . HIS B 1 142 ? 7.543 3.957 5.902 1 72 142 HIS B O 1
ATOM 2767 N N . VAL B 1 143 ? 7.242 5.668 4.547 1 73.44 143 VAL B N 1
ATOM 2768 C CA . VAL B 1 143 ? 5.844 5.344 4.281 1 73.44 143 VAL B CA 1
ATOM 2769 C C . VAL B 1 143 ? 5.758 4.07 3.445 1 73.44 143 VAL B C 1
ATOM 2771 O O . VAL B 1 143 ? 4.883 3.23 3.67 1 73.44 143 VAL B O 1
ATOM 2774 N N . ARG B 1 144 ? 6.617 3.967 2.492 1 65.25 144 ARG B N 1
ATOM 2775 C CA . ARG B 1 144 ? 6.629 2.781 1.643 1 65.25 144 ARG B CA 1
ATOM 2776 C C . ARG B 1 144 ? 6.844 1.518 2.471 1 65.25 144 ARG B C 1
ATOM 2778 O O . ARG B 1 144 ? 6.227 0.483 2.205 1 65.25 144 ARG B O 1
ATOM 2785 N N . GLN B 1 145 ? 7.645 1.65 3.406 1 57.34 145 GLN B N 1
ATOM 2786 C CA . GLN B 1 145 ? 7.957 0.506 4.254 1 57.34 145 GLN B CA 1
ATOM 2787 C C . GLN B 1 145 ? 6.758 0.104 5.105 1 57.34 145 GLN B C 1
ATOM 2789 O O . GLN B 1 145 ? 6.594 -1.068 5.449 1 57.34 145 GLN B O 1
ATOM 2794 N N . ARG B 1 146 ? 6.023 1.083 5.371 1 55.28 146 ARG B N 1
ATOM 2795 C CA . ARG B 1 146 ? 4.918 0.833 6.289 1 55.28 146 ARG B CA 1
ATOM 2796 C C . ARG B 1 146 ? 3.641 0.493 5.527 1 55.28 146 ARG B C 1
ATOM 2798 O O . ARG B 1 146 ? 2.707 -0.074 6.098 1 55.28 146 ARG B O 1
ATOM 2805 N N . ARG B 1 147 ? 3.465 1.005 4.473 1 54.47 147 ARG B N 1
ATOM 2806 C CA . ARG B 1 147 ? 2.291 0.669 3.674 1 54.47 147 ARG B CA 1
ATOM 2807 C C . ARG B 1 147 ? 2.5 -0.637 2.914 1 54.47 147 ARG B C 1
ATOM 2809 O O . ARG B 1 147 ? 1.534 -1.297 2.525 1 54.47 147 ARG B O 1
ATOM 2816 N N . CYS B 1 148 ? 3.77 -0.902 2.805 1 50.16 148 CYS B N 1
ATOM 2817 C CA . CYS B 1 148 ? 4.18 -1.916 1.841 1 50.16 148 CYS B CA 1
ATOM 2818 C C . CYS B 1 148 ? 3.756 -3.307 2.297 1 50.16 148 CYS B C 1
ATOM 2820 O O . CYS B 1 148 ? 3.416 -3.504 3.465 1 50.16 148 CYS B O 1
ATOM 2822 N N . ILE B 1 149 ? 3.76 -4.199 1.381 1 55.41 149 ILE B N 1
ATOM 2823 C CA . ILE B 1 149 ? 3.74 -5.652 1.251 1 55.41 149 ILE B CA 1
ATOM 2824 C C . ILE B 1 149 ? 4.73 -6.273 2.238 1 55.41 149 ILE B C 1
ATOM 2826 O O . ILE B 1 149 ? 5.934 -6.012 2.166 1 55.41 149 ILE B O 1
ATOM 2830 N N . LEU B 1 150 ? 4.266 -6.637 3.555 1 62.38 150 LEU B N 1
ATOM 2831 C CA . LEU B 1 150 ? 5.176 -7.426 4.379 1 62.38 150 LEU B CA 1
ATOM 2832 C C . LEU B 1 150 ? 4.578 -8.797 4.688 1 62.38 150 LEU B C 1
ATOM 2834 O O . LEU B 1 150 ? 3.861 -8.961 5.676 1 62.38 150 LEU B O 1
ATOM 2838 N N . PRO B 1 151 ? 4.934 -9.836 3.77 1 76.19 151 PRO B N 1
ATOM 2839 C CA . PRO B 1 151 ? 4.527 -11.188 4.176 1 76.19 151 PRO B CA 1
ATOM 2840 C C . PRO B 1 151 ? 4.895 -11.5 5.625 1 76.19 151 PRO B C 1
ATOM 2842 O O . PRO B 1 151 ? 5.867 -10.961 6.152 1 76.19 151 PRO B O 1
ATOM 2845 N N . ASN B 1 152 ? 4.02 -12.18 6.32 1 74.5 152 ASN B N 1
ATOM 2846 C CA . ASN B 1 152 ? 4.414 -12.578 7.664 1 74.5 152 ASN B CA 1
ATOM 2847 C C . ASN B 1 152 ? 5.75 -13.32 7.664 1 74.5 152 ASN B C 1
ATOM 2849 O O . ASN B 1 152 ? 6.23 -13.742 6.609 1 74.5 152 ASN B O 1
ATOM 2853 N N . HIS B 1 153 ? 6.438 -13.469 8.766 1 78 153 HIS B N 1
ATOM 2854 C CA . HIS B 1 153 ? 7.816 -13.945 8.805 1 78 153 HIS B CA 1
ATOM 2855 C C . HIS B 1 153 ? 7.914 -15.391 8.336 1 78 153 HIS B C 1
ATOM 2857 O O . HIS B 1 153 ? 8.922 -15.797 7.75 1 78 153 HIS B O 1
ATOM 2863 N N . GLY B 1 154 ? 6.934 -16.25 8.594 1 88.81 154 GLY B N 1
ATOM 2864 C CA . GLY B 1 154 ? 6.93 -17.609 8.078 1 88.81 154 GLY B CA 1
ATOM 2865 C C . GLY B 1 154 ? 6.895 -17.672 6.566 1 88.81 154 GLY B C 1
ATOM 2866 O O . GLY B 1 154 ? 7.613 -18.469 5.957 1 88.81 154 GLY B O 1
ATOM 2867 N N . PHE B 1 155 ? 6.113 -16.828 6 1 92.62 155 PHE B N 1
ATOM 2868 C CA . PHE B 1 155 ? 6.031 -16.766 4.547 1 92.62 155 PHE B CA 1
ATOM 2869 C C . PHE B 1 155 ? 7.336 -16.25 3.953 1 92.62 155 PHE B C 1
ATOM 2871 O O . PHE B 1 155 ? 7.797 -16.734 2.92 1 92.62 155 PHE B O 1
ATOM 2878 N N . LEU B 1 156 ? 7.902 -15.266 4.59 1 86.56 156 LEU B N 1
ATOM 2879 C CA . LEU B 1 156 ? 9.188 -14.758 4.129 1 86.56 156 LEU B CA 1
ATOM 2880 C C . LEU B 1 156 ? 10.25 -15.852 4.152 1 86.56 156 LEU B C 1
ATOM 2882 O O . LEU B 1 156 ? 11.062 -15.953 3.232 1 86.56 156 LEU B O 1
ATOM 2886 N N . LYS B 1 157 ? 10.25 -16.641 5.172 1 88.06 157 LYS B N 1
ATOM 2887 C CA . LYS B 1 157 ? 11.18 -17.766 5.25 1 88.06 157 LYS B CA 1
ATOM 2888 C C . LYS B 1 157 ? 10.984 -18.719 4.078 1 88.06 157 LYS B C 1
ATOM 2890 O O . LYS B 1 157 ? 11.953 -19.219 3.496 1 88.06 157 LYS B O 1
ATOM 2895 N N . GLN B 1 158 ? 9.789 -18.969 3.793 1 93.5 158 GLN B N 1
ATOM 2896 C CA . GLN B 1 158 ? 9.469 -19.875 2.688 1 93.5 158 GLN B CA 1
ATOM 2897 C C . GLN B 1 158 ? 9.891 -19.266 1.351 1 93.5 158 GLN B C 1
ATOM 2899 O O . GLN B 1 158 ? 10.352 -19.969 0.458 1 93.5 158 GLN B O 1
ATOM 2904 N N . LEU B 1 159 ? 9.766 -17.984 1.205 1 93.06 159 LEU B N 1
ATOM 2905 C CA . LEU B 1 159 ? 10.234 -17.297 0.003 1 93.06 159 LEU B CA 1
ATOM 2906 C C . LEU B 1 159 ? 11.758 -17.344 -0.092 1 93.06 159 LEU B C 1
ATOM 2908 O O . LEU B 1 159 ? 12.312 -17.484 -1.186 1 93.06 159 LEU B O 1
ATOM 2912 N N . ARG B 1 160 ? 12.383 -17.219 1.008 1 86.81 160 ARG B N 1
ATOM 2913 C CA . ARG B 1 160 ? 13.836 -17.328 1.024 1 86.81 160 ARG B CA 1
ATOM 2914 C C . ARG B 1 160 ? 14.289 -18.719 0.597 1 86.81 160 ARG B C 1
ATOM 2916 O O . ARG B 1 160 ? 15.242 -18.859 -0.167 1 86.81 160 ARG B O 1
ATOM 2923 N N . ALA B 1 161 ? 13.617 -19.688 1.118 1 91.56 161 ALA B N 1
ATOM 2924 C CA . ALA B 1 161 ? 13.914 -21.062 0.698 1 91.56 161 ALA B CA 1
ATOM 2925 C C . ALA B 1 161 ? 13.719 -21.234 -0.806 1 91.56 161 ALA B C 1
ATOM 2927 O O . ALA B 1 161 ? 14.523 -21.875 -1.477 1 91.56 161 ALA B O 1
ATOM 2928 N N . LEU B 1 162 ? 12.641 -20.688 -1.3 1 92.81 162 LEU B N 1
ATOM 2929 C CA . LEU B 1 162 ? 12.414 -20.703 -2.74 1 92.81 162 LEU B CA 1
ATOM 2930 C C . LEU B 1 162 ? 13.562 -20.031 -3.482 1 92.81 162 LEU B C 1
ATOM 2932 O O . LEU B 1 162 ? 14.016 -20.531 -4.516 1 92.81 162 LEU B O 1
ATOM 2936 N N . ASP B 1 163 ? 13.984 -18.922 -2.979 1 89.25 163 ASP B N 1
ATOM 2937 C CA . ASP B 1 163 ? 15.07 -18.172 -3.588 1 89.25 163 ASP B CA 1
ATOM 2938 C C . ASP B 1 163 ? 16.328 -19.016 -3.715 1 89.25 163 ASP B C 1
ATOM 2940 O O . ASP B 1 163 ? 16.969 -19.031 -4.766 1 89.25 163 ASP B O 1
ATOM 2944 N N . ILE B 1 164 ? 16.656 -19.719 -2.699 1 86.38 164 ILE B N 1
ATOM 2945 C CA . ILE B 1 164 ? 17.812 -20.594 -2.674 1 86.38 164 ILE B CA 1
ATOM 2946 C C . ILE B 1 164 ? 17.672 -21.688 -3.734 1 86.38 164 ILE B C 1
ATOM 2948 O O . ILE B 1 164 ? 18.594 -21.938 -4.512 1 86.38 164 ILE B O 1
ATOM 2952 N N . THR B 1 165 ? 16.531 -22.297 -3.764 1 90.88 165 THR B N 1
ATOM 2953 C CA . THR B 1 165 ? 16.266 -23.359 -4.715 1 90.88 165 THR B CA 1
ATOM 2954 C C . THR B 1 165 ? 16.391 -22.859 -6.148 1 90.88 165 THR B C 1
ATOM 2956 O O . THR B 1 165 ? 17 -23.531 -6.996 1 90.88 165 THR B O 1
ATOM 2959 N N . LEU B 1 166 ? 15.836 -21.734 -6.387 1 91.31 166 LEU B N 1
ATOM 2960 C CA . LEU B 1 166 ? 15.867 -21.172 -7.734 1 91.31 166 LEU B CA 1
ATOM 2961 C C . LEU B 1 166 ? 17.297 -20.812 -8.141 1 91.31 166 LEU B C 1
ATOM 2963 O O . LEU B 1 166 ? 17.672 -20.969 -9.305 1 91.31 166 LEU B O 1
ATOM 2967 N N . GLN B 1 167 ? 18.016 -20.266 -7.195 1 83.94 167 GLN B N 1
ATOM 2968 C CA . GLN B 1 167 ? 19.406 -19.922 -7.477 1 83.94 167 GLN B CA 1
ATOM 2969 C C . GLN B 1 167 ? 20.219 -21.172 -7.824 1 83.94 167 GLN B C 1
ATOM 2971 O O . GLN B 1 167 ? 21.047 -21.141 -8.734 1 83.94 167 GLN B O 1
ATOM 2976 N N . GLU B 1 168 ? 20 -22.219 -7.105 1 88.06 168 GLU B N 1
ATOM 2977 C CA . GLU B 1 168 ? 20.656 -23.484 -7.387 1 88.06 168 GLU B CA 1
ATOM 2978 C C . GLU B 1 168 ? 20.297 -24 -8.773 1 88.06 168 GLU B C 1
ATOM 2980 O O . GLU B 1 168 ? 21.141 -24.5 -9.5 1 88.06 168 GLU B O 1
ATOM 2985 N N . ASP B 1 169 ? 19.094 -23.891 -9.078 1 87.75 169 ASP B N 1
ATOM 2986 C CA . ASP B 1 169 ? 18.625 -24.328 -10.383 1 87.75 169 ASP B CA 1
ATOM 2987 C C . ASP B 1 169 ? 19.266 -23.516 -11.5 1 87.75 169 ASP B C 1
ATOM 2989 O O . ASP B 1 169 ? 19.625 -24.062 -12.547 1 87.75 169 ASP B O 1
ATOM 2993 N N . ARG B 1 170 ? 19.375 -22.266 -11.273 1 84.81 170 ARG B N 1
ATOM 2994 C CA . ARG B 1 170 ? 19.984 -21.391 -12.273 1 84.81 170 ARG B CA 1
ATOM 2995 C C . ARG B 1 170 ? 21.453 -21.703 -12.461 1 84.81 170 ARG B C 1
ATOM 2997 O O . ARG B 1 170 ? 21.969 -21.656 -13.578 1 84.81 170 ARG B O 1
ATOM 3004 N N . LEU B 1 171 ? 22.109 -22.016 -11.375 1 83.62 171 LEU B N 1
ATOM 3005 C CA . LEU B 1 171 ? 23.516 -22.406 -11.445 1 83.62 171 LEU B CA 1
ATOM 3006 C C . LEU B 1 171 ? 23.672 -23.734 -12.188 1 83.62 171 LEU B C 1
ATOM 3008 O O . LEU B 1 171 ? 24.609 -23.891 -12.977 1 83.62 171 LEU B O 1
ATOM 3012 N N . ARG B 1 172 ? 22.828 -24.641 -11.953 1 87.25 172 ARG B N 1
ATOM 3013 C CA . ARG B 1 172 ? 22.859 -25.922 -12.641 1 87.25 172 ARG B CA 1
ATOM 3014 C C . ARG B 1 172 ? 22.625 -25.75 -14.133 1 87.25 172 ARG B C 1
ATOM 3016 O O . ARG B 1 172 ? 23.281 -26.406 -14.953 1 87.25 172 ARG B O 1
ATOM 3023 N N . GLU B 1 173 ? 21.672 -24.922 -14.469 1 83.75 173 GLU B N 1
ATOM 3024 C CA . GLU B 1 173 ? 21.391 -24.625 -15.867 1 83.75 173 GLU B CA 1
ATOM 3025 C C . GLU B 1 173 ? 22.625 -24.031 -16.547 1 83.75 173 GLU B C 1
ATOM 3027 O O . GLU B 1 173 ? 22.922 -24.359 -17.703 1 83.75 173 GLU B O 1
ATOM 3032 N N . LYS B 1 174 ? 23.266 -23.266 -15.852 1 81.88 174 LYS B N 1
ATOM 3033 C CA . LYS B 1 174 ? 24.469 -22.641 -16.406 1 81.88 174 LYS B CA 1
ATOM 3034 C C . LYS B 1 174 ? 25.594 -23.656 -16.578 1 81.88 174 LYS B C 1
ATOM 3036 O O . LYS B 1 174 ? 26.391 -23.547 -17.5 1 81.88 174 LYS B O 1
ATOM 3041 N N . ARG B 1 175 ? 25.672 -24.625 -15.719 1 82.25 175 ARG B N 1
ATOM 3042 C CA . ARG B 1 175 ? 26.719 -25.641 -15.781 1 82.25 175 ARG B CA 1
ATOM 3043 C C . ARG B 1 175 ? 26.375 -26.719 -16.797 1 82.25 175 ARG B C 1
ATOM 3045 O O . ARG B 1 175 ? 27.219 -27.547 -17.141 1 82.25 175 ARG B O 1
ATOM 3052 N N . GLY B 1 176 ? 25.312 -26.562 -17.609 1 74.81 176 GLY B N 1
ATOM 3053 C CA . GLY B 1 176 ? 24.922 -27.547 -18.594 1 74.81 176 GLY B CA 1
ATOM 3054 C C . GLY B 1 176 ? 24.328 -28.812 -17.969 1 74.81 176 GLY B C 1
ATOM 3055 O O . GLY B 1 176 ? 24.266 -29.844 -18.625 1 74.81 176 GLY B O 1
ATOM 3056 N N . ASP B 1 177 ? 24.219 -28.891 -16.672 1 64.56 177 ASP B N 1
ATOM 3057 C CA . ASP B 1 177 ? 23.688 -30.062 -16 1 64.56 177 ASP B CA 1
ATOM 3058 C C . ASP B 1 177 ? 22.172 -30.172 -16.188 1 64.56 177 ASP B C 1
ATOM 3060 O O . ASP B 1 177 ? 21.453 -29.219 -15.883 1 64.56 177 ASP B O 1
ATOM 3064 N N . GLU B 1 178 ? 21.703 -30.625 -17.219 1 56.5 178 GLU B N 1
ATOM 3065 C CA . GLU B 1 178 ? 20.312 -30.766 -17.625 1 56.5 178 GLU B CA 1
ATOM 3066 C C . GLU B 1 178 ? 19.453 -31.281 -16.469 1 56.5 178 GLU B C 1
ATOM 3068 O O . GLU B 1 178 ? 18.391 -31.844 -16.688 1 56.5 178 GLU B O 1
ATOM 3073 N N . SER B 1 179 ? 19.922 -31.438 -15.219 1 53.06 179 SER B N 1
ATOM 3074 C CA . SER B 1 179 ? 19 -32.062 -14.266 1 53.06 179 SER B CA 1
ATOM 3075 C C . SER B 1 179 ? 17.719 -31.25 -14.109 1 53.06 179 SER B C 1
ATOM 3077 O O . SER B 1 179 ? 17.719 -30.047 -14.383 1 53.06 179 SER B O 1
ATOM 3079 N N . SER B 1 180 ? 16.547 -31.891 -13.75 1 51.69 180 SER B N 1
ATOM 3080 C CA . SER B 1 180 ? 15.148 -31.469 -13.648 1 51.69 180 SER B CA 1
ATOM 3081 C C . SER B 1 180 ? 15.031 -30.141 -12.914 1 51.69 180 SER B C 1
ATOM 3083 O O . SER B 1 180 ? 15.461 -30 -11.773 1 51.69 180 SER B O 1
ATOM 3085 N N . SER B 1 181 ? 15.078 -29.109 -13.617 1 52.5 181 SER B N 1
ATOM 3086 C CA . SER B 1 181 ? 14.906 -27.766 -13.078 1 52.5 181 SER B CA 1
ATOM 3087 C C . SER B 1 181 ? 13.781 -27.719 -12.055 1 52.5 181 SER B C 1
ATOM 3089 O O . SER B 1 181 ? 12.883 -28.562 -12.07 1 52.5 181 SER B O 1
ATOM 3091 N N . VAL B 1 182 ? 14.047 -27.203 -10.93 1 52.5 182 VAL B N 1
ATOM 3092 C CA . VAL B 1 182 ? 13.039 -26.984 -9.898 1 52.5 182 VAL B CA 1
ATOM 3093 C C . VAL B 1 182 ? 11.688 -26.688 -10.547 1 52.5 182 VAL B C 1
ATOM 3095 O O . VAL B 1 182 ? 10.648 -27.109 -10.047 1 52.5 182 VAL B O 1
ATOM 3098 N N . GLN B 1 183 ? 11.734 -25.875 -11.641 1 50.81 183 GLN B N 1
ATOM 3099 C CA . GLN B 1 183 ? 10.477 -25.625 -12.336 1 50.81 183 GLN B CA 1
ATOM 3100 C C . GLN B 1 183 ? 9.797 -26.922 -12.75 1 50.81 183 GLN B C 1
ATOM 3102 O O . GLN B 1 183 ? 8.57 -27.031 -12.719 1 50.81 183 GLN B O 1
ATOM 3107 N N . ASP B 1 184 ? 10.555 -27.891 -13.086 1 50.84 184 ASP B N 1
ATOM 3108 C CA . ASP B 1 184 ? 10.047 -29.219 -13.438 1 50.84 184 ASP B CA 1
ATOM 3109 C C . ASP B 1 184 ? 9.508 -29.938 -12.211 1 50.84 184 ASP B C 1
ATOM 3111 O O . ASP B 1 184 ? 8.539 -30.703 -12.305 1 50.84 184 ASP B O 1
ATOM 3115 N N . ARG B 1 185 ? 10.164 -29.844 -11.148 1 47.75 185 ARG B N 1
ATOM 3116 C CA . ARG B 1 185 ? 9.727 -30.5 -9.922 1 47.75 185 ARG B CA 1
ATOM 3117 C C . ARG B 1 185 ? 8.461 -29.859 -9.383 1 47.75 185 ARG B C 1
ATOM 3119 O O . ARG B 1 185 ? 7.566 -30.562 -8.883 1 47.75 185 ARG B O 1
ATOM 3126 N N . TYR B 1 186 ? 8.508 -28.578 -9.297 1 48.28 186 TYR B N 1
ATOM 3127 C CA . TYR B 1 186 ? 7.293 -27.906 -8.859 1 48.28 186 TYR B CA 1
ATOM 3128 C C . TYR B 1 186 ? 6.172 -28.094 -9.875 1 48.28 186 TYR B C 1
ATOM 3130 O O . TYR B 1 186 ? 4.992 -28.141 -9.508 1 48.28 186 TYR B O 1
ATOM 3138 N N . TYR B 1 187 ? 6.465 -28.234 -11.188 1 44.31 187 TYR B N 1
ATOM 3139 C CA . TYR B 1 187 ? 5.445 -28.5 -12.195 1 44.31 187 TYR B CA 1
ATOM 3140 C C . TYR B 1 187 ? 4.941 -29.938 -12.094 1 44.31 187 TYR B C 1
ATOM 3142 O O . TYR B 1 187 ? 3.793 -30.219 -12.438 1 44.31 187 TYR B O 1
ATOM 3150 N N . ALA B 1 188 ? 5.734 -30.953 -11.844 1 42.22 188 ALA B N 1
ATOM 3151 C CA . ALA B 1 188 ? 5.277 -32.344 -11.82 1 42.22 188 ALA B CA 1
ATOM 3152 C C . ALA B 1 188 ? 4.195 -32.531 -10.758 1 42.22 188 ALA B C 1
ATOM 3154 O O . ALA B 1 188 ? 3.27 -33.312 -10.953 1 42.22 188 ALA B O 1
ATOM 3155 N N . SER B 1 189 ? 4.352 -31.875 -9.688 1 39.94 189 SER B N 1
ATOM 3156 C CA . SER B 1 189 ? 3.35 -32.156 -8.664 1 39.94 189 SER B CA 1
ATOM 3157 C C . SER B 1 189 ? 2.074 -31.359 -8.906 1 39.94 189 SER B C 1
ATOM 3159 O O . SER B 1 189 ? 1.064 -31.562 -8.234 1 39.94 189 SER B O 1
ATOM 3161 N N . ALA B 1 190 ? 2.111 -30.328 -9.586 1 39.16 190 ALA B N 1
ATOM 3162 C CA . ALA B 1 190 ? 0.938 -29.469 -9.719 1 39.16 190 ALA B CA 1
ATOM 3163 C C . ALA B 1 190 ? 0.01 -29.969 -10.82 1 39.16 190 ALA B C 1
ATOM 3165 O O . ALA B 1 190 ? 0.147 -29.594 -11.984 1 39.16 190 ALA B O 1
ATOM 3166 N N . GLU B 1 191 ? -0.239 -31.141 -10.93 1 34.75 191 GLU B N 1
ATOM 3167 C CA . GLU B 1 191 ? -1.384 -31.484 -11.766 1 34.75 191 GLU B CA 1
ATOM 3168 C C . GLU B 1 191 ? -2.586 -30.609 -11.453 1 34.75 191 GLU B C 1
ATOM 3170 O O . GLU B 1 191 ? -3.078 -30.594 -10.32 1 34.75 191 GLU B O 1
ATOM 3175 N N . LEU B 1 192 ? -2.652 -29.422 -12.023 1 37.06 192 LEU B N 1
ATOM 3176 C CA . LEU B 1 192 ? -3.852 -28.594 -11.945 1 37.06 192 LEU B CA 1
ATOM 3177 C C . LEU B 1 192 ? -5.105 -29.438 -12.125 1 37.06 192 LEU B C 1
ATOM 3179 O O . LEU B 1 192 ? -5.199 -30.234 -13.07 1 37.06 192 LEU B O 1
ATOM 3183 N N . PRO B 1 193 ? -5.809 -29.719 -11.148 1 31 193 PRO B N 1
ATOM 3184 C CA . PRO B 1 193 ? -7.039 -30.438 -11.492 1 31 193 PRO B CA 1
ATOM 3185 C C . PRO B 1 193 ? -7.836 -29.75 -12.594 1 31 193 PRO B C 1
ATOM 3187 O O . PRO B 1 193 ? -8.07 -28.547 -12.531 1 31 193 PRO B O 1
ATOM 3190 N N . LEU B 1 194 ? -7.531 -29.953 -13.875 1 30.42 194 LEU B N 1
ATOM 3191 C CA . LEU B 1 194 ? -8.445 -29.625 -14.961 1 30.42 194 LEU B CA 1
ATOM 3192 C C . LEU B 1 194 ? -9.898 -29.859 -14.539 1 30.42 194 LEU B C 1
ATOM 3194 O O . LEU B 1 194 ? -10.227 -30.891 -13.969 1 30.42 194 LEU B O 1
ATOM 3198 N N . SER B 1 195 ? -10.555 -28.781 -13.977 1 28.58 195 SER B N 1
ATOM 3199 C CA . SER B 1 195 ? -11.961 -29.156 -13.953 1 28.58 195 SER B CA 1
ATOM 3200 C C . SER B 1 195 ? -12.328 -30.016 -15.156 1 28.58 195 SER B C 1
ATOM 3202 O O . SER B 1 195 ? -11.914 -29.734 -16.281 1 28.58 195 SER B O 1
ATOM 3204 N N . PRO B 1 196 ? -12.852 -31.188 -14.844 1 27.92 196 PRO B N 1
ATOM 3205 C CA . PRO B 1 196 ? -13.422 -31.938 -15.969 1 27.92 196 PRO B CA 1
ATOM 3206 C C . PRO B 1 196 ? -14.344 -31.078 -16.844 1 27.92 196 PRO B C 1
ATOM 3208 O O . PRO B 1 196 ? -14.922 -30.109 -16.359 1 27.92 196 PRO B O 1
#